Protein AF-A0A7V1WYS5-F1 (afdb_monomer_lite)

Secondary structure (DSSP, 8-state):
------------------------EEEEESSPPPPPPP-PPPPP-STT-EEE--EEEEETTEEEEEPEEEE--SSTT-EEEPPEEEEETTEEEEEPPEEESS----TT---BTTBSSSS--SEEEETTEEEEETTTS---TTT---EE--THHHHSS---TT---EESTTSB-----HHHHHHHTS--EE--HHHHHHHHHHHH-GGGBHHHHTT--S--EESSTT-HHHHHHHHHHHHHHTT-S-HHHHHHHHHHHHHHHHHHHHHHHHTTT---HHHHHHHHHHHHHHHHHHHHHHHS-GGGGS-SSHHHHHHHHHHHHHHHHHHTTSS-HHHHHHHHHHHHHHHHHHHHHHHHTTT---HHHHHHHHHHHHHHHHHHHHHHT-

Foldseek 3Di:
DDDDDDDDPPPPPPPPPPPPPPQPQPDKDLDFDDFAADDDAAAAPAWQWAKAFKAWDADPLGTFIQAIETDHDPAFLKHKAHWAWEDDPSITTIGAIWIFNWHAQRQLQCSFQQPQSATGDQWGDDDRTTEGAPLGHRYDCVRYVRYDHDVVSVVVHQDQPPRFGHHDVVGNPDDIDPVNVVRVPGDTGGDDPLSVVSVVLRVLQCLRDCVLQVNHRPRRHDNHRVDLLSVLSSLLSVLLVVLLAFLVLLLVLVVLSVVLVVLLVVCCVVVVNDHDPVSVVVSVVSSVVSVVSSVCSSPVCPLVPLDDDPLSVLLSVLRSLSSSLSSNVLADPVNSVVLVVLSVVLVVLLVVQCVVVVRDHDPVNVVVSVVSSVVSVVSSVVSSVD

Structure (mmCIF, N/CA/C/O backbone):
data_AF-A0A7V1WYS5-F1
#
_entry.id   AF-A0A7V1WYS5-F1
#
loop_
_atom_site.group_PDB
_atom_site.id
_atom_site.type_symbol
_atom_site.label_atom_id
_atom_site.label_alt_id
_atom_site.label_comp_id
_atom_site.label_asym_id
_atom_site.label_entity_id
_atom_site.label_seq_id
_atom_site.pdbx_PDB_ins_code
_atom_site.Cartn_x
_atom_site.Cartn_y
_atom_site.Cartn_z
_atom_site.occupancy
_atom_site.B_iso_or_equiv
_atom_site.auth_seq_id
_atom_site.auth_comp_id
_atom_site.auth_asym_id
_atom_site.auth_atom_id
_atom_site.pdbx_PDB_model_num
ATOM 1 N N . MET A 1 1 ? 43.773 19.843 74.562 1.00 38.06 1 MET A N 1
ATOM 2 C CA . MET A 1 1 ? 43.389 20.842 73.539 1.00 38.06 1 MET A CA 1
ATOM 3 C C . MET A 1 1 ? 42.436 20.178 72.563 1.00 38.06 1 MET A C 1
ATOM 5 O O . MET A 1 1 ? 42.650 19.031 72.207 1.00 38.06 1 MET A O 1
ATOM 9 N N . LYS A 1 2 ? 41.331 20.866 72.275 1.00 37.78 2 LYS A N 1
ATOM 10 C CA . LYS A 1 2 ? 40.105 20.375 71.634 1.00 37.78 2 LYS A CA 1
ATOM 11 C C . LYS A 1 2 ? 40.360 19.991 70.167 1.00 37.78 2 LYS A C 1
ATOM 13 O O . LYS A 1 2 ? 40.776 20.852 69.400 1.00 37.78 2 LYS A O 1
ATOM 18 N N . THR A 1 3 ? 40.082 18.752 69.769 1.00 38.75 3 THR A N 1
ATOM 19 C CA . THR A 1 3 ? 40.014 18.351 68.355 1.00 38.75 3 THR A CA 1
ATOM 20 C C . THR A 1 3 ? 38.570 18.486 67.867 1.00 38.75 3 THR A C 1
ATOM 22 O O . THR A 1 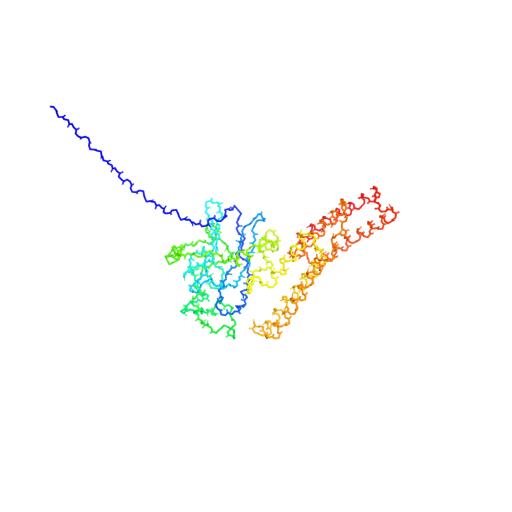3 ? 37.656 17.837 68.367 1.00 38.75 3 THR A O 1
ATOM 25 N N . MET A 1 4 ? 38.366 19.417 66.934 1.00 38.66 4 MET A N 1
ATOM 26 C CA . MET A 1 4 ? 37.102 19.713 66.256 1.00 38.66 4 MET A CA 1
ATOM 27 C C . MET A 1 4 ? 36.706 18.563 65.319 1.00 38.66 4 MET A C 1
ATOM 29 O O . MET A 1 4 ? 37.480 18.193 64.439 1.00 38.66 4 MET A O 1
ATOM 33 N N . ALA A 1 5 ? 35.492 18.035 65.480 1.00 35.53 5 ALA A N 1
ATOM 34 C CA . ALA A 1 5 ? 34.866 17.133 64.521 1.00 35.53 5 ALA A CA 1
ATOM 35 C C . ALA A 1 5 ? 34.249 17.954 63.376 1.00 35.53 5 ALA A C 1
ATOM 37 O O . ALA A 1 5 ? 33.336 18.747 63.600 1.00 35.53 5 ALA A O 1
ATOM 38 N N . ILE A 1 6 ? 34.749 17.770 62.154 1.00 41.75 6 ILE A N 1
ATOM 39 C CA . ILE A 1 6 ? 34.138 18.316 60.937 1.00 41.75 6 ILE A CA 1
ATOM 40 C C . ILE A 1 6 ? 33.054 17.331 60.490 1.00 41.75 6 ILE A C 1
ATOM 42 O O . ILE A 1 6 ? 33.349 16.215 60.067 1.00 41.75 6 ILE A O 1
ATOM 46 N N . ALA A 1 7 ? 31.794 17.742 60.620 1.00 36.28 7 ALA A N 1
ATOM 47 C CA . ALA A 1 7 ? 30.643 17.005 60.120 1.00 36.28 7 ALA A CA 1
ATOM 48 C C . ALA A 1 7 ? 30.578 17.124 58.589 1.00 36.28 7 ALA A C 1
ATOM 50 O O . ALA A 1 7 ? 30.388 18.211 58.043 1.00 36.28 7 ALA A O 1
ATOM 51 N N . PHE A 1 8 ? 30.744 15.998 57.897 1.00 35.97 8 PHE A N 1
ATOM 52 C CA . PHE A 1 8 ? 30.588 15.898 56.450 1.00 35.97 8 PHE A CA 1
ATOM 53 C C . PHE A 1 8 ? 29.095 15.735 56.130 1.00 35.97 8 PHE A C 1
ATOM 55 O O . PHE A 1 8 ? 28.518 14.663 56.314 1.00 35.97 8 PHE A O 1
ATOM 62 N N . LEU A 1 9 ? 28.445 16.817 55.701 1.00 35.09 9 LEU A N 1
ATOM 63 C CA . LEU A 1 9 ? 27.055 16.796 55.251 1.00 35.09 9 LEU A CA 1
ATOM 64 C C . LEU A 1 9 ? 27.011 16.211 53.829 1.00 35.09 9 LEU A C 1
ATOM 66 O O . LEU A 1 9 ? 27.215 16.920 52.845 1.00 35.09 9 LEU A O 1
ATOM 70 N N . VAL A 1 10 ? 26.778 14.902 53.710 1.00 37.22 10 VAL A N 1
ATOM 71 C CA . VAL A 1 10 ? 26.513 14.253 52.418 1.00 37.22 10 VAL A CA 1
ATOM 72 C C . VAL A 1 10 ? 25.103 14.645 51.974 1.00 37.22 10 VAL A C 1
ATOM 74 O O . VAL A 1 10 ? 24.111 14.068 52.418 1.00 37.22 10 VAL A O 1
ATOM 77 N N . MET A 1 11 ? 25.003 15.646 51.098 1.00 35.22 11 MET A N 1
ATOM 78 C CA . MET A 1 11 ? 23.790 15.896 50.320 1.00 35.22 11 MET A CA 1
ATOM 79 C C . MET A 1 11 ? 23.583 14.717 49.363 1.00 35.22 11 MET A C 1
ATOM 81 O O . MET A 1 11 ? 24.220 14.631 48.314 1.00 35.22 11 MET A O 1
ATOM 85 N N . VAL A 1 12 ? 22.687 13.797 49.720 1.00 41.00 12 VAL A N 1
ATOM 86 C CA . VAL A 1 12 ? 22.168 12.793 48.787 1.00 41.00 12 VAL A CA 1
ATOM 87 C C . VAL A 1 12 ? 21.225 13.518 47.828 1.00 41.00 12 VAL A C 1
ATOM 89 O O . VAL A 1 12 ? 20.031 13.662 48.088 1.00 41.00 12 VAL A O 1
ATOM 92 N N . ALA A 1 13 ? 21.770 14.022 46.722 1.00 38.81 13 ALA A N 1
ATOM 93 C CA . ALA A 1 13 ? 20.963 14.412 45.578 1.00 38.81 13 ALA A CA 1
ATOM 94 C C . ALA A 1 13 ? 20.299 13.139 45.036 1.00 38.81 13 ALA A C 1
ATOM 96 O O . ALA A 1 13 ? 20.958 12.273 44.463 1.00 38.81 13 ALA A O 1
ATOM 97 N N . SER A 1 14 ? 18.994 13.003 45.263 1.00 33.47 14 SER A N 1
ATOM 98 C CA . SER A 1 14 ? 18.181 11.956 44.653 1.00 33.47 14 SER A CA 1
ATOM 99 C C . SER A 1 14 ? 18.077 12.250 43.158 1.00 33.47 14 SER A C 1
ATOM 101 O O . SER A 1 14 ? 17.201 12.982 42.698 1.00 33.47 14 SER A O 1
ATOM 103 N N . THR A 1 15 ? 19.009 11.710 42.374 1.00 31.00 15 THR A N 1
ATOM 104 C CA . THR A 1 15 ? 18.873 11.687 40.923 1.00 31.00 15 THR A CA 1
ATOM 105 C C . THR A 1 15 ? 17.661 10.822 40.602 1.00 31.00 15 THR A C 1
ATOM 107 O O . THR A 1 15 ? 17.669 9.600 40.750 1.00 31.00 15 THR A O 1
ATOM 110 N N . LYS A 1 16 ? 16.564 11.464 40.193 1.00 31.86 16 LYS A N 1
ATOM 111 C CA . LYS A 1 16 ? 15.474 10.763 39.522 1.00 31.86 16 LYS A CA 1
ATOM 112 C C . LYS A 1 16 ? 16.060 10.196 38.231 1.00 31.86 16 LYS A C 1
ATOM 114 O O . LYS A 1 16 ? 16.228 10.924 37.257 1.00 31.86 16 LYS A O 1
ATOM 119 N N . LEU A 1 17 ? 16.428 8.916 38.253 1.00 29.73 17 LEU A N 1
ATOM 120 C CA . LEU A 1 17 ? 16.685 8.148 37.046 1.00 29.73 17 LEU A CA 1
ATOM 121 C C . LEU A 1 17 ? 15.381 8.147 36.250 1.00 29.73 17 LEU A C 1
ATOM 123 O O . LEU A 1 17 ? 14.442 7.422 36.576 1.00 29.73 17 LEU A O 1
ATOM 127 N N . PHE A 1 18 ? 15.301 8.996 35.227 1.00 33.81 18 PHE A N 1
ATOM 128 C CA . PHE A 1 18 ? 14.362 8.763 34.145 1.00 33.81 18 PHE A CA 1
ATOM 129 C C . PHE A 1 18 ? 14.739 7.404 33.570 1.00 33.81 18 PHE A C 1
ATOM 131 O O . PHE A 1 18 ? 15.847 7.232 33.060 1.00 33.81 18 PHE A O 1
ATOM 138 N N . ALA A 1 19 ? 13.855 6.422 33.745 1.00 27.20 19 ALA A N 1
ATOM 139 C CA . ALA A 1 19 ? 13.993 5.137 33.092 1.00 27.20 19 ALA A CA 1
ATOM 140 C C . ALA A 1 19 ? 14.198 5.421 31.603 1.00 27.20 19 ALA A C 1
ATOM 142 O O . ALA A 1 19 ? 13.355 6.047 30.959 1.00 27.20 19 ALA A O 1
ATOM 143 N N . GLN A 1 20 ? 15.359 5.034 31.086 1.00 27.97 20 GLN A N 1
ATOM 144 C CA . GLN A 1 20 ? 15.650 5.107 29.670 1.00 27.97 20 GLN A CA 1
ATOM 145 C C . GLN A 1 20 ? 14.725 4.086 29.010 1.00 27.97 20 GLN A C 1
ATOM 147 O O . GLN A 1 20 ? 14.991 2.886 29.020 1.00 27.97 20 GLN A O 1
ATOM 152 N N . VAL A 1 21 ? 13.566 4.559 28.548 1.00 34.06 21 VAL A N 1
ATOM 153 C CA . VAL A 1 21 ? 12.623 3.747 27.789 1.00 34.06 21 VAL A CA 1
ATOM 154 C C . VAL A 1 21 ? 13.390 3.267 26.567 1.00 34.06 21 VAL A C 1
ATOM 156 O O . VAL A 1 21 ? 13.839 4.073 25.752 1.00 34.06 21 VAL A O 1
ATOM 159 N N . SER A 1 22 ? 13.560 1.953 26.451 1.00 30.62 22 SER A N 1
ATOM 160 C CA . SER A 1 22 ? 13.986 1.318 25.210 1.00 30.62 22 SER A CA 1
ATOM 161 C C . SER A 1 22 ? 12.828 1.418 24.217 1.00 30.62 22 SER A C 1
ATOM 163 O O . SER A 1 22 ? 12.151 0.437 23.928 1.00 30.62 22 SER A O 1
ATOM 165 N N . ILE A 1 23 ? 12.551 2.632 23.739 1.00 39.44 23 ILE A N 1
ATOM 166 C CA . ILE A 1 23 ? 11.705 2.851 22.573 1.00 39.44 23 ILE A CA 1
ATOM 167 C C . ILE A 1 23 ? 12.470 2.192 21.428 1.00 39.44 23 ILE A C 1
ATOM 169 O O . ILE A 1 23 ? 13.657 2.469 21.251 1.00 39.44 23 ILE A O 1
ATOM 173 N N . GLY A 1 24 ? 11.825 1.312 20.666 1.00 36.69 24 GLY A N 1
ATOM 174 C CA . GLY A 1 24 ? 12.348 0.867 19.377 1.00 36.69 24 GLY A CA 1
ATOM 175 C C . GLY A 1 24 ? 12.415 2.060 18.421 1.00 36.69 24 GLY A C 1
ATOM 176 O O . GLY A 1 24 ? 11.551 2.219 17.566 1.00 36.69 24 GLY A O 1
ATOM 177 N N . VAL A 1 25 ? 13.393 2.949 18.616 1.00 44.44 25 VAL A N 1
ATOM 178 C CA . VAL A 1 25 ? 13.668 4.116 17.776 1.00 44.44 25 VAL A CA 1
ATOM 179 C C . VAL A 1 25 ? 14.247 3.573 16.478 1.00 44.44 25 VAL A C 1
ATOM 181 O O . VAL A 1 25 ? 15.433 3.265 16.392 1.00 44.44 25 VAL A O 1
ATOM 184 N N . GLY A 1 26 ? 13.372 3.351 15.498 1.00 53.69 26 GLY A N 1
ATOM 185 C CA . GLY A 1 26 ? 13.722 2.593 14.302 1.00 53.69 26 GLY A CA 1
ATOM 186 C C . GLY A 1 26 ? 14.438 3.408 13.230 1.00 53.69 26 GLY A C 1
ATOM 187 O O . GLY A 1 26 ? 15.335 2.880 12.585 1.00 53.69 26 GLY A O 1
ATOM 188 N N . ILE A 1 27 ? 14.043 4.664 12.992 1.00 60.34 27 ILE A N 1
ATOM 189 C CA . ILE A 1 27 ? 14.566 5.506 11.899 1.00 60.34 27 ILE A CA 1
ATOM 190 C C . ILE A 1 27 ? 14.318 6.986 12.248 1.00 60.34 27 ILE A C 1
ATOM 192 O O . ILE A 1 27 ? 13.195 7.323 12.628 1.00 60.34 27 ILE A O 1
ATOM 196 N N . SER A 1 28 ? 15.326 7.858 12.091 1.00 63.75 28 SER A N 1
ATOM 197 C CA . SER A 1 28 ? 15.184 9.323 12.125 1.00 63.75 28 SER A CA 1
ATOM 198 C C . SER A 1 28 ? 15.422 9.938 10.741 1.00 63.75 28 SER A C 1
ATOM 200 O O . SER A 1 28 ? 16.369 9.575 10.043 1.00 63.75 28 SER A O 1
ATOM 202 N N . VAL A 1 29 ? 14.550 10.856 10.315 1.00 79.19 29 VAL A N 1
ATOM 203 C CA . VAL A 1 29 ? 14.608 11.480 8.980 1.00 79.19 29 VAL A CA 1
ATOM 204 C C . VAL A 1 29 ? 14.269 12.966 9.029 1.00 79.19 29 VAL A C 1
ATOM 206 O O . VAL A 1 29 ? 13.464 13.399 9.844 1.00 79.19 29 VAL A O 1
ATOM 209 N N . HIS A 1 30 ? 14.854 13.758 8.129 1.00 78.44 30 HIS A N 1
ATOM 210 C CA . HIS A 1 30 ? 14.568 15.198 8.005 1.00 78.44 30 HIS A CA 1
ATOM 211 C C . HIS A 1 30 ? 13.456 15.520 6.995 1.00 78.44 30 HIS A C 1
ATOM 213 O O . HIS A 1 30 ? 13.047 16.671 6.863 1.00 78.44 30 HIS A O 1
ATOM 219 N N . LEU A 1 31 ? 12.973 14.517 6.259 1.00 86.56 31 LEU A N 1
ATOM 220 C CA . LEU A 1 31 ? 11.910 14.679 5.274 1.00 86.56 31 LEU A CA 1
ATOM 221 C C . LEU A 1 31 ? 10.553 14.415 5.927 1.00 86.56 31 LEU A C 1
ATOM 223 O O . LEU A 1 31 ? 10.374 13.367 6.541 1.00 86.56 31 LEU A O 1
ATOM 227 N N . THR A 1 32 ? 9.592 15.320 5.756 1.00 90.62 32 THR A N 1
ATOM 228 C CA . THR A 1 32 ? 8.227 15.158 6.278 1.00 90.62 32 THR A CA 1
ATOM 229 C C . THR A 1 32 ? 7.532 13.930 5.673 1.00 90.62 32 THR A C 1
ATOM 231 O O . THR A 1 32 ? 7.557 13.784 4.447 1.00 90.62 32 THR A O 1
ATOM 234 N N . PRO A 1 33 ? 6.897 13.060 6.486 1.00 94.62 33 PRO A N 1
ATOM 235 C CA . PRO A 1 33 ? 6.043 11.989 5.984 1.00 94.62 33 PRO A CA 1
ATOM 236 C C . PRO A 1 33 ? 4.934 12.527 5.061 1.00 94.62 33 PRO A C 1
ATOM 238 O O . PRO A 1 33 ? 4.338 13.561 5.378 1.00 94.62 33 PRO A O 1
ATOM 241 N N . PRO A 1 34 ? 4.625 11.856 3.935 1.00 96.12 34 PRO A N 1
ATOM 242 C CA . PRO A 1 34 ? 3.504 12.245 3.084 1.00 96.12 34 PRO A CA 1
ATOM 243 C C . PRO A 1 34 ? 2.164 12.114 3.819 1.00 96.12 34 PRO A C 1
ATOM 245 O O . PRO A 1 34 ? 2.040 11.347 4.768 1.00 96.12 34 PRO A O 1
ATOM 248 N N . ALA A 1 35 ? 1.125 12.798 3.338 1.00 95.88 35 ALA A N 1
ATOM 249 C CA . ALA A 1 35 ? -0.225 12.623 3.873 1.00 95.88 35 ALA A CA 1
ATOM 250 C C . ALA A 1 35 ? -0.695 11.154 3.777 1.00 95.88 35 ALA A C 1
ATOM 252 O O . ALA A 1 35 ? -0.268 10.400 2.897 1.00 95.88 35 ALA A O 1
ATOM 253 N N . LEU A 1 36 ? -1.577 10.736 4.686 1.00 96.25 36 LEU A N 1
ATOM 254 C CA . LEU A 1 36 ? -2.211 9.425 4.662 1.00 96.25 36 LEU A CA 1
ATOM 255 C C . LEU A 1 36 ? -3.035 9.262 3.375 1.00 96.25 36 LEU A C 1
ATOM 257 O O . LEU A 1 36 ? -3.925 10.074 3.110 1.00 96.25 36 LEU A O 1
ATOM 261 N N . PRO A 1 37 ? -2.801 8.191 2.601 1.00 93.50 37 PRO A N 1
ATOM 262 C CA . PRO A 1 37 ? -3.662 7.813 1.495 1.00 93.50 37 PRO A CA 1
ATOM 263 C C . PRO A 1 37 ? -5.104 7.590 1.955 1.00 93.50 37 PRO A C 1
ATOM 265 O O . PRO A 1 37 ? -5.355 6.978 2.994 1.00 93.50 37 PRO A O 1
ATOM 268 N N . VAL A 1 38 ? -6.058 8.020 1.131 1.00 88.50 38 VAL A N 1
ATOM 269 C CA . VAL A 1 38 ? -7.478 7.708 1.318 1.00 88.50 38 VAL A CA 1
ATOM 270 C C . VAL A 1 38 ? -7.787 6.387 0.631 1.00 88.50 38 VAL A C 1
ATOM 272 O O . VAL A 1 38 ? -7.587 6.238 -0.573 1.00 88.50 38 VAL A O 1
ATOM 275 N N . TYR A 1 39 ? -8.290 5.420 1.389 1.00 88.94 39 TYR A N 1
ATOM 276 C CA . TYR A 1 39 ? -8.685 4.117 0.868 1.00 88.94 39 TYR A CA 1
ATOM 277 C C . TYR A 1 39 ? -9.832 3.534 1.686 1.00 88.94 39 TYR A C 1
ATOM 279 O O . TYR A 1 39 ? -10.076 3.959 2.810 1.00 88.94 39 TYR A O 1
ATOM 287 N N . ALA A 1 40 ? -10.532 2.552 1.120 1.00 86.50 40 ALA A N 1
ATOM 288 C CA . ALA A 1 40 ? -11.549 1.785 1.828 1.00 86.50 40 ALA A CA 1
ATOM 289 C C . ALA A 1 40 ? -10.927 0.539 2.471 1.00 86.50 40 ALA A C 1
ATOM 291 O O . ALA A 1 40 ? -10.097 -0.135 1.853 1.00 86.50 40 ALA A O 1
ATOM 292 N N . GLN A 1 41 ? -11.356 0.199 3.686 1.00 92.38 41 GLN A N 1
ATOM 293 C CA . GLN A 1 41 ? -10.983 -1.063 4.313 1.00 92.38 41 GLN A CA 1
ATOM 294 C C . GLN A 1 41 ? -11.599 -2.222 3.518 1.00 92.38 41 GLN A C 1
ATOM 296 O O . GLN A 1 41 ? -12.808 -2.220 3.276 1.00 92.38 41 GLN A O 1
ATOM 301 N N . PRO A 1 42 ? -10.808 -3.218 3.100 1.00 85.06 42 PRO A N 1
ATOM 302 C CA . PRO A 1 42 ? -11.327 -4.407 2.442 1.00 85.06 42 PRO A CA 1
ATOM 303 C C . PRO A 1 42 ? -12.149 -5.243 3.424 1.00 85.06 42 PRO A C 1
ATOM 305 O O . PRO A 1 42 ? -11.916 -5.197 4.628 1.00 85.06 42 PRO A O 1
ATOM 308 N N . VAL A 1 43 ? -13.074 -6.051 2.907 1.00 80.50 43 VAL A N 1
ATOM 309 C CA . VAL A 1 43 ? -13.901 -6.935 3.743 1.00 80.50 43 VAL A CA 1
ATOM 310 C C . VAL A 1 43 ? -13.013 -7.881 4.558 1.00 80.50 43 VAL A C 1
ATOM 312 O O . VAL A 1 43 ? -12.106 -8.512 4.004 1.00 80.50 43 VAL A O 1
ATOM 315 N N . CYS A 1 44 ? -13.297 -7.985 5.857 1.00 84.00 44 CYS A N 1
ATOM 316 C CA . CYS A 1 44 ? -12.633 -8.915 6.765 1.00 84.00 44 CYS A CA 1
ATOM 317 C C . CYS A 1 44 ? -12.693 -10.366 6.237 1.00 84.00 44 CYS A C 1
ATOM 319 O O . CYS A 1 44 ? -13.776 -10.829 5.865 1.00 84.00 44 CYS A O 1
ATOM 321 N N . PRO A 1 45 ? -11.569 -11.112 6.207 1.00 79.38 45 PRO A N 1
ATOM 322 C CA . PRO A 1 45 ? -11.546 -12.485 5.697 1.00 79.38 45 PRO A CA 1
ATOM 323 C C . PRO A 1 45 ? -12.352 -13.497 6.512 1.00 79.38 45 PRO A C 1
ATOM 325 O O . PRO A 1 45 ? -12.709 -14.543 5.973 1.00 79.38 45 PRO A O 1
ATOM 328 N N . GLY A 1 46 ? -12.575 -13.234 7.800 1.00 78.31 46 GLY A N 1
ATOM 329 C CA . GLY A 1 46 ? -13.277 -14.136 8.709 1.00 78.31 46 GLY A CA 1
ATOM 330 C C . GLY A 1 46 ? -12.992 -13.836 10.179 1.00 78.31 46 GLY A C 1
ATOM 331 O O . GLY A 1 46 ? -12.269 -12.895 10.504 1.00 78.31 46 GLY A O 1
ATOM 332 N N . ASP A 1 47 ? -13.544 -14.662 11.066 1.00 82.44 47 ASP A N 1
ATOM 333 C CA . ASP A 1 47 ? -13.416 -14.481 12.513 1.00 82.44 47 ASP A CA 1
ATOM 334 C C . ASP A 1 47 ? -11.954 -14.533 12.999 1.00 82.44 47 ASP A C 1
ATOM 336 O O . ASP A 1 47 ? -11.132 -15.351 12.554 1.00 82.44 47 ASP A O 1
ATOM 340 N N . GLY A 1 48 ? -11.638 -13.666 13.962 1.00 84.88 48 GLY A N 1
ATOM 341 C CA . GLY A 1 48 ? -10.339 -13.579 14.632 1.00 84.88 48 GLY A CA 1
ATOM 342 C C . GLY A 1 48 ? -9.259 -12.808 13.867 1.00 84.88 48 GLY A C 1
ATOM 343 O O . GLY A 1 48 ? -8.103 -12.822 14.281 1.00 84.88 48 GLY A O 1
ATOM 344 N N . TYR A 1 49 ? -9.595 -12.155 12.753 1.00 92.81 49 TYR A N 1
ATOM 345 C CA . TYR A 1 49 ? -8.721 -11.163 12.123 1.00 92.81 49 TYR A CA 1
ATOM 346 C C . TYR A 1 49 ? -8.891 -9.787 12.772 1.00 92.81 49 TYR A C 1
ATOM 348 O O . TYR A 1 49 ? -10.009 -9.375 13.068 1.00 92.81 49 TYR A O 1
ATOM 356 N N . ILE A 1 50 ? -7.792 -9.058 12.924 1.00 96.56 50 ILE A N 1
ATOM 357 C CA . ILE A 1 50 ? -7.741 -7.679 13.408 1.00 96.56 50 ILE A CA 1
ATOM 358 C C . ILE A 1 50 ? -7.196 -6.799 12.287 1.00 96.56 50 ILE A C 1
ATOM 360 O O . ILE A 1 50 ? -6.276 -7.182 11.557 1.00 96.56 50 ILE A O 1
ATOM 364 N N . TRP A 1 51 ? -7.808 -5.632 12.112 1.00 97.56 51 TRP A N 1
ATOM 365 C CA . TRP A 1 51 ? -7.365 -4.663 11.123 1.00 97.56 51 TRP A CA 1
ATOM 366 C C . TRP A 1 51 ? -6.047 -4.031 11.564 1.00 97.56 51 TRP A C 1
ATOM 368 O O . TRP A 1 51 ? -5.951 -3.521 12.675 1.00 97.56 51 TRP A O 1
ATOM 378 N N . THR A 1 52 ? -5.049 -4.026 10.684 1.00 97.69 52 THR A N 1
ATOM 379 C CA . THR A 1 52 ? -3.819 -3.251 10.870 1.00 97.69 52 THR A CA 1
ATOM 380 C C . THR A 1 52 ? -3.798 -2.154 9.805 1.00 97.69 52 THR A C 1
ATOM 382 O O . THR A 1 52 ? -3.816 -2.474 8.614 1.00 97.69 52 THR A O 1
ATOM 385 N N . PRO A 1 53 ? -3.858 -0.862 10.175 1.00 97.31 53 PRO A N 1
ATOM 386 C CA . PRO A 1 53 ? -3.908 0.203 9.184 1.00 97.31 53 PRO A CA 1
ATOM 387 C C . PRO A 1 53 ? -2.581 0.315 8.432 1.00 97.31 53 PRO A C 1
ATOM 389 O O . PRO A 1 53 ? -1.519 -0.030 8.955 1.00 97.31 53 PRO A O 1
ATOM 392 N N . GLY A 1 54 ? -2.652 0.803 7.194 1.00 96.94 54 GLY A N 1
ATOM 393 C CA . GLY A 1 54 ? -1.454 1.085 6.413 1.00 96.94 54 GLY A CA 1
ATOM 394 C C . GLY A 1 54 ? -0.706 2.295 6.963 1.00 96.94 54 GLY A C 1
ATOM 395 O O . GLY A 1 54 ? -1.298 3.159 7.615 1.00 96.94 54 GLY A O 1
ATOM 396 N N . TYR A 1 55 ? 0.594 2.351 6.698 1.00 97.38 55 TYR A N 1
ATOM 397 C CA . TYR A 1 55 ? 1.465 3.411 7.197 1.00 97.38 55 TYR A CA 1
ATOM 398 C C . TYR A 1 55 ? 2.605 3.698 6.220 1.00 97.38 55 TYR A C 1
ATOM 400 O O . TYR A 1 55 ? 3.037 2.832 5.457 1.00 97.38 55 TYR A O 1
ATOM 408 N N . TRP A 1 56 ? 3.122 4.926 6.268 1.00 97.56 56 TRP A N 1
ATOM 409 C CA . TRP A 1 56 ? 4.374 5.267 5.602 1.00 97.56 56 TRP A CA 1
ATOM 410 C C . TRP A 1 56 ? 5.535 4.673 6.394 1.00 97.56 56 TRP A C 1
ATOM 412 O O . TRP A 1 56 ? 5.761 5.054 7.538 1.00 97.56 56 TRP A O 1
ATOM 422 N N . ALA A 1 57 ? 6.282 3.759 5.793 1.00 96.62 57 ALA A N 1
ATOM 423 C CA . ALA A 1 57 ? 7.594 3.351 6.274 1.00 96.62 57 ALA A CA 1
ATOM 424 C C . ALA A 1 57 ? 8.678 4.157 5.543 1.00 96.62 57 ALA A C 1
ATOM 426 O O . ALA A 1 57 ? 8.406 4.802 4.529 1.00 96.62 57 ALA A O 1
ATOM 427 N N . TYR A 1 58 ? 9.911 4.121 6.043 1.00 94.88 58 TYR A N 1
ATOM 428 C CA . TYR A 1 58 ? 11.051 4.775 5.401 1.00 94.88 58 TYR A CA 1
ATOM 429 C C . TYR A 1 58 ? 12.141 3.753 5.086 1.00 94.88 58 TYR A C 1
ATOM 431 O O . TYR A 1 58 ? 12.397 2.837 5.869 1.00 94.88 58 TYR A O 1
ATOM 439 N N . GLY A 1 59 ? 12.752 3.871 3.912 1.00 91.12 59 GLY A N 1
ATOM 440 C CA . GLY A 1 59 ? 13.861 3.031 3.469 1.00 91.12 59 GLY A CA 1
ATOM 441 C C . GLY A 1 59 ? 14.864 3.835 2.651 1.00 91.12 59 GLY A C 1
ATOM 442 O O . GLY A 1 59 ? 14.758 5.055 2.554 1.00 91.12 59 GLY A O 1
ATOM 443 N N . ASP A 1 60 ? 15.822 3.146 2.035 1.00 86.88 60 ASP A N 1
ATOM 444 C CA . ASP A 1 60 ? 16.932 3.790 1.312 1.00 86.88 60 ASP A CA 1
ATOM 445 C C . ASP A 1 60 ? 16.456 4.691 0.155 1.00 86.88 60 ASP A C 1
ATOM 447 O O . ASP A 1 60 ? 17.081 5.702 -0.146 1.00 86.88 60 ASP A O 1
ATOM 451 N N . ASP A 1 61 ? 15.316 4.352 -0.457 1.00 85.94 61 ASP A N 1
ATOM 452 C CA . ASP A 1 61 ? 14.691 5.097 -1.558 1.00 85.94 61 ASP A CA 1
ATOM 453 C C . ASP A 1 61 ? 13.659 6.156 -1.085 1.00 85.94 61 ASP A C 1
ATOM 455 O O . ASP A 1 61 ? 12.950 6.753 -1.904 1.00 85.94 61 ASP A O 1
ATOM 459 N N . GLY A 1 62 ? 13.559 6.394 0.229 1.00 92.94 62 GLY A N 1
ATOM 460 C CA . GLY A 1 62 ? 12.619 7.325 0.862 1.00 92.94 62 GLY A CA 1
ATOM 461 C C . GLY A 1 62 ? 11.368 6.653 1.439 1.00 92.94 62 GLY A C 1
ATOM 462 O O . GLY A 1 62 ? 11.375 5.469 1.786 1.00 92.94 62 GLY A O 1
ATOM 463 N N . TYR A 1 63 ? 10.282 7.424 1.569 1.00 97.06 63 TYR A N 1
ATOM 464 C CA . TYR A 1 63 ? 9.007 6.916 2.081 1.00 97.06 63 TYR A CA 1
ATOM 465 C C . TYR A 1 63 ? 8.359 5.921 1.116 1.00 97.06 63 TYR A C 1
ATOM 467 O O . TYR A 1 63 ? 8.205 6.216 -0.072 1.00 97.06 63 TYR A O 1
ATOM 475 N N . TYR A 1 64 ? 7.917 4.778 1.639 1.00 96.06 64 TYR A N 1
ATOM 476 C CA . TYR A 1 64 ? 7.097 3.800 0.925 1.00 96.06 64 TYR A CA 1
ATOM 477 C C . TYR A 1 64 ? 5.882 3.401 1.758 1.00 96.06 64 TYR A C 1
ATOM 479 O O . TYR A 1 64 ? 5.938 3.348 2.987 1.00 96.06 64 TYR A O 1
ATOM 487 N N . TRP A 1 65 ? 4.766 3.148 1.086 1.00 97.19 65 TRP A N 1
ATOM 488 C CA . TRP A 1 65 ? 3.525 2.770 1.741 1.00 97.19 65 TRP A CA 1
ATOM 489 C C . TRP A 1 65 ? 3.509 1.279 2.053 1.00 97.19 65 TRP A C 1
ATOM 491 O O . TRP A 1 65 ? 3.681 0.452 1.160 1.00 97.19 65 TRP A O 1
ATOM 501 N N . VAL A 1 66 ? 3.256 0.925 3.309 1.00 96.56 66 VAL A N 1
ATOM 502 C CA . VAL A 1 66 ? 2.922 -0.445 3.699 1.00 96.56 66 VAL A CA 1
ATOM 503 C C . VAL A 1 66 ? 1.396 -0.561 3.703 1.00 96.56 66 VAL A C 1
ATOM 505 O O . VAL A 1 66 ? 0.753 0.129 4.499 1.00 96.56 66 VAL A O 1
ATOM 508 N N . PRO A 1 67 ? 0.790 -1.403 2.841 1.00 95.62 67 PRO A N 1
ATOM 509 C CA . PRO A 1 67 ? -0.663 -1.483 2.727 1.00 95.62 67 PRO A CA 1
ATOM 510 C C . PRO A 1 67 ? -1.339 -1.874 4.043 1.00 95.62 67 PRO A C 1
ATOM 512 O O . PRO A 1 67 ? -0.855 -2.764 4.743 1.00 95.62 67 PRO A O 1
ATOM 515 N N . GLY A 1 68 ? -2.492 -1.274 4.348 1.00 96.31 68 GLY A N 1
ATOM 516 C CA . GLY A 1 68 ? -3.321 -1.729 5.467 1.00 96.31 68 GLY A CA 1
ATOM 517 C C . GLY A 1 68 ? -3.824 -3.146 5.222 1.00 96.31 68 GLY A C 1
ATOM 518 O O . GLY A 1 68 ? -4.145 -3.497 4.087 1.00 96.31 68 GLY A O 1
ATOM 519 N N . VAL A 1 69 ? -3.873 -3.989 6.247 1.00 95.50 69 VAL A N 1
ATOM 520 C CA . VAL A 1 69 ? -4.145 -5.412 6.056 1.00 95.50 69 VAL A CA 1
ATOM 521 C C . VAL A 1 69 ? -4.801 -6.064 7.267 1.00 95.50 69 VAL A C 1
ATOM 523 O O . VAL A 1 69 ? -4.526 -5.710 8.412 1.00 95.50 69 VAL A O 1
ATOM 526 N N . TRP A 1 70 ? -5.671 -7.048 7.032 1.00 93.88 70 TRP A N 1
ATOM 527 C CA . TRP A 1 70 ? -6.177 -7.902 8.106 1.00 93.88 70 TRP A CA 1
ATOM 528 C C . TRP A 1 70 ? -5.144 -8.951 8.511 1.00 93.88 70 TRP A C 1
ATOM 530 O O . TRP A 1 70 ? -4.629 -9.699 7.671 1.00 93.88 70 TRP A O 1
ATOM 540 N N . VAL A 1 71 ? -4.894 -9.055 9.814 1.00 92.94 71 VAL A N 1
ATOM 541 C CA . VAL A 1 71 ? -3.897 -9.959 10.401 1.00 92.94 71 VAL A CA 1
ATOM 542 C C . VAL A 1 71 ? -4.524 -10.728 11.555 1.00 92.94 71 VAL A C 1
ATOM 544 O O . VAL A 1 71 ? -5.319 -10.175 12.307 1.00 92.94 71 VAL A O 1
ATOM 547 N N . ARG A 1 72 ? -4.181 -12.009 11.716 1.00 88.62 72 ARG A N 1
ATOM 548 C CA . ARG A 1 72 ? -4.526 -12.731 12.946 1.00 88.62 72 ARG A CA 1
ATOM 549 C C . ARG A 1 72 ? -3.538 -12.329 14.045 1.00 88.62 72 ARG A C 1
ATOM 551 O O . ARG A 1 72 ? -2.336 -12.364 13.779 1.00 88.62 72 ARG A O 1
ATOM 558 N N . PRO A 1 73 ? -4.006 -11.971 15.248 1.00 93.00 73 PRO A N 1
ATOM 559 C CA . PRO A 1 73 ? -3.110 -11.660 16.349 1.00 93.00 73 PRO A CA 1
ATOM 560 C C . PRO A 1 73 ? -2.274 -12.897 16.707 1.00 93.00 73 PRO A C 1
ATOM 562 O O . PRO A 1 73 ? -2.749 -14.025 16.533 1.00 93.00 73 PRO A O 1
ATOM 565 N N . PRO A 1 74 ? -1.045 -12.721 17.223 1.00 89.12 74 PRO A N 1
ATOM 566 C CA . PRO A 1 74 ? -0.203 -13.851 17.603 1.00 89.12 74 PRO A CA 1
ATOM 567 C C . PRO A 1 74 ? -0.840 -14.691 18.721 1.00 89.12 74 PRO A C 1
ATOM 569 O O . PRO A 1 74 ? -0.693 -15.913 18.716 1.00 89.12 74 PRO A O 1
ATOM 572 N N . HIS A 1 75 ? -1.591 -14.058 19.631 1.00 91.44 75 HIS A N 1
ATOM 573 C CA . HIS A 1 75 ? -2.367 -14.700 20.697 1.00 91.44 75 HIS A CA 1
ATOM 574 C C . HIS A 1 75 ? -3.744 -14.035 20.855 1.00 91.44 75 HIS A C 1
ATOM 576 O O . HIS A 1 75 ? -3.909 -12.855 20.539 1.00 91.44 75 HIS A O 1
ATOM 582 N N . TYR A 1 76 ? -4.728 -14.781 21.366 1.00 92.88 76 TYR A N 1
ATOM 583 C CA . TYR A 1 76 ? -6.034 -14.224 21.739 1.00 92.88 76 TYR A CA 1
ATOM 584 C C . TYR A 1 76 ? -5.884 -13.145 22.819 1.00 92.88 76 TYR A C 1
ATOM 586 O O . TYR A 1 76 ? -4.960 -13.198 23.630 1.00 92.88 76 TYR A O 1
ATOM 594 N N . GLY A 1 77 ? -6.790 -12.167 22.825 1.00 94.56 77 GLY A N 1
ATOM 595 C CA . GLY A 1 77 ? -6.751 -11.045 23.768 1.00 94.56 77 GLY A CA 1
ATOM 596 C C . GLY A 1 77 ? -5.798 -9.914 23.375 1.00 94.56 77 GLY A C 1
ATOM 597 O O . GLY A 1 77 ? -5.811 -8.875 24.023 1.00 94.56 77 GLY A O 1
ATOM 598 N N . LEU A 1 78 ? -5.000 -10.072 22.313 1.00 97.31 78 LEU A N 1
ATOM 599 C CA . LEU A 1 78 ? -4.119 -9.011 21.830 1.00 97.31 78 LEU A CA 1
ATOM 600 C C . LEU A 1 78 ? -4.802 -8.136 20.777 1.00 97.31 78 LEU A C 1
ATOM 602 O O . LEU A 1 78 ? -5.587 -8.607 19.952 1.00 97.31 78 LEU A O 1
ATOM 606 N N . LEU A 1 79 ? -4.463 -6.854 20.803 1.00 98.00 79 LEU A N 1
ATOM 607 C CA . LEU A 1 79 ? -4.843 -5.815 19.857 1.00 98.00 79 LEU A CA 1
ATOM 608 C C . LEU A 1 79 ? -3.577 -5.203 19.256 1.00 98.00 79 LEU A C 1
ATOM 610 O O . LEU A 1 79 ? -2.501 -5.255 19.852 1.00 98.00 79 LEU A O 1
ATOM 614 N N . TRP A 1 80 ? -3.708 -4.634 18.062 1.00 98.31 80 TRP A N 1
ATOM 615 C CA . TRP A 1 80 ? -2.602 -3.966 17.385 1.00 98.31 80 TRP A CA 1
ATOM 616 C C . TRP A 1 80 ? -2.589 -2.476 17.732 1.00 98.31 80 TRP A C 1
ATOM 618 O O . TRP A 1 80 ? -3.587 -1.788 17.515 1.00 98.31 80 TRP A O 1
ATOM 628 N N . THR A 1 81 ? -1.456 -1.973 18.213 1.00 98.56 81 THR A N 1
ATOM 629 C CA . THR A 1 81 ? -1.158 -0.540 18.288 1.00 98.56 81 THR A CA 1
ATOM 630 C C . THR A 1 81 ? -0.411 -0.138 17.015 1.00 98.56 81 THR A C 1
ATOM 632 O O . THR A 1 81 ? 0.686 -0.652 16.777 1.00 98.56 81 THR A O 1
ATOM 635 N N . PRO A 1 82 ? -0.970 0.753 16.171 1.00 98.06 82 PRO A N 1
ATOM 636 C CA . PRO A 1 82 ? -0.291 1.219 14.969 1.00 98.06 82 PRO A CA 1
ATOM 637 C C . PRO A 1 82 ? 1.028 1.922 15.285 1.00 98.06 82 PRO A C 1
ATOM 639 O O . PRO A 1 82 ? 1.138 2.656 16.265 1.00 98.06 82 PRO A O 1
ATOM 642 N N . GLY A 1 83 ? 2.015 1.741 14.408 1.00 96.56 83 GLY A N 1
ATOM 643 C CA . GLY A 1 83 ? 3.200 2.593 14.422 1.00 96.56 83 GLY A CA 1
ATOM 644 C C . GLY A 1 83 ? 2.855 4.017 13.987 1.00 96.56 83 GLY A C 1
ATOM 645 O O . GLY A 1 83 ? 1.832 4.249 13.336 1.00 96.56 83 GLY A O 1
ATOM 646 N N . TYR A 1 84 ? 3.698 4.984 14.327 1.00 97.44 84 TYR A N 1
ATOM 647 C CA . TYR A 1 84 ? 3.489 6.377 13.940 1.00 97.44 84 TYR A CA 1
ATOM 648 C C . TYR A 1 84 ? 4.799 7.147 13.823 1.00 97.44 84 TYR A C 1
ATOM 650 O O . TYR A 1 84 ? 5.786 6.831 14.483 1.00 97.44 84 TYR A O 1
ATOM 658 N N . TRP A 1 85 ? 4.797 8.195 13.002 1.00 97.88 85 TRP A N 1
ATOM 659 C CA . TRP A 1 85 ? 5.881 9.173 12.977 1.00 97.88 85 TRP A CA 1
ATOM 660 C C . TRP A 1 85 ? 5.639 10.251 14.032 1.00 97.88 85 TRP A C 1
ATOM 662 O O . TRP A 1 85 ? 4.559 10.837 14.071 1.00 97.88 85 TRP A O 1
ATOM 672 N N . GLY A 1 86 ? 6.631 10.528 14.871 1.00 96.50 86 GLY A N 1
ATOM 673 C CA . GLY A 1 86 ? 6.654 11.664 15.790 1.00 96.50 86 GLY A CA 1
ATOM 674 C C . GLY A 1 86 ? 7.704 12.681 15.354 1.00 96.50 86 GLY A C 1
ATOM 675 O O . GLY A 1 86 ? 8.826 12.305 15.034 1.00 96.50 86 GLY A O 1
ATOM 676 N N . TYR A 1 87 ? 7.354 13.961 15.329 1.00 96.06 87 TYR A N 1
ATOM 677 C CA . TYR A 1 87 ? 8.285 15.051 15.066 1.00 96.06 87 TYR A CA 1
ATOM 678 C C . TYR A 1 87 ? 8.841 15.595 16.385 1.00 96.06 87 TYR A C 1
ATOM 680 O O . TYR A 1 87 ? 8.091 16.127 17.207 1.00 96.06 87 TYR A O 1
ATOM 688 N N . THR A 1 88 ? 10.155 15.476 16.570 1.00 90.81 88 THR A N 1
ATOM 689 C CA . THR A 1 88 ? 10.897 16.011 17.720 1.00 90.81 88 THR A CA 1
ATOM 690 C C . THR A 1 88 ? 12.209 16.611 17.234 1.00 90.81 88 THR A C 1
ATOM 692 O O . THR A 1 88 ? 12.866 16.036 16.375 1.00 90.81 88 THR A O 1
ATOM 695 N N . ASP A 1 89 ? 12.582 17.783 17.746 1.00 89.94 89 ASP A N 1
ATOM 696 C CA . ASP A 1 89 ? 13.900 18.402 17.520 1.00 89.94 89 ASP A CA 1
ATOM 697 C C . ASP A 1 89 ? 14.362 18.477 16.047 1.00 89.94 89 ASP A C 1
ATOM 699 O O . ASP A 1 89 ? 15.533 18.279 15.729 1.00 89.94 89 ASP A O 1
ATOM 703 N N . GLY A 1 90 ? 13.444 18.764 15.115 1.00 89.06 90 GLY A N 1
ATOM 704 C CA . GLY A 1 90 ? 13.785 18.905 13.691 1.00 89.06 90 GLY A CA 1
ATOM 705 C C . GLY A 1 90 ? 13.888 17.592 12.911 1.00 89.06 90 GLY A C 1
ATOM 706 O O . GLY A 1 90 ? 14.261 17.613 11.734 1.00 89.06 90 GLY A O 1
ATOM 707 N N . VAL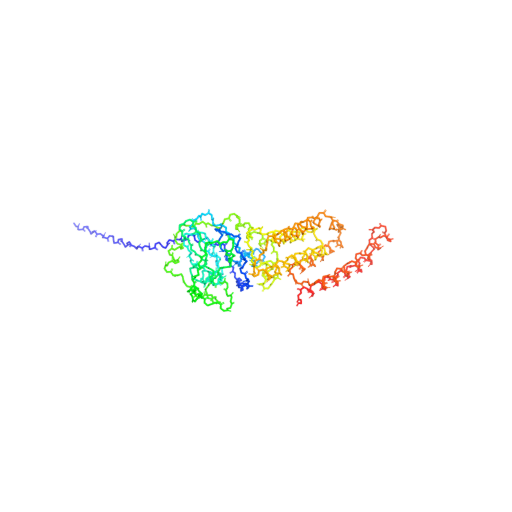 A 1 91 ? 13.558 16.460 13.537 1.00 92.81 91 VAL A N 1
ATOM 708 C CA . VAL A 1 91 ? 13.551 15.134 12.912 1.00 92.81 91 VAL A CA 1
ATOM 709 C C . VAL A 1 91 ? 12.218 14.423 13.117 1.00 92.81 91 VAL A C 1
ATOM 711 O O . VAL A 1 91 ? 11.518 14.619 14.108 1.00 92.81 91 VAL A O 1
ATOM 714 N N . TYR A 1 92 ? 11.877 13.556 12.170 1.00 94.56 92 TYR A N 1
ATOM 715 C CA . TYR A 1 92 ? 10.771 12.615 12.279 1.00 94.56 92 TYR A CA 1
ATOM 716 C C . TYR A 1 92 ? 11.315 11.263 12.722 1.00 94.56 92 TYR A C 1
ATOM 718 O O . TYR A 1 92 ? 12.201 10.710 12.072 1.00 94.56 92 TYR A O 1
ATOM 726 N N . VAL A 1 93 ? 10.777 10.734 13.814 1.00 94.69 93 VAL A N 1
ATOM 727 C CA . VAL A 1 93 ? 11.140 9.447 14.405 1.00 94.69 93 VAL A CA 1
ATOM 728 C C . VAL A 1 93 ? 9.981 8.475 14.245 1.00 94.69 93 VAL A C 1
ATOM 730 O O . VAL A 1 93 ? 8.851 8.796 14.612 1.00 94.69 93 VAL A O 1
ATOM 733 N N . PHE A 1 94 ? 10.246 7.285 13.707 1.00 96.00 94 PHE A N 1
ATOM 734 C CA . PHE A 1 94 ? 9.226 6.240 13.635 1.00 96.00 94 PHE A CA 1
ATOM 735 C C . PHE A 1 94 ? 9.157 5.448 14.940 1.00 96.00 94 PHE A C 1
ATOM 737 O O . PHE A 1 94 ? 10.129 4.802 15.337 1.00 96.00 94 PHE A O 1
ATOM 744 N N . HIS A 1 95 ? 7.986 5.466 15.566 1.00 95.38 95 HIS A N 1
ATOM 745 C CA . HIS A 1 95 ? 7.609 4.580 16.656 1.00 95.38 95 HIS A CA 1
ATOM 746 C C . HIS A 1 95 ? 6.988 3.320 16.060 1.00 95.38 95 HIS A C 1
ATOM 748 O O . HIS A 1 95 ? 5.967 3.382 15.370 1.00 95.38 95 HIS A O 1
ATOM 754 N N . THR A 1 96 ? 7.622 2.178 16.301 1.00 93.88 96 THR A N 1
ATOM 755 C CA . THR A 1 96 ? 7.170 0.886 15.789 1.00 93.88 96 THR A CA 1
ATOM 756 C C . THR A 1 96 ? 5.855 0.455 16.443 1.00 93.88 96 THR A C 1
ATOM 758 O O . THR A 1 96 ? 5.616 0.692 17.625 1.00 93.88 96 THR A O 1
ATOM 761 N N . GLY A 1 97 ? 4.975 -0.157 15.647 1.00 96.25 97 GLY A N 1
ATOM 762 C CA . GLY A 1 97 ? 3.728 -0.735 16.146 1.00 96.25 97 GLY A CA 1
ATOM 763 C C . GLY A 1 97 ? 3.961 -2.071 16.846 1.00 96.25 97 GLY A C 1
ATOM 764 O O . GLY A 1 97 ? 4.961 -2.748 16.591 1.00 96.25 97 GLY A O 1
ATOM 765 N N . TYR A 1 98 ? 3.018 -2.465 17.694 1.00 98.06 98 TYR A N 1
ATOM 766 C CA . TYR A 1 9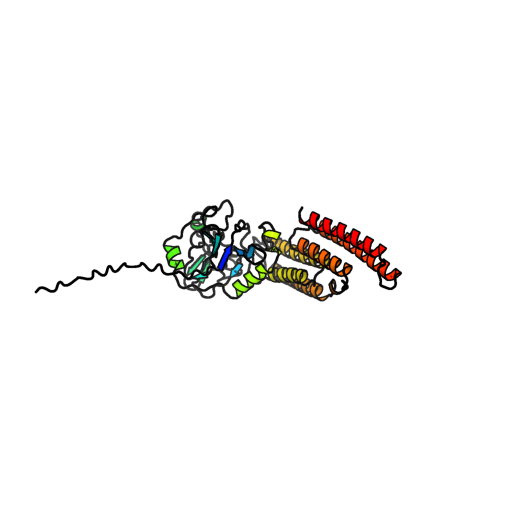8 ? 3.134 -3.663 18.520 1.00 98.06 98 TYR A CA 1
ATOM 767 C C . TYR A 1 98 ? 1.775 -4.282 18.850 1.00 98.06 98 TYR A C 1
ATOM 769 O O . TYR A 1 98 ? 0.734 -3.628 18.800 1.00 98.06 98 TYR A O 1
ATOM 777 N N . TRP A 1 99 ? 1.794 -5.556 19.228 1.00 98.50 99 TRP A N 1
ATOM 778 C CA . TRP A 1 99 ? 0.668 -6.256 19.829 1.00 98.50 99 TRP A CA 1
ATOM 779 C C . TRP A 1 99 ? 0.711 -6.131 21.354 1.00 98.50 99 TRP A C 1
ATOM 781 O O . TRP A 1 99 ? 1.750 -6.373 21.969 1.00 98.50 99 TRP A O 1
ATOM 791 N N . GLY A 1 100 ? -0.425 -5.802 21.963 1.00 97.81 100 GLY A N 1
ATOM 792 C CA . GLY A 1 100 ? -0.595 -5.703 23.415 1.00 97.81 100 GLY A CA 1
ATOM 793 C C . GLY A 1 100 ? -2.037 -6.005 23.830 1.00 97.81 100 GLY A C 1
ATOM 794 O O . GLY A 1 100 ? -2.908 -6.069 22.961 1.00 97.81 100 GLY A O 1
ATOM 795 N N . PRO A 1 101 ? -2.323 -6.230 25.123 1.00 96.31 101 PRO A N 1
ATOM 796 C CA . PRO A 1 101 ? -3.692 -6.480 25.577 1.00 96.31 101 PRO A CA 1
ATOM 797 C C . PRO A 1 101 ? -4.577 -5.230 25.446 1.00 96.31 101 PRO A C 1
ATOM 799 O O . PRO A 1 101 ? -5.789 -5.343 25.265 1.00 96.31 101 PRO A O 1
ATOM 802 N N . HIS A 1 102 ? -3.966 -4.043 25.444 1.00 97.00 102 HIS A N 1
ATOM 803 C CA . HIS A 1 102 ? -4.619 -2.772 25.161 1.00 97.00 102 HIS A CA 1
ATOM 804 C C . HIS A 1 102 ? -3.915 -2.030 24.018 1.00 97.00 102 HIS A C 1
ATOM 806 O O . HIS A 1 102 ? -2.720 -2.208 23.774 1.00 97.00 102 HIS A O 1
ATOM 812 N N . VAL A 1 103 ? -4.666 -1.177 23.314 1.00 97.94 103 VAL A N 1
ATOM 813 C CA . VAL A 1 103 ? -4.099 -0.269 22.308 1.00 97.94 103 VAL A CA 1
ATOM 814 C C . VAL A 1 103 ? -3.514 0.946 23.016 1.00 97.94 103 VAL A C 1
ATOM 816 O O . VAL A 1 103 ? -4.235 1.668 23.705 1.00 97.94 103 VAL A O 1
ATOM 819 N N . GLY A 1 104 ? -2.208 1.149 22.859 1.00 97.69 104 GLY A N 1
ATOM 820 C CA . GLY A 1 104 ? -1.506 2.314 23.388 1.00 97.69 104 GLY A CA 1
ATOM 821 C C . GLY A 1 104 ? -1.560 3.511 22.449 1.00 97.69 104 GLY A C 1
ATOM 822 O O . GLY A 1 104 ? -2.297 3.528 21.466 1.00 97.69 104 GLY A O 1
ATOM 823 N N . PHE A 1 105 ? -0.764 4.534 22.749 1.00 97.75 105 PHE A N 1
ATOM 824 C CA . PHE A 1 105 ? -0.730 5.751 21.945 1.00 97.75 105 PHE A CA 1
ATOM 825 C C . PHE A 1 105 ? -0.051 5.514 20.596 1.00 97.75 105 PHE A C 1
ATOM 827 O O . PHE A 1 105 ? 1.083 5.040 20.534 1.00 97.75 105 PHE A O 1
ATOM 834 N N . TYR A 1 106 ? -0.729 5.914 19.523 1.00 97.44 106 TYR A N 1
ATOM 835 C CA . TYR A 1 106 ? -0.238 5.834 18.144 1.00 97.44 106 TYR A CA 1
ATOM 836 C C . TYR A 1 106 ? -0.160 7.220 17.480 1.00 97.44 106 TYR A C 1
ATOM 838 O O . TYR A 1 106 ? -0.514 7.411 16.316 1.00 97.44 106 TYR A O 1
ATOM 846 N N . GLY A 1 107 ? 0.265 8.232 18.244 1.00 96.12 107 GLY A N 1
ATOM 847 C CA . GLY A 1 107 ? 0.484 9.591 17.737 1.00 96.12 107 GLY A CA 1
ATOM 848 C C . GLY A 1 107 ? -0.779 10.445 17.611 1.00 96.12 107 GLY A C 1
ATOM 849 O O . GLY A 1 107 ? -0.726 11.548 17.069 1.00 96.12 107 GLY A O 1
ATOM 850 N N . GLY A 1 108 ? -1.931 9.962 18.075 1.00 96.12 108 GLY A N 1
ATOM 851 C CA . GLY A 1 108 ? -3.208 10.645 17.866 1.00 96.12 108 GLY A CA 1
ATOM 852 C C . GLY A 1 108 ? -3.699 10.625 16.418 1.00 96.12 108 GLY A C 1
ATOM 853 O O . GLY A 1 108 ? -4.646 11.327 16.073 1.00 96.12 108 GLY A O 1
ATOM 854 N N . ILE A 1 109 ? -3.032 9.871 15.545 1.00 96.81 109 ILE A N 1
ATOM 855 C CA . ILE A 1 109 ? -3.293 9.883 14.110 1.00 96.81 109 ILE A CA 1
ATOM 856 C C . ILE A 1 109 ? -4.564 9.090 13.834 1.00 96.81 109 ILE A C 1
ATOM 858 O O . ILE A 1 109 ? -4.645 7.907 14.147 1.00 96.81 109 ILE A O 1
ATOM 862 N N . ASN A 1 110 ? -5.547 9.720 13.198 1.00 95.38 110 ASN A N 1
ATOM 863 C CA . ASN A 1 110 ? -6.728 9.012 12.724 1.00 95.38 110 ASN A CA 1
ATOM 864 C C . ASN A 1 110 ? -6.376 8.179 11.479 1.00 95.38 110 ASN A C 1
ATOM 866 O O . ASN A 1 110 ? -6.299 8.705 10.369 1.00 95.38 110 ASN A O 1
ATOM 870 N N . TYR A 1 111 ? -6.145 6.883 11.688 1.00 95.75 111 TYR A N 1
ATOM 871 C CA . TYR A 1 111 ? -5.899 5.889 10.642 1.00 95.75 111 TYR A CA 1
ATOM 872 C C . TYR A 1 111 ? -7.197 5.293 10.063 1.00 95.75 111 TYR A C 1
ATOM 874 O O . TYR A 1 111 ? -7.148 4.507 9.114 1.00 95.75 111 TYR A O 1
ATOM 882 N N . GLY A 1 112 ? -8.354 5.657 10.625 1.00 93.50 112 GLY A N 1
ATOM 883 C CA . GLY A 1 112 ? -9.661 5.143 10.236 1.00 93.50 112 GLY A CA 1
ATOM 884 C C . GLY A 1 112 ? -9.947 3.731 10.753 1.00 93.50 112 GLY A C 1
ATOM 885 O O . GLY A 1 112 ? -9.144 3.100 11.440 1.00 93.50 112 GLY A O 1
ATOM 886 N N . PHE A 1 113 ? -11.139 3.230 10.425 1.00 95.12 113 PHE A N 1
ATOM 887 C CA . PHE A 1 113 ? -11.552 1.838 10.653 1.00 95.12 113 PHE A CA 1
ATOM 888 C C . PHE A 1 113 ? -11.407 1.331 12.097 1.00 95.12 113 PHE A C 1
ATOM 890 O O . PHE A 1 113 ? -10.938 0.221 12.352 1.00 95.12 113 PHE A O 1
ATOM 897 N N . GLY A 1 114 ? -11.775 2.184 13.053 1.00 95.06 114 GLY A N 1
ATOM 898 C CA . GLY A 1 114 ? -11.636 1.920 14.484 1.00 95.06 114 GLY A CA 1
ATOM 899 C C . GLY A 1 114 ? -10.397 2.543 15.125 1.00 95.06 114 GLY A C 1
ATOM 900 O O . GLY A 1 114 ? -10.379 2.671 16.344 1.00 95.06 114 GLY A O 1
ATOM 901 N N . TYR A 1 115 ? -9.414 3.000 14.349 1.00 97.00 115 TYR A N 1
ATOM 902 C CA . TYR A 1 115 ? -8.265 3.768 14.840 1.00 97.00 115 TYR A CA 1
ATOM 903 C C . TYR A 1 115 ? -8.488 5.265 14.634 1.00 97.00 115 TYR A C 1
ATOM 905 O O . TYR A 1 115 ? -7.890 5.896 13.764 1.00 97.00 115 TYR A O 1
ATOM 913 N N . GLY A 1 116 ? -9.391 5.831 15.435 1.00 94.44 116 GLY A N 1
ATOM 914 C CA . GLY A 1 116 ? -9.804 7.231 15.342 1.00 94.44 116 GLY A CA 1
ATOM 915 C C . GLY A 1 116 ? -8.785 8.251 15.852 1.00 94.44 116 GLY A C 1
ATOM 916 O O . GLY A 1 116 ? -9.103 9.431 15.882 1.00 94.44 116 GLY A O 1
ATOM 917 N N . GLY A 1 117 ? -7.594 7.834 16.285 1.00 93.88 117 GLY A N 1
ATOM 918 C CA . GLY A 1 117 ? -6.613 8.691 16.961 1.00 93.88 117 GLY A CA 1
ATOM 919 C C . GLY A 1 117 ? -6.661 8.595 18.488 1.00 93.88 117 GLY A C 1
ATOM 920 O O . GLY A 1 117 ? -5.813 9.171 19.152 1.00 93.88 117 GLY A O 1
ATOM 921 N N . ILE A 1 118 ? -7.629 7.876 19.057 1.00 92.25 118 ILE A N 1
ATOM 922 C CA . ILE A 1 118 ? -7.720 7.603 20.497 1.00 92.25 118 ILE A CA 1
ATOM 923 C C . ILE A 1 118 ? -8.182 6.157 20.662 1.00 92.25 118 ILE A C 1
ATOM 925 O O . ILE A 1 118 ? -9.243 5.791 20.150 1.00 92.25 118 ILE A O 1
ATOM 929 N N . GLY A 1 119 ? -7.397 5.335 21.364 1.00 94.12 119 GLY A N 1
ATOM 930 C CA . GLY A 1 119 ? -7.728 3.929 21.625 1.00 94.12 119 GLY A CA 1
ATOM 931 C C . GLY A 1 119 ? -8.111 3.134 20.365 1.00 94.12 119 GLY A C 1
ATOM 932 O O . GLY A 1 119 ? -7.595 3.383 19.274 1.00 94.12 119 GLY A O 1
ATOM 933 N N . PHE A 1 120 ? -9.024 2.169 20.500 1.00 96.44 120 PHE A N 1
ATOM 934 C CA . PHE A 1 120 ? -9.508 1.365 19.376 1.00 96.44 120 PHE A CA 1
ATOM 935 C C . PHE A 1 120 ? -11.001 1.051 19.494 1.00 96.44 120 PHE A C 1
ATOM 937 O O . PHE A 1 120 ? -11.458 0.479 20.479 1.00 96.44 120 PHE A O 1
ATOM 944 N N . GLY A 1 121 ? -11.761 1.424 18.464 1.00 96.88 121 GLY A N 1
ATOM 945 C CA . GLY A 1 121 ? -13.211 1.235 18.376 1.00 96.88 121 GLY A CA 1
ATOM 946 C C . GLY A 1 121 ? -13.658 0.176 17.368 1.00 96.88 121 GLY A C 1
ATOM 947 O O . GLY A 1 121 ? -14.862 0.025 17.163 1.00 96.88 121 GLY A O 1
ATOM 948 N N . GLY A 1 122 ? -12.722 -0.524 16.715 1.00 96.44 122 GLY A N 1
ATOM 949 C CA . GLY A 1 122 ? -13.024 -1.474 15.635 1.00 96.44 122 GLY A CA 1
ATOM 950 C C . GLY A 1 122 ? -13.592 -2.817 16.106 1.00 96.44 122 GLY A C 1
ATOM 951 O O . GLY A 1 122 ? -14.198 -3.548 15.318 1.00 96.44 122 GLY A O 1
ATOM 952 N N . GLY A 1 123 ? -13.444 -3.136 17.389 1.00 96.88 123 GLY A N 1
ATOM 953 C CA . GLY A 1 123 ? -13.962 -4.350 18.003 1.00 96.88 123 GLY A CA 1
ATOM 954 C C . GLY A 1 123 ? -13.431 -4.542 19.420 1.00 96.88 123 GLY A C 1
ATOM 955 O O . GLY A 1 123 ? -12.630 -3.740 19.899 1.00 96.88 123 GLY A O 1
ATOM 956 N N . VAL A 1 124 ? -13.874 -5.609 20.079 1.00 96.88 124 VAL A N 1
ATOM 957 C CA . VAL A 1 124 ? -13.495 -5.956 21.456 1.00 96.88 124 VAL A CA 1
ATOM 958 C C . VAL A 1 124 ? -13.345 -7.463 21.613 1.00 96.88 124 VAL A C 1
ATOM 960 O O . VAL A 1 124 ? -14.007 -8.237 20.924 1.00 96.88 124 VAL A O 1
ATOM 963 N N . TRP A 1 125 ? -12.501 -7.890 22.546 1.00 96.50 125 TRP A N 1
ATOM 964 C CA . TRP A 1 125 ? -12.464 -9.283 22.982 1.00 96.50 125 TRP A CA 1
ATOM 965 C C . TRP A 1 125 ? -13.582 -9.557 23.993 1.00 96.50 125 TRP A C 1
ATOM 967 O O . TRP A 1 125 ? -13.726 -8.830 24.972 1.00 96.50 125 TRP A O 1
ATOM 977 N N . GLU A 1 126 ? -14.345 -10.625 23.772 1.00 94.69 126 GLU A N 1
ATOM 978 C CA . GLU A 1 126 ? -15.272 -11.212 24.741 1.00 94.69 126 GLU A CA 1
ATOM 979 C C . GLU A 1 126 ? -14.821 -12.654 25.006 1.00 94.69 126 GLU A C 1
ATOM 981 O O . GLU A 1 126 ? -15.056 -13.573 24.216 1.00 94.69 126 GLU A O 1
ATOM 986 N N . GLY A 1 127 ? -14.051 -12.833 26.083 1.00 91.12 127 GLY A N 1
ATOM 987 C CA . GLY A 1 127 ? -13.287 -14.061 26.299 1.00 91.12 127 GLY A CA 1
ATOM 988 C C . GLY A 1 127 ? -12.296 -14.302 25.154 1.00 91.12 127 GLY A C 1
ATOM 989 O O . GLY A 1 127 ? -11.483 -13.438 24.835 1.00 91.12 127 GLY A O 1
ATOM 990 N N . ASN A 1 128 ? -12.387 -15.470 24.512 1.00 89.12 128 ASN A N 1
ATOM 991 C CA . ASN A 1 128 ? -11.520 -15.853 23.388 1.00 89.12 128 ASN A CA 1
ATOM 992 C C . ASN A 1 128 ? -12.116 -15.517 22.010 1.00 89.12 128 ASN A C 1
ATOM 994 O O . ASN A 1 128 ? -11.556 -15.914 20.987 1.00 89.12 128 ASN A O 1
ATOM 998 N N . VAL A 1 129 ? -13.251 -14.812 21.963 1.00 91.25 129 VAL A N 1
ATOM 999 C CA . VAL A 1 129 ? -13.920 -14.423 20.718 1.00 91.25 129 VAL A CA 1
ATOM 1000 C C . VAL A 1 129 ? -13.736 -12.929 20.498 1.00 91.25 129 VAL A C 1
ATOM 1002 O O . VAL A 1 129 ? -14.088 -12.115 21.348 1.00 91.25 129 VAL A O 1
ATOM 1005 N N . PHE A 1 130 ? -13.192 -12.554 19.342 1.00 95.69 130 PHE A N 1
ATOM 1006 C CA . PHE A 1 130 ? -13.126 -11.152 18.949 1.00 95.69 130 PHE A CA 1
ATOM 1007 C C . PHE A 1 130 ? -14.443 -10.746 18.288 1.00 95.69 130 PHE A C 1
ATOM 1009 O O . PHE A 1 130 ? -14.854 -11.343 17.291 1.00 95.69 130 PHE A O 1
ATOM 1016 N N . ARG A 1 131 ? -15.099 -9.732 18.851 1.00 97.38 131 ARG A N 1
ATOM 1017 C CA . ARG A 1 131 ? -16.338 -9.155 18.340 1.00 97.38 131 ARG A CA 1
ATOM 1018 C C . ARG A 1 131 ? -16.060 -7.879 17.565 1.00 97.38 131 ARG A C 1
ATOM 1020 O O . ARG A 1 131 ? -15.310 -7.022 18.020 1.00 97.38 131 ARG A O 1
ATOM 1027 N N . TYR A 1 132 ? -16.709 -7.721 16.420 1.00 97.12 132 TYR A N 1
ATOM 1028 C CA . TYR A 1 132 ? -16.467 -6.629 15.481 1.00 97.12 132 TYR A CA 1
ATOM 1029 C C . TYR A 1 132 ? -17.516 -5.528 15.602 1.00 97.12 132 TYR A C 1
ATOM 1031 O O . TYR A 1 132 ? -18.717 -5.802 15.544 1.00 97.12 132 TYR A O 1
ATOM 1039 N N . ASN A 1 133 ? -17.066 -4.276 15.699 1.00 97.12 133 ASN A N 1
ATOM 1040 C CA . ASN A 1 133 ? -17.949 -3.116 15.661 1.00 97.12 133 ASN A CA 1
ATOM 1041 C C . ASN A 1 133 ? -18.255 -2.713 14.214 1.00 97.12 133 ASN A C 1
ATOM 1043 O O . ASN A 1 133 ? -17.493 -1.985 13.577 1.00 97.12 133 ASN A O 1
ATOM 1047 N N . THR A 1 134 ? -19.399 -3.147 13.703 1.00 94.25 134 THR A N 1
ATOM 1048 C CA . THR A 1 134 ? -19.844 -2.874 12.323 1.00 94.25 134 THR A CA 1
ATOM 1049 C C . THR A 1 134 ? -20.074 -1.388 12.017 1.00 94.25 134 THR A C 1
ATOM 1051 O O . THR A 1 134 ? -20.174 -1.029 10.849 1.00 94.25 134 THR A O 1
ATOM 1054 N N . ALA A 1 135 ? -20.083 -0.505 13.025 1.00 93.88 135 ALA A N 1
ATOM 1055 C CA . ALA A 1 135 ? -20.160 0.944 12.820 1.00 93.88 135 ALA A CA 1
ATOM 1056 C C . ALA A 1 135 ? -18.930 1.523 12.092 1.00 93.88 135 ALA A C 1
ATOM 1058 O O . ALA A 1 135 ? -19.031 2.550 11.427 1.00 93.88 135 ALA A O 1
ATOM 1059 N N . VAL A 1 136 ? -17.761 0.889 12.236 1.00 94.25 136 VAL A N 1
ATOM 1060 C CA . VAL A 1 136 ? -16.484 1.383 11.679 1.00 94.25 136 VAL A CA 1
ATOM 1061 C C . VAL A 1 136 ? -15.648 0.299 11.000 1.00 94.25 136 VAL A C 1
ATOM 1063 O O . VAL A 1 136 ? -14.627 0.604 10.389 1.00 94.25 136 VAL A O 1
ATOM 1066 N N . THR A 1 137 ? -16.076 -0.957 11.092 1.00 92.88 137 THR A N 1
ATOM 1067 C CA . THR A 1 137 ? -15.326 -2.123 10.630 1.00 92.88 137 THR A CA 1
ATOM 1068 C C . THR A 1 137 ? -16.085 -2.822 9.504 1.00 92.88 137 THR A C 1
ATOM 1070 O O . THR A 1 137 ? -17.219 -3.262 9.684 1.00 92.88 137 THR A O 1
ATOM 1073 N N . ASN A 1 138 ? -15.437 -2.977 8.350 1.00 89.19 138 ASN A N 1
ATOM 1074 C CA . ASN A 1 138 ? -15.980 -3.642 7.172 1.00 89.19 138 ASN A CA 1
ATOM 1075 C C . ASN A 1 138 ? -15.937 -5.173 7.318 1.00 89.19 138 ASN A C 1
ATOM 1077 O O . ASN A 1 138 ? -14.949 -5.832 6.974 1.00 89.19 138 ASN A O 1
ATOM 1081 N N . VAL A 1 139 ? -17.027 -5.746 7.824 1.00 84.31 139 VAL A N 1
ATOM 1082 C CA . VAL A 1 139 ? -17.215 -7.194 7.979 1.00 84.31 139 VAL A CA 1
ATOM 1083 C C . VAL A 1 139 ? -18.424 -7.675 7.185 1.00 84.31 139 VAL A C 1
ATOM 1085 O O . VAL A 1 139 ? -19.450 -7.004 7.118 1.00 84.31 139 VAL A O 1
ATOM 1088 N N . ASN A 1 140 ? -18.312 -8.867 6.599 1.00 77.19 140 ASN A N 1
ATOM 1089 C CA . ASN A 1 140 ? -19.461 -9.580 6.049 1.00 77.19 140 ASN A CA 1
ATOM 1090 C C . ASN A 1 140 ? -20.104 -10.401 7.170 1.00 77.19 140 ASN A C 1
ATOM 1092 O O . ASN A 1 140 ? -19.514 -11.389 7.606 1.00 77.19 140 ASN A O 1
ATOM 1096 N N . THR A 1 141 ? -21.306 -10.022 7.598 1.00 76.88 141 THR A N 1
ATOM 1097 C CA . THR A 1 141 ? -22.044 -10.673 8.696 1.00 76.88 141 THR A CA 1
ATOM 1098 C C . THR A 1 141 ? -22.496 -12.105 8.386 1.00 76.88 141 THR A C 1
ATOM 1100 O O . THR A 1 141 ? -22.859 -12.845 9.292 1.00 76.88 141 THR A O 1
ATOM 1103 N N . THR A 1 142 ? -22.422 -12.526 7.120 1.00 64.62 142 THR A N 1
ATOM 1104 C CA . THR A 1 142 ? -22.662 -13.915 6.681 1.00 64.62 142 THR A CA 1
ATOM 1105 C C . THR A 1 142 ? -21.434 -14.811 6.897 1.00 64.62 142 THR A C 1
ATOM 1107 O O . THR A 1 142 ? -21.524 -16.033 6.833 1.00 64.62 142 THR A O 1
ATOM 1110 N N . VAL A 1 143 ? -20.253 -14.213 7.090 1.00 64.56 143 VAL A N 1
ATOM 1111 C CA . VAL A 1 143 ? -18.975 -14.921 7.300 1.00 64.56 143 VAL A CA 1
ATOM 1112 C C . VAL A 1 143 ? -18.472 -14.725 8.730 1.00 64.56 143 VAL A C 1
ATOM 1114 O O . VAL A 1 143 ? -17.915 -15.644 9.321 1.00 64.56 143 VAL A O 1
ATOM 1117 N N . VAL A 1 144 ? -18.663 -13.524 9.272 1.00 74.12 144 VAL A N 1
ATOM 1118 C CA . VAL A 1 144 ? -18.272 -13.101 10.615 1.00 74.12 144 VAL A CA 1
ATOM 1119 C C . VAL A 1 144 ? -19.541 -12.922 11.431 1.00 74.12 144 VAL A C 1
ATOM 1121 O O . VAL A 1 144 ? -20.291 -11.976 11.214 1.00 74.12 144 VAL A O 1
ATOM 1124 N N . HIS A 1 145 ? -19.775 -13.819 12.380 1.00 77.00 145 HIS A N 1
ATOM 1125 C CA . HIS A 1 145 ? -21.027 -13.843 13.146 1.00 77.00 145 HIS A CA 1
ATOM 1126 C C . HIS A 1 145 ? -20.919 -13.063 14.462 1.00 77.00 145 HIS A C 1
ATOM 1128 O O . HIS A 1 145 ? -21.917 -12.682 15.071 1.00 77.00 145 HIS A O 1
ATOM 1134 N N . ASN A 1 146 ? -19.691 -12.784 14.895 1.00 87.94 146 ASN A N 1
ATOM 1135 C CA . ASN A 1 146 ? -19.400 -12.128 16.160 1.00 87.94 146 ASN A CA 1
ATOM 1136 C C . ASN A 1 146 ? -19.403 -10.608 15.981 1.00 87.94 146 ASN A C 1
ATOM 1138 O O . ASN A 1 146 ? -18.358 -9.968 16.025 1.00 87.94 146 ASN A O 1
ATOM 1142 N N . THR A 1 147 ? -20.564 -10.003 15.741 1.00 93.19 147 THR A N 1
ATOM 1143 C CA . THR A 1 147 ? -20.666 -8.556 15.480 1.00 93.19 147 THR A CA 1
ATOM 1144 C C . THR A 1 147 ? -21.486 -7.811 16.528 1.00 93.19 147 THR A C 1
ATOM 1146 O O . THR A 1 147 ? -22.297 -8.390 17.250 1.00 93.19 147 THR A O 1
ATOM 1149 N N . TYR A 1 148 ? -21.273 -6.504 16.614 1.00 96.31 148 TYR A N 1
ATOM 1150 C CA . TYR A 1 148 ? -22.123 -5.556 17.329 1.00 96.31 148 TYR A CA 1
ATOM 1151 C C . TYR A 1 148 ? -22.071 -4.188 16.636 1.00 96.31 148 TYR A C 1
ATOM 1153 O O . TYR A 1 148 ? -21.307 -3.988 15.687 1.00 96.31 148 TYR A O 1
ATOM 1161 N N . VAL A 1 149 ? -22.891 -3.247 17.103 1.00 96.50 149 VAL A N 1
ATOM 1162 C CA . VAL A 1 149 ? -22.882 -1.851 16.652 1.00 96.50 149 VAL A CA 1
ATOM 1163 C C . VAL A 1 149 ? -22.671 -0.960 17.867 1.00 96.50 149 VAL A C 1
ATOM 1165 O O . VAL A 1 149 ? -23.441 -1.016 18.823 1.00 96.50 149 VAL A O 1
ATOM 1168 N N . ASN A 1 150 ? -21.648 -0.112 17.820 1.00 95.06 150 ASN A N 1
ATOM 1169 C CA . ASN A 1 150 ? -21.485 1.003 18.739 1.00 95.06 150 ASN A CA 1
ATOM 1170 C C . ASN A 1 150 ? -21.065 2.255 17.959 1.00 95.06 150 ASN A C 1
ATOM 1172 O O . ASN A 1 150 ? -19.909 2.380 17.560 1.00 95.06 150 ASN A O 1
ATOM 1176 N N . ASN A 1 151 ? -21.999 3.190 17.781 1.00 93.38 151 ASN A N 1
ATOM 1177 C CA . ASN A 1 151 ? -21.782 4.420 17.014 1.00 93.38 151 ASN A CA 1
ATOM 1178 C C . ASN A 1 151 ? -21.032 5.510 17.791 1.00 93.38 151 ASN A C 1
ATOM 1180 O O . ASN A 1 151 ? -20.588 6.484 17.187 1.00 93.38 151 ASN A O 1
ATOM 1184 N N . THR A 1 152 ? -20.853 5.374 19.112 1.00 92.56 152 THR A N 1
ATOM 1185 C CA . THR A 1 152 ? -20.175 6.415 19.905 1.00 92.56 152 THR A CA 1
ATOM 1186 C C . THR A 1 152 ? -18.718 6.602 19.481 1.00 92.56 152 THR A C 1
ATOM 1188 O O . THR A 1 152 ? -18.183 7.705 19.578 1.00 92.56 152 THR A O 1
ATOM 1191 N N . VAL A 1 153 ? -18.102 5.557 18.918 1.00 88.50 153 VAL A N 1
ATOM 1192 C CA . VAL A 1 153 ? -16.714 5.577 18.434 1.00 88.50 153 VAL A CA 1
ATOM 1193 C C . VAL A 1 153 ? -16.509 6.470 17.206 1.00 88.50 153 VAL A C 1
ATOM 1195 O O . VAL A 1 153 ? -15.382 6.868 16.943 1.00 88.50 153 VAL A O 1
ATOM 1198 N N . ILE A 1 154 ? -17.570 6.801 16.459 1.00 85.06 154 ILE A N 1
ATOM 1199 C CA . ILE A 1 154 ? -17.486 7.657 15.260 1.00 85.06 154 ILE A CA 1
ATOM 1200 C C . ILE A 1 154 ? -17.262 9.120 15.660 1.00 85.06 154 ILE A C 1
ATOM 1202 O O . ILE A 1 154 ? -16.509 9.842 15.012 1.00 85.06 154 ILE A O 1
ATOM 1206 N N . ASN A 1 155 ? -17.882 9.543 16.763 1.00 85.44 155 ASN A N 1
ATOM 1207 C CA . ASN A 1 155 ? -17.753 10.907 17.273 1.00 85.44 155 ASN A CA 1
ATOM 1208 C C . ASN A 1 155 ? -16.526 11.078 18.180 1.00 85.44 155 ASN A C 1
ATOM 1210 O O . ASN A 1 155 ? -16.093 12.200 18.420 1.00 85.44 155 ASN A O 1
ATOM 1214 N N . ASN A 1 156 ? -15.956 9.977 18.678 1.00 82.56 156 ASN A N 1
ATOM 1215 C CA . ASN A 1 156 ? -14.782 9.987 19.545 1.00 82.56 156 ASN A CA 1
ATOM 1216 C C . ASN A 1 156 ? -13.490 9.785 18.738 1.00 82.56 156 ASN A C 1
ATOM 1218 O O . ASN A 1 156 ? -12.802 8.773 18.883 1.00 82.56 156 ASN A O 1
ATOM 1222 N N . THR A 1 157 ? -13.191 10.727 17.844 1.00 86.38 157 THR A N 1
ATOM 1223 C CA . THR A 1 157 ? -12.007 10.672 16.976 1.00 86.38 157 THR A CA 1
ATOM 1224 C C . THR A 1 157 ? -11.248 11.995 16.984 1.00 86.38 157 THR A C 1
ATOM 1226 O O . THR A 1 157 ? -11.812 13.061 17.230 1.00 86.38 157 THR A O 1
ATOM 1229 N N . VAL A 1 158 ? -9.948 11.932 16.706 1.00 84.12 158 VAL A N 1
ATOM 1230 C CA . VAL A 1 158 ? -9.122 13.104 16.429 1.00 84.12 158 VAL A CA 1
ATOM 1231 C C . VAL A 1 158 ? -9.446 13.600 15.025 1.00 84.12 158 VAL A C 1
ATOM 1233 O O . VAL A 1 158 ? -9.387 12.852 14.042 1.00 84.12 158 VAL A O 1
ATOM 1236 N N . VAL A 1 159 ? -9.769 14.889 14.929 1.00 79.12 159 VAL A N 1
ATOM 1237 C CA . VAL A 1 159 ? -10.006 15.565 13.653 1.00 79.12 159 VAL A CA 1
ATOM 1238 C C . VAL A 1 159 ? -8.687 15.659 12.887 1.00 79.12 159 VAL A C 1
ATOM 1240 O O . VAL A 1 159 ? -7.754 16.333 13.319 1.00 79.12 159 VAL A O 1
ATOM 1243 N N . ASN A 1 160 ? -8.620 14.998 11.731 1.00 81.12 160 ASN A N 1
ATOM 1244 C CA . ASN A 1 160 ? -7.443 14.970 10.861 1.00 81.12 160 ASN A CA 1
ATOM 1245 C C . ASN A 1 160 ? -7.803 15.369 9.419 1.00 81.12 160 ASN A C 1
ATOM 1247 O O . ASN A 1 160 ? -7.631 14.594 8.480 1.00 81.12 160 ASN A O 1
ATOM 1251 N N . ASN A 1 161 ? -8.328 16.585 9.243 1.00 77.12 161 ASN A N 1
ATOM 1252 C CA . ASN A 1 161 ? -8.864 17.062 7.957 1.00 77.12 161 ASN A CA 1
ATOM 1253 C C . ASN A 1 161 ? -7.831 17.106 6.819 1.00 77.12 161 ASN A C 1
ATOM 1255 O O . ASN A 1 161 ? -8.202 17.052 5.653 1.00 77.12 161 ASN A O 1
ATOM 1259 N N . ASN A 1 162 ? -6.543 17.188 7.152 1.00 83.75 162 ASN A N 1
ATOM 1260 C CA . ASN A 1 162 ? -5.459 17.276 6.174 1.00 83.75 162 ASN A CA 1
ATOM 1261 C C . ASN A 1 162 ? -4.746 15.933 5.953 1.00 83.75 162 ASN A C 1
ATOM 1263 O O . ASN A 1 162 ? -3.673 15.917 5.354 1.00 83.75 162 ASN A O 1
ATOM 1267 N N . HIS A 1 163 ? -5.301 14.820 6.455 1.00 90.19 163 HIS A N 1
ATOM 1268 C CA . HIS A 1 163 ? -4.693 13.488 6.357 1.00 90.19 163 HIS A CA 1
ATOM 1269 C C . HIS A 1 163 ? -3.237 13.463 6.849 1.00 90.19 163 HIS A C 1
ATOM 1271 O O . HIS A 1 163 ? -2.385 12.773 6.302 1.00 90.19 163 HIS A O 1
ATOM 1277 N N . VAL A 1 164 ? -2.918 14.230 7.886 1.00 93.44 164 VAL A N 1
ATOM 1278 C CA . VAL A 1 164 ? -1.572 14.280 8.453 1.00 93.44 164 VAL A CA 1
ATOM 1279 C C . VAL A 1 164 ? -1.193 12.896 8.985 1.00 93.44 164 VAL A C 1
ATOM 1281 O O . VAL A 1 164 ? -1.980 12.268 9.692 1.00 93.44 164 VAL A O 1
ATOM 1284 N N . SER A 1 165 ? 0.016 12.424 8.671 1.00 95.75 165 SER A N 1
ATOM 1285 C CA . SER A 1 165 ? 0.491 11.083 9.047 1.00 95.75 165 SER A CA 1
ATOM 1286 C C . SER A 1 165 ? 1.555 11.082 10.154 1.00 95.75 165 SER A C 1
ATOM 1288 O O . SER A 1 165 ? 2.297 10.107 10.295 1.00 95.75 165 SER A O 1
ATOM 1290 N N . PHE A 1 166 ? 1.695 12.182 10.893 1.00 96.88 166 PHE A N 1
ATOM 1291 C CA . PHE A 1 166 ? 2.668 12.312 11.974 1.00 96.88 166 PHE A CA 1
ATOM 1292 C C . PHE A 1 166 ? 2.133 13.159 13.133 1.00 96.88 166 PHE A C 1
ATOM 1294 O O . PHE A 1 166 ? 1.262 14.014 12.962 1.00 96.88 166 PHE A O 1
ATOM 1301 N N . ASN A 1 167 ? 2.675 12.910 14.319 1.00 97.12 167 ASN A N 1
ATOM 1302 C CA . ASN A 1 167 ? 2.418 13.649 15.547 1.00 97.12 167 ASN A CA 1
ATOM 1303 C C . ASN A 1 167 ? 3.490 14.727 15.768 1.00 97.12 167 ASN A C 1
ATOM 1305 O O . ASN A 1 167 ? 4.650 14.500 15.436 1.00 97.12 167 ASN A O 1
ATOM 1309 N N . GLY A 1 168 ? 3.132 15.865 16.362 1.00 94.50 168 GLY A N 1
ATOM 1310 C CA . GLY A 1 168 ? 4.071 16.923 16.754 1.00 94.50 168 GLY A CA 1
ATOM 1311 C C . GLY A 1 168 ? 3.861 18.239 16.004 1.00 94.50 168 GLY A C 1
ATOM 1312 O O . GLY A 1 168 ? 2.811 18.474 15.405 1.00 94.50 168 GLY A O 1
ATOM 1313 N N . GLN A 1 169 ? 4.848 19.138 16.065 1.00 92.75 169 GLN A N 1
ATOM 1314 C CA . GLN A 1 169 ? 4.760 20.460 15.432 1.00 92.75 169 GLN A CA 1
ATOM 1315 C C . GLN A 1 169 ? 4.518 20.339 13.920 1.00 92.75 169 GLN A C 1
ATOM 1317 O O . GLN A 1 169 ? 5.242 19.638 13.224 1.00 92.75 169 GLN A O 1
ATOM 1322 N N . GLY A 1 170 ? 3.502 21.042 13.411 1.00 90.69 170 GLY A N 1
ATOM 1323 C CA . GLY A 1 170 ? 3.097 20.966 12.001 1.00 90.69 170 GLY A CA 1
ATOM 1324 C C . GLY A 1 170 ? 2.284 19.717 11.644 1.00 90.69 170 GLY A C 1
ATOM 1325 O O . GLY A 1 170 ? 1.837 19.605 10.505 1.00 90.69 170 GLY A O 1
ATOM 1326 N N . GLY A 1 171 ? 2.071 18.812 12.604 1.00 93.62 171 GLY A N 1
ATOM 1327 C CA . GLY A 1 171 ? 1.276 17.604 12.447 1.00 93.62 171 GLY A CA 1
ATOM 1328 C C . GLY A 1 171 ? 0.087 17.536 13.407 1.00 93.62 171 GLY A C 1
ATOM 1329 O O . GLY A 1 171 ? -0.471 18.556 13.817 1.00 93.62 171 GLY A O 1
ATOM 1330 N N . VAL A 1 172 ? -0.308 16.315 13.778 1.00 94.25 172 VAL A N 1
ATOM 1331 C CA . VAL A 1 172 ? -1.330 16.094 14.807 1.00 94.25 172 VAL A CA 1
ATOM 1332 C C . VAL A 1 172 ? -0.743 16.462 16.168 1.00 94.25 172 VAL A C 1
ATOM 1334 O O . VAL A 1 172 ? 0.244 15.877 16.607 1.00 94.25 172 VAL A O 1
ATOM 1337 N N . ASN A 1 173 ? -1.361 17.413 16.867 1.00 91.69 173 ASN A N 1
ATOM 1338 C CA . ASN A 1 173 ? -0.928 17.822 18.202 1.00 91.69 173 ASN A CA 1
ATOM 1339 C C . ASN A 1 173 ? -1.726 17.080 19.287 1.00 91.69 173 ASN A C 1
ATOM 1341 O O . ASN A 1 173 ? -2.600 17.654 19.935 1.00 91.69 173 ASN A O 1
ATOM 1345 N N . ALA A 1 174 ? -1.451 15.784 19.441 1.00 93.31 174 ALA A N 1
ATOM 1346 C CA . ALA A 1 174 ? -2.082 14.918 20.437 1.00 93.31 174 ALA A CA 1
ATOM 1347 C C . ALA A 1 174 ? -1.060 14.398 21.454 1.00 93.31 174 ALA A C 1
ATOM 1349 O O . ALA A 1 174 ? 0.121 14.247 21.138 1.00 93.31 174 ALA A O 1
ATOM 1350 N N . ARG A 1 175 ? -1.529 14.089 22.665 1.00 93.88 175 ARG A N 1
ATOM 1351 C CA . ARG A 1 175 ? -0.741 13.486 23.749 1.00 93.88 175 ARG A CA 1
ATOM 1352 C C . ARG A 1 175 ? -1.414 12.195 24.222 1.00 93.88 175 ARG A C 1
ATOM 1354 O O . ARG A 1 175 ? -2.641 12.132 24.143 1.00 93.88 175 ARG A O 1
ATOM 1361 N N . PRO A 1 176 ? -0.648 11.210 24.726 1.00 95.06 176 PRO A N 1
ATOM 1362 C CA . PRO A 1 176 ? -1.220 9.982 25.263 1.00 95.06 176 PRO A CA 1
ATOM 1363 C C . PRO A 1 176 ? -2.167 10.280 26.426 1.00 95.06 176 PRO A C 1
ATOM 1365 O O . PRO A 1 176 ? -1.850 11.066 27.324 1.00 95.06 176 PRO A O 1
ATOM 1368 N N . THR A 1 177 ? -3.320 9.622 26.425 1.00 94.94 177 THR A N 1
ATOM 1369 C CA . THR A 1 177 ? -4.190 9.545 27.606 1.00 94.94 177 THR A CA 1
ATOM 1370 C C . THR A 1 177 ? -3.531 8.704 28.710 1.00 94.94 177 THR A C 1
ATOM 1372 O O . THR A 1 177 ? -2.633 7.909 28.420 1.00 94.94 177 THR A O 1
ATOM 1375 N N . PRO A 1 178 ? -3.963 8.812 29.983 1.00 95.81 178 PRO A N 1
ATOM 1376 C CA . PRO A 1 178 ? -3.449 7.948 31.048 1.00 95.81 178 PRO A CA 1
ATOM 1377 C C . PRO A 1 178 ? -3.568 6.452 30.723 1.00 95.81 178 PRO A C 1
ATOM 1379 O O . PRO A 1 178 ? -2.647 5.691 30.997 1.00 95.81 178 PRO A O 1
ATOM 1382 N N . GLN A 1 179 ? -4.669 6.039 30.091 1.00 94.12 179 GLN A N 1
ATOM 1383 C CA . GLN A 1 179 ? -4.916 4.653 29.695 1.00 94.12 179 GLN A CA 1
ATOM 1384 C C . GLN A 1 179 ? -3.950 4.199 28.597 1.00 94.12 179 GLN A C 1
ATOM 1386 O O . GLN A 1 179 ? -3.351 3.131 28.706 1.00 94.12 179 GLN A O 1
ATOM 1391 N N . GLU A 1 180 ? -3.748 5.022 27.566 1.00 96.19 180 GLU A N 1
ATOM 1392 C CA . GLU A 1 180 ? -2.772 4.732 26.512 1.00 96.19 180 GLU A CA 1
ATOM 1393 C C . GLU A 1 180 ? -1.345 4.704 27.064 1.00 96.19 180 GLU A C 1
ATOM 1395 O O . GLU A 1 180 ? -0.554 3.857 26.660 1.00 96.19 180 GLU A O 1
ATOM 1400 N N . GLN A 1 181 ? -1.021 5.578 28.021 1.00 96.12 181 GLN A N 1
ATOM 1401 C CA . GLN A 1 181 ? 0.278 5.586 28.687 1.00 96.12 181 GLN A CA 1
ATOM 1402 C C . GLN A 1 181 ? 0.508 4.306 29.498 1.00 96.12 181 GLN A C 1
ATOM 1404 O O . GLN A 1 181 ? 1.620 3.780 29.495 1.00 96.12 181 GLN A O 1
ATOM 1409 N N . THR A 1 182 ? -0.523 3.789 30.175 1.00 95.88 182 THR A N 1
ATOM 1410 C CA . THR A 1 182 ? -0.465 2.476 30.829 1.00 95.88 182 THR A CA 1
ATOM 1411 C C . THR A 1 182 ? -0.223 1.376 29.799 1.00 95.88 182 THR A C 1
ATOM 1413 O O . THR A 1 182 ? 0.725 0.615 29.968 1.00 95.88 182 THR A O 1
ATOM 1416 N N . ALA A 1 183 ? -0.989 1.347 28.705 1.00 96.38 183 ALA A N 1
ATOM 1417 C CA . ALA A 1 183 ? -0.842 0.355 27.637 1.00 96.38 183 ALA A CA 1
ATOM 1418 C C . ALA A 1 183 ? 0.551 0.380 26.978 1.00 96.38 183 ALA A C 1
ATOM 1420 O O . ALA A 1 183 ? 1.125 -0.666 26.686 1.00 96.38 183 ALA A O 1
ATOM 1421 N N . MET A 1 184 ? 1.153 1.563 26.816 1.00 95.12 184 MET A N 1
ATOM 1422 C CA . MET A 1 184 ? 2.531 1.717 26.326 1.00 95.12 184 MET A CA 1
ATOM 1423 C C . MET A 1 184 ? 3.596 1.116 27.254 1.00 95.12 184 MET A C 1
ATOM 1425 O O . MET A 1 184 ? 4.707 0.865 26.800 1.00 95.12 184 MET A O 1
ATOM 1429 N N . ASN A 1 185 ? 3.287 0.909 28.534 1.00 95.19 185 ASN A N 1
ATOM 1430 C CA . ASN A 1 185 ? 4.213 0.337 29.514 1.00 95.19 185 ASN A CA 1
ATOM 1431 C C . ASN A 1 185 ? 3.965 -1.162 29.762 1.00 95.19 185 ASN A C 1
ATOM 1433 O O . ASN A 1 185 ? 4.680 -1.783 30.549 1.00 95.19 185 ASN A O 1
ATOM 1437 N N . GLU A 1 186 ? 2.939 -1.744 29.138 1.00 95.38 186 GLU A N 1
ATOM 1438 C CA . GLU A 1 186 ? 2.647 -3.174 29.224 1.00 95.38 186 GLU A CA 1
ATOM 1439 C C . GLU A 1 186 ? 3.665 -4.009 28.435 1.00 95.38 186 GLU A C 1
ATOM 1441 O O . GLU A 1 186 ? 4.475 -3.505 27.660 1.00 95.38 186 GLU A O 1
ATOM 1446 N N . ARG A 1 187 ? 3.624 -5.332 28.620 1.00 95.31 187 ARG A N 1
ATOM 1447 C CA . ARG A 1 187 ? 4.426 -6.242 27.801 1.00 95.31 187 ARG A CA 1
ATOM 1448 C C . ARG A 1 187 ? 3.881 -6.273 26.375 1.00 95.31 187 ARG A C 1
ATOM 1450 O O . ARG A 1 187 ? 2.704 -6.566 26.168 1.00 95.31 187 ARG A O 1
ATOM 1457 N N . HIS A 1 188 ? 4.767 -6.074 25.406 1.00 96.88 188 HIS A N 1
ATOM 1458 C CA . HIS A 1 188 ? 4.428 -6.065 23.987 1.00 96.88 188 HIS A CA 1
ATOM 1459 C C . HIS A 1 188 ? 5.028 -7.248 23.231 1.00 96.88 188 HIS A C 1
ATOM 1461 O O . HIS A 1 188 ? 6.012 -7.857 23.660 1.00 96.88 188 HIS A O 1
ATOM 1467 N N . ILE A 1 189 ? 4.420 -7.560 22.089 1.00 96.31 189 ILE A N 1
ATOM 1468 C CA . ILE A 1 189 ? 4.988 -8.431 21.060 1.00 96.31 189 ILE A CA 1
ATOM 1469 C C . ILE A 1 189 ? 5.142 -7.589 19.796 1.00 96.31 189 ILE A C 1
ATOM 1471 O O . ILE A 1 189 ? 4.183 -6.960 19.350 1.00 96.31 189 ILE A O 1
ATOM 1475 N N . ASP A 1 190 ? 6.331 -7.594 19.205 1.00 93.12 190 ASP A N 1
ATOM 1476 C CA . ASP A 1 190 ? 6.589 -6.880 17.956 1.00 93.12 190 ASP A CA 1
ATOM 1477 C C . ASP A 1 190 ? 5.743 -7.420 16.788 1.00 93.12 190 ASP A C 1
ATOM 1479 O O . ASP A 1 190 ? 5.043 -8.436 16.878 1.00 93.12 190 ASP A O 1
ATOM 1483 N N . ALA A 1 191 ? 5.827 -6.744 15.642 1.00 90.69 191 ALA A N 1
ATOM 1484 C CA . ALA A 1 191 ? 5.243 -7.223 14.397 1.00 90.69 191 ALA A CA 1
ATOM 1485 C C . ALA A 1 191 ? 5.642 -8.685 14.107 1.00 90.69 191 ALA A C 1
ATOM 1487 O O . ALA A 1 191 ? 6.824 -9.041 14.117 1.00 90.69 191 ALA A O 1
ATOM 1488 N N . THR A 1 192 ? 4.646 -9.520 13.795 1.00 86.38 192 THR A N 1
ATOM 1489 C CA . THR A 1 192 ? 4.842 -10.942 13.461 1.00 86.38 192 THR A CA 1
ATOM 1490 C C . THR A 1 192 ? 5.729 -11.118 12.218 1.00 86.38 192 THR A C 1
ATOM 1492 O O . THR A 1 192 ? 5.789 -10.212 11.380 1.00 86.38 192 THR A O 1
ATOM 1495 N N . PRO A 1 193 ? 6.362 -12.290 12.006 1.00 82.75 193 PRO A N 1
ATOM 1496 C CA . PRO A 1 193 ? 7.140 -12.553 10.790 1.00 82.75 193 PRO A CA 1
ATOM 1497 C C . PRO A 1 193 ? 6.360 -12.296 9.490 1.00 82.75 193 PRO A C 1
ATOM 1499 O O . PRO A 1 193 ? 6.913 -11.804 8.508 1.00 82.75 193 PRO A O 1
ATOM 1502 N N . GLN A 1 194 ? 5.052 -12.563 9.484 1.00 76.75 194 GLN A N 1
ATOM 1503 C CA . GLN A 1 194 ? 4.167 -12.275 8.357 1.00 76.75 194 GLN A CA 1
ATOM 1504 C C . GLN A 1 194 ? 4.038 -10.764 8.113 1.00 76.75 194 GLN A C 1
ATOM 1506 O O . GLN A 1 194 ? 4.137 -10.321 6.971 1.00 76.75 194 GLN A O 1
ATOM 1511 N N . GLN A 1 195 ? 3.866 -9.958 9.167 1.00 89.38 195 GLN A N 1
ATOM 1512 C CA . GLN A 1 195 ? 3.838 -8.493 9.050 1.00 89.38 195 GLN A CA 1
ATOM 1513 C C . GLN A 1 195 ? 5.197 -7.932 8.602 1.00 89.38 195 GLN A C 1
ATOM 1515 O O . GLN A 1 195 ? 5.241 -7.013 7.785 1.00 89.38 195 GLN A O 1
ATOM 1520 N N . GLN A 1 196 ? 6.309 -8.510 9.065 1.00 86.44 196 GLN A N 1
ATOM 1521 C CA . GLN A 1 196 ? 7.651 -8.128 8.610 1.00 86.44 196 GLN A CA 1
ATOM 1522 C C . GLN A 1 196 ? 7.849 -8.439 7.118 1.00 86.44 196 GLN A C 1
ATOM 1524 O O . GLN A 1 196 ? 8.342 -7.593 6.373 1.00 86.44 196 GLN A O 1
ATOM 1529 N N . SER A 1 197 ? 7.409 -9.615 6.656 1.00 77.81 197 SER A N 1
ATOM 1530 C CA . SER A 1 197 ? 7.407 -9.979 5.231 1.00 77.81 197 SER A CA 1
ATOM 1531 C C . SER A 1 197 ? 6.560 -9.020 4.391 1.00 77.81 197 SER A C 1
ATOM 1533 O O . SER A 1 197 ? 6.991 -8.609 3.316 1.00 77.81 197 SER A O 1
ATOM 1535 N N . HIS A 1 198 ? 5.383 -8.629 4.888 1.00 85.75 198 HIS A N 1
ATOM 1536 C CA . HIS A 1 198 ? 4.496 -7.655 4.241 1.00 85.75 198 HIS A CA 1
ATOM 1537 C C . HIS A 1 198 ? 5.178 -6.293 4.049 1.00 85.75 198 HIS A C 1
ATOM 1539 O O . HIS A 1 198 ? 5.187 -5.748 2.946 1.00 85.75 198 HIS A O 1
ATOM 1545 N N . MET A 1 199 ? 5.833 -5.783 5.095 1.00 90.88 199 MET A N 1
ATOM 1546 C CA . MET A 1 199 ? 6.621 -4.550 5.023 1.00 90.88 199 MET A CA 1
ATOM 1547 C C . MET A 1 199 ? 7.799 -4.676 4.045 1.00 90.88 199 MET A C 1
ATOM 1549 O O . MET A 1 199 ? 8.030 -3.769 3.249 1.00 90.88 199 MET A O 1
ATOM 1553 N N . MET A 1 200 ? 8.538 -5.792 4.068 1.00 83.62 200 MET A N 1
ATOM 1554 C CA . MET A 1 200 ? 9.666 -6.017 3.153 1.00 83.62 200 MET A CA 1
ATOM 1555 C C . MET A 1 200 ? 9.227 -6.052 1.686 1.00 83.62 200 MET A C 1
ATOM 1557 O O . MET A 1 200 ? 9.896 -5.468 0.836 1.00 83.62 200 MET A O 1
ATOM 1561 N N . ALA A 1 201 ? 8.101 -6.693 1.386 1.00 77.31 201 ALA A N 1
ATOM 1562 C CA . ALA A 1 201 ? 7.542 -6.711 0.040 1.00 77.31 201 ALA A CA 1
ATOM 1563 C C . ALA A 1 201 ? 7.095 -5.308 -0.408 1.00 77.31 201 ALA A C 1
ATOM 1565 O O . ALA A 1 201 ? 7.428 -4.891 -1.515 1.00 77.31 201 ALA A O 1
ATOM 1566 N N . ALA A 1 202 ? 6.449 -4.539 0.474 1.00 87.00 202 ALA A N 1
ATOM 1567 C CA . ALA A 1 202 ? 6.082 -3.150 0.198 1.00 87.00 202 ALA A CA 1
ATOM 1568 C C . ALA A 1 202 ? 7.314 -2.260 -0.047 1.00 87.00 202 ALA A C 1
ATOM 1570 O O . ALA A 1 202 ? 7.306 -1.431 -0.952 1.00 87.00 202 ALA A O 1
ATOM 1571 N N . ARG A 1 203 ? 8.406 -2.479 0.700 1.00 86.19 203 ARG A N 1
ATOM 1572 C CA . ARG A 1 203 ? 9.691 -1.786 0.497 1.00 86.19 203 ARG A CA 1
ATOM 1573 C C . ARG A 1 203 ? 10.282 -2.048 -0.887 1.00 86.19 203 ARG A C 1
ATOM 1575 O O . ARG A 1 203 ? 10.936 -1.177 -1.452 1.00 86.19 203 ARG A O 1
ATOM 1582 N N . GLN A 1 204 ? 10.113 -3.262 -1.406 1.00 80.06 204 GLN A N 1
ATOM 1583 C CA . GLN A 1 204 ? 10.661 -3.670 -2.702 1.00 80.06 204 GLN A CA 1
ATOM 1584 C C . GLN A 1 204 ? 9.790 -3.224 -3.884 1.00 80.06 204 GLN A C 1
ATOM 1586 O O . GLN A 1 204 ? 10.293 -3.108 -5.006 1.00 80.06 204 GLN A O 1
ATOM 1591 N N . ASP A 1 205 ? 8.507 -2.962 -3.646 1.00 77.25 205 ASP A N 1
ATOM 1592 C CA . ASP A 1 205 ? 7.570 -2.486 -4.652 1.00 77.25 205 ASP A CA 1
ATOM 1593 C C . ASP A 1 205 ? 7.692 -0.966 -4.838 1.00 77.25 205 ASP A C 1
ATOM 1595 O O . ASP A 1 205 ? 7.189 -0.156 -4.059 1.00 77.25 205 ASP A O 1
ATOM 1599 N N . ARG A 1 206 ? 8.339 -0.557 -5.935 1.00 79.19 206 ARG A N 1
ATOM 1600 C CA . ARG A 1 206 ? 8.534 0.866 -6.252 1.00 79.19 206 ARG A CA 1
ATOM 1601 C C . ARG A 1 206 ? 7.225 1.617 -6.483 1.00 79.19 206 ARG A C 1
ATOM 1603 O O . ARG A 1 206 ? 7.227 2.837 -6.350 1.00 79.19 206 ARG A O 1
ATOM 1610 N N . SER A 1 207 ? 6.127 0.928 -6.801 1.00 77.69 207 SER A N 1
ATOM 1611 C CA . SER A 1 207 ? 4.808 1.560 -6.917 1.00 77.69 207 SER A CA 1
ATOM 1612 C C . SER A 1 207 ? 4.250 2.016 -5.559 1.00 77.69 207 SER A C 1
ATOM 1614 O O . SER A 1 207 ? 3.325 2.830 -5.517 1.00 77.69 207 SER A O 1
ATOM 1616 N N . GLN A 1 208 ? 4.854 1.576 -4.447 1.00 86.00 208 GLN A N 1
ATOM 1617 C CA . GLN A 1 208 ? 4.562 2.066 -3.099 1.00 86.00 208 GLN A CA 1
ATOM 1618 C C . GLN A 1 208 ? 5.411 3.277 -2.692 1.00 86.00 208 GLN A C 1
ATOM 1620 O O . GLN A 1 208 ? 5.089 3.915 -1.691 1.00 86.00 208 GLN A O 1
ATOM 1625 N N . LEU A 1 209 ? 6.468 3.631 -3.434 1.00 89.12 209 LEU A N 1
ATOM 1626 C CA . LEU A 1 209 ? 7.335 4.766 -3.095 1.00 89.12 209 LEU A CA 1
ATOM 1627 C C . LEU A 1 209 ? 6.620 6.102 -3.319 1.00 89.12 209 LEU A C 1
ATOM 1629 O O . LEU A 1 209 ? 6.208 6.416 -4.437 1.00 89.12 209 LEU A O 1
ATOM 1633 N N . ALA A 1 210 ? 6.588 6.943 -2.286 1.00 92.19 210 ALA A N 1
ATOM 1634 C CA . ALA A 1 210 ? 5.996 8.279 -2.340 1.00 92.19 210 ALA A CA 1
ATOM 1635 C C . ALA A 1 210 ? 6.629 9.154 -3.432 1.00 92.19 210 ALA A C 1
ATOM 1637 O O . ALA A 1 210 ? 5.939 9.888 -4.134 1.00 92.19 210 ALA A O 1
ATOM 1638 N N . SER A 1 211 ? 7.945 9.027 -3.629 1.00 86.75 211 SER A N 1
ATOM 1639 C CA . SER A 1 211 ? 8.686 9.736 -4.679 1.00 86.75 211 SER A CA 1
ATOM 1640 C C . SER A 1 211 ? 8.275 9.330 -6.100 1.00 86.75 211 SER A C 1
ATOM 1642 O O . SER A 1 211 ? 8.528 10.076 -7.043 1.00 86.75 211 SER A O 1
ATOM 1644 N N . GLN A 1 212 ? 7.652 8.159 -6.268 1.00 78.44 212 GLN A N 1
ATOM 1645 C CA . GLN A 1 212 ? 7.186 7.654 -7.561 1.00 78.44 212 GLN A CA 1
ATOM 1646 C C . GLN A 1 212 ? 5.702 7.925 -7.794 1.00 78.44 212 GLN A C 1
ATOM 1648 O O . GLN A 1 212 ? 5.301 8.153 -8.933 1.00 78.44 212 GLN A O 1
ATOM 1653 N N . ASN A 1 213 ? 4.897 7.890 -6.735 1.00 77.81 213 ASN A N 1
ATOM 1654 C CA . ASN A 1 213 ? 3.440 7.936 -6.826 1.00 77.81 213 ASN A CA 1
ATOM 1655 C C . ASN A 1 213 ? 2.817 9.219 -6.242 1.00 77.81 213 ASN A C 1
ATOM 1657 O O . ASN A 1 213 ? 1.598 9.328 -6.156 1.00 77.81 213 ASN A O 1
ATOM 1661 N N . GLY A 1 214 ? 3.637 10.183 -5.812 1.00 84.50 214 GLY A N 1
ATOM 1662 C CA . GLY A 1 214 ? 3.171 11.449 -5.240 1.00 84.50 214 GLY A CA 1
ATOM 1663 C C . GLY A 1 214 ? 2.441 11.305 -3.901 1.00 84.50 214 GLY A C 1
ATOM 1664 O O . GLY A 1 214 ? 1.696 12.202 -3.526 1.00 84.50 214 GLY A O 1
ATOM 1665 N N . GLY A 1 215 ? 2.618 10.185 -3.193 1.00 86.12 215 GLY A N 1
ATOM 1666 C CA . GLY A 1 215 ? 1.850 9.852 -1.989 1.00 86.12 215 GLY A CA 1
ATOM 1667 C C . GLY A 1 215 ? 0.579 9.034 -2.260 1.00 86.12 215 GLY A C 1
ATOM 1668 O O . GLY A 1 215 ? -0.198 8.803 -1.337 1.00 86.12 215 GLY A O 1
ATOM 1669 N N . HIS A 1 216 ? 0.360 8.570 -3.495 1.00 86.38 216 HIS A N 1
ATOM 1670 C CA . HIS A 1 216 ? -0.799 7.766 -3.892 1.00 86.38 216 HIS A CA 1
ATOM 1671 C C . HIS A 1 216 ? -0.396 6.314 -4.210 1.00 86.38 216 HIS A C 1
ATOM 1673 O O . HIS A 1 216 ? -0.175 5.977 -5.373 1.00 86.38 216 HIS A O 1
ATOM 1679 N N . PRO A 1 217 ? -0.278 5.428 -3.206 1.00 86.19 217 PRO A N 1
ATOM 1680 C CA . PRO A 1 217 ? 0.164 4.050 -3.413 1.00 86.19 217 PRO A CA 1
ATOM 1681 C C . PRO A 1 217 ? -0.749 3.260 -4.349 1.00 86.19 217 PRO A C 1
ATOM 1683 O O . PRO A 1 217 ? -1.974 3.327 -4.242 1.00 86.19 217 PRO A O 1
ATOM 1686 N N . ALA A 1 218 ? -0.146 2.433 -5.208 1.00 77.81 218 ALA A N 1
ATOM 1687 C CA . ALA A 1 218 ? -0.888 1.543 -6.103 1.00 77.81 218 ALA A CA 1
ATOM 1688 C C . ALA A 1 218 ? -1.750 0.523 -5.336 1.00 77.81 218 ALA A C 1
ATOM 1690 O O . ALA A 1 218 ? -2.834 0.149 -5.785 1.00 77.81 218 ALA A O 1
ATOM 1691 N N . VAL A 1 219 ? -1.288 0.099 -4.153 1.00 80.75 219 VAL A N 1
ATOM 1692 C CA . VAL A 1 219 ? -2.018 -0.810 -3.261 1.00 80.75 219 VAL A CA 1
ATOM 1693 C C . VAL A 1 219 ? -2.091 -0.176 -1.879 1.00 80.75 219 VAL A C 1
ATOM 1695 O O . VAL A 1 219 ? -1.180 -0.299 -1.073 1.00 80.75 219 VAL A O 1
ATOM 1698 N N . ALA A 1 220 ? -3.193 0.509 -1.581 1.00 87.75 220 ALA A N 1
ATOM 1699 C CA . ALA A 1 220 ? -3.353 1.169 -0.287 1.00 87.75 220 ALA A CA 1
ATOM 1700 C C . ALA A 1 220 ? -3.745 0.198 0.848 1.00 87.75 220 ALA A C 1
ATOM 1702 O O . ALA A 1 220 ? -3.356 0.393 2.001 1.00 87.75 220 ALA A O 1
ATOM 1703 N N . ALA A 1 221 ? -4.493 -0.862 0.523 1.00 90.44 221 ALA A N 1
ATOM 1704 C CA . ALA A 1 221 ? -4.995 -1.838 1.484 1.00 90.44 221 ALA A CA 1
ATOM 1705 C C . ALA A 1 221 ? -5.261 -3.216 0.862 1.00 90.44 221 ALA A C 1
ATOM 1707 O O . ALA A 1 221 ? -5.482 -3.344 -0.343 1.00 90.44 221 ALA A O 1
ATOM 1708 N N . MET A 1 222 ? -5.270 -4.250 1.705 1.00 84.69 222 MET A N 1
ATOM 1709 C CA . MET A 1 222 ? -5.388 -5.654 1.332 1.00 84.69 222 MET A CA 1
ATOM 1710 C C . MET A 1 222 ? -6.237 -6.453 2.317 1.00 84.69 222 MET A C 1
ATOM 1712 O O . MET A 1 222 ? -6.256 -6.206 3.520 1.00 84.69 222 MET A O 1
ATOM 1716 N N . ASN A 1 223 ? -6.933 -7.468 1.809 1.00 81.56 223 ASN A N 1
ATOM 1717 C CA . ASN A 1 223 ? -7.762 -8.325 2.648 1.00 81.56 223 ASN A CA 1
ATOM 1718 C C . ASN A 1 223 ? -6.948 -9.262 3.553 1.00 81.56 223 ASN A C 1
ATOM 1720 O O . ASN A 1 223 ? -7.456 -9.659 4.582 1.00 81.56 223 ASN A O 1
ATOM 1724 N N . ARG A 1 224 ? -5.714 -9.638 3.209 1.00 81.19 224 ARG A N 1
ATOM 1725 C CA . ARG A 1 224 ? -4.843 -10.503 4.026 1.00 81.19 224 ARG A CA 1
ATOM 1726 C C . ARG A 1 224 ? -3.382 -10.300 3.645 1.00 81.19 224 ARG A C 1
ATOM 1728 O O . ARG A 1 224 ? -3.111 -9.932 2.502 1.00 81.19 224 ARG A O 1
ATOM 1735 N N . ILE A 1 225 ? -2.461 -10.576 4.568 1.00 67.62 225 ILE A N 1
ATOM 1736 C CA . ILE A 1 225 ? -1.019 -10.578 4.274 1.00 67.62 225 ILE A CA 1
ATOM 1737 C C . ILE A 1 225 ? -0.737 -11.594 3.158 1.00 67.62 225 ILE A C 1
ATOM 1739 O O . ILE A 1 225 ? -1.343 -12.669 3.146 1.00 67.62 225 ILE A O 1
ATOM 1743 N N . ASN A 1 226 ? 0.145 -11.237 2.215 1.00 57.94 226 ASN A N 1
ATOM 1744 C CA . ASN A 1 226 ? 0.430 -12.014 0.997 1.00 57.94 226 ASN A CA 1
ATOM 1745 C C . ASN A 1 226 ? -0.848 -12.318 0.193 1.00 57.94 226 ASN A C 1
ATOM 1747 O O . ASN A 1 226 ? -1.066 -13.407 -0.342 1.00 57.94 226 ASN A O 1
ATOM 1751 N N . GLY A 1 227 ? -1.784 -11.366 0.164 1.00 61.00 227 GLY A N 1
ATOM 1752 C CA . GLY A 1 227 ? -2.903 -11.422 -0.764 1.00 61.00 227 GLY A CA 1
ATOM 1753 C C . GLY A 1 227 ? -2.361 -11.568 -2.185 1.00 61.00 227 GLY A C 1
ATOM 1754 O O . GLY A 1 227 ? -1.474 -10.824 -2.586 1.00 61.00 227 GLY A O 1
ATOM 1755 N N . ARG A 1 228 ? -2.905 -12.518 -2.952 1.00 63.81 228 ARG A N 1
ATOM 1756 C CA . ARG A 1 228 ? -2.356 -12.938 -4.251 1.00 63.81 228 ARG A CA 1
ATOM 1757 C C . ARG A 1 228 ? -2.042 -11.775 -5.207 1.00 63.81 228 ARG A C 1
ATOM 1759 O O . ARG A 1 228 ? -1.051 -11.846 -5.917 1.00 63.81 228 ARG A O 1
ATOM 1766 N N . LYS A 1 229 ? -2.831 -10.697 -5.175 1.00 63.16 229 LYS A N 1
ATOM 1767 C CA . LYS A 1 229 ? -2.610 -9.471 -5.965 1.00 63.16 229 LYS A CA 1
ATOM 1768 C C . LYS A 1 229 ? -1.297 -8.752 -5.629 1.00 63.16 229 LYS A C 1
ATOM 1770 O O . LYS A 1 229 ? -0.627 -8.240 -6.510 1.00 63.16 229 LYS A O 1
ATOM 1775 N N . PHE A 1 230 ? -0.903 -8.737 -4.363 1.00 62.28 230 PHE A N 1
ATOM 1776 C CA . PHE A 1 230 ? 0.346 -8.125 -3.909 1.00 62.28 230 PHE A CA 1
ATOM 1777 C C . PHE A 1 230 ? 1.556 -9.008 -4.210 1.00 62.28 230 PHE A C 1
ATOM 1779 O O . PHE A 1 230 ? 2.587 -8.500 -4.637 1.00 62.28 230 PHE A O 1
ATOM 1786 N N . ASP A 1 231 ? 1.402 -10.333 -4.112 1.00 68.44 231 ASP A N 1
ATOM 1787 C CA . ASP A 1 231 ? 2.427 -11.267 -4.591 1.00 68.44 231 ASP A CA 1
ATOM 1788 C C . ASP A 1 231 ? 2.629 -11.126 -6.111 1.00 68.44 231 ASP A C 1
ATOM 1790 O O . ASP A 1 231 ? 3.755 -11.178 -6.602 1.00 68.44 231 ASP A O 1
ATOM 1794 N N . GLN A 1 232 ? 1.545 -10.928 -6.871 1.00 73.31 232 GLN A N 1
ATOM 1795 C CA . GLN A 1 232 ? 1.582 -10.670 -8.314 1.00 73.31 232 GLN A CA 1
ATOM 1796 C C . GLN A 1 232 ? 2.292 -9.347 -8.625 1.00 73.31 232 GLN A C 1
ATOM 1798 O O . GLN A 1 232 ? 3.266 -9.360 -9.378 1.00 73.31 232 GLN A O 1
ATOM 1803 N N . GLN A 1 233 ? 1.907 -8.249 -7.967 1.00 67.94 233 GLN A N 1
ATOM 1804 C CA . GLN A 1 233 ? 2.535 -6.939 -8.157 1.00 67.94 233 GLN A CA 1
ATOM 1805 C C . GLN A 1 233 ? 4.025 -6.952 -7.799 1.00 67.94 233 GLN A C 1
ATOM 1807 O O . GLN A 1 233 ? 4.862 -6.485 -8.570 1.00 67.94 233 GLN A O 1
ATOM 1812 N N . GLY A 1 234 ? 4.387 -7.586 -6.681 1.00 63.56 234 GLY A N 1
ATOM 1813 C CA . GLY A 1 234 ? 5.781 -7.775 -6.289 1.00 63.56 234 GLY A CA 1
ATOM 1814 C C . GLY A 1 234 ? 6.563 -8.628 -7.293 1.00 63.56 234 GLY A C 1
ATOM 1815 O O . GLY A 1 234 ? 7.731 -8.351 -7.572 1.00 63.56 234 GLY A O 1
ATOM 1816 N N . ARG A 1 235 ? 5.947 -9.654 -7.895 1.00 76.94 235 ARG A N 1
ATOM 1817 C CA . ARG A 1 235 ? 6.585 -10.472 -8.943 1.00 76.94 235 ARG A CA 1
ATOM 1818 C C . ARG A 1 235 ? 6.788 -9.701 -10.244 1.00 76.94 235 ARG A C 1
ATOM 1820 O O . ARG A 1 235 ? 7.848 -9.894 -10.849 1.00 76.94 235 ARG A O 1
ATOM 1827 N N . ILE A 1 236 ? 5.823 -8.867 -10.639 1.00 73.94 236 ILE A N 1
ATOM 1828 C CA . ILE A 1 236 ? 5.908 -7.964 -11.795 1.00 73.94 236 ILE A CA 1
ATOM 1829 C C . ILE A 1 236 ? 7.023 -6.943 -11.550 1.00 73.94 236 ILE A C 1
ATOM 1831 O O . ILE A 1 236 ? 7.979 -6.898 -12.317 1.00 73.94 236 ILE A O 1
ATOM 1835 N N . ALA A 1 237 ? 6.997 -6.225 -10.424 1.00 66.31 237 ALA A N 1
ATOM 1836 C CA . ALA A 1 237 ? 8.026 -5.251 -10.051 1.00 66.31 237 ALA A CA 1
ATOM 1837 C C . ALA A 1 237 ? 9.436 -5.866 -10.025 1.00 66.31 237 ALA A C 1
ATOM 1839 O O . ALA A 1 237 ? 10.382 -5.305 -10.584 1.00 66.31 237 ALA A O 1
ATOM 1840 N N . ASN A 1 238 ? 9.577 -7.060 -9.442 1.00 65.56 238 ASN A N 1
ATOM 1841 C CA . ASN A 1 238 ? 10.838 -7.796 -9.459 1.00 65.56 238 ASN A CA 1
ATOM 1842 C C . ASN A 1 238 ? 11.248 -8.215 -10.871 1.00 65.56 238 ASN A C 1
ATOM 1844 O O . ASN A 1 238 ? 12.424 -8.112 -11.195 1.00 65.56 238 ASN A O 1
ATOM 1848 N N . GLY A 1 239 ? 10.307 -8.673 -11.704 1.00 72.38 239 GLY A N 1
ATOM 1849 C CA . GLY A 1 239 ? 10.572 -9.036 -13.096 1.00 72.38 239 GLY A CA 1
ATOM 1850 C C . GLY A 1 239 ? 11.032 -7.843 -13.933 1.00 72.38 239 GLY A C 1
ATOM 1851 O O . GLY A 1 239 ? 11.944 -7.979 -14.743 1.00 72.38 239 GLY A O 1
ATOM 1852 N N . ILE A 1 240 ? 10.481 -6.655 -13.682 1.00 72.25 240 ILE A N 1
ATOM 1853 C CA . ILE A 1 240 ? 10.974 -5.409 -14.267 1.00 72.25 240 ILE A CA 1
ATOM 1854 C C . ILE A 1 240 ? 12.401 -5.173 -13.776 1.00 72.25 240 ILE A C 1
ATOM 1856 O O . ILE A 1 240 ? 13.321 -5.192 -14.584 1.00 72.25 240 ILE A O 1
ATOM 1860 N N . ARG A 1 241 ? 12.625 -5.052 -12.460 1.00 64.06 241 ARG A N 1
ATOM 1861 C CA . ARG A 1 241 ? 13.939 -4.711 -11.881 1.00 64.06 241 ARG A CA 1
ATOM 1862 C C . ARG A 1 241 ? 15.059 -5.671 -12.290 1.00 64.06 241 ARG A C 1
ATOM 1864 O 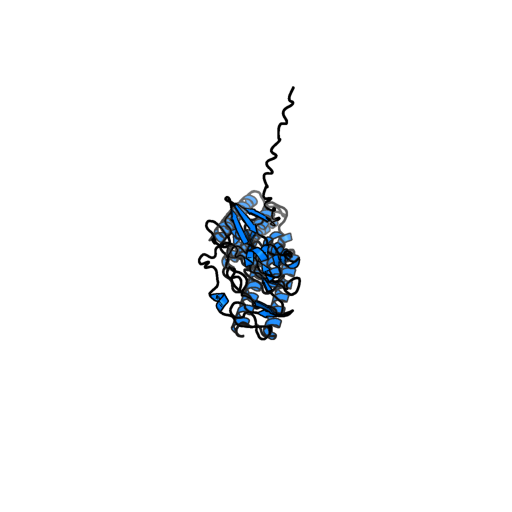O . ARG A 1 241 ? 16.170 -5.219 -12.553 1.00 64.06 241 ARG A O 1
ATOM 1871 N N . SER A 1 242 ? 14.783 -6.973 -12.324 1.00 69.44 242 SER A N 1
ATOM 1872 C CA . SER A 1 242 ? 15.749 -8.004 -12.720 1.00 69.44 242 SER A CA 1
ATOM 1873 C C . SER A 1 242 ? 15.986 -8.058 -14.229 1.00 69.44 242 SER A C 1
ATOM 1875 O O . SER A 1 242 ? 16.861 -8.792 -14.682 1.00 69.44 242 SER A O 1
ATOM 1877 N N . GLY A 1 243 ? 15.218 -7.301 -15.017 1.00 72.38 243 GLY A N 1
ATOM 1878 C CA . GLY A 1 243 ? 15.286 -7.348 -16.467 1.00 72.38 243 GLY A CA 1
ATOM 1879 C C . GLY A 1 243 ? 14.667 -8.602 -17.066 1.00 72.38 243 GLY A C 1
ATOM 1880 O O . GLY A 1 243 ? 15.012 -8.938 -18.186 1.00 72.38 243 GLY A O 1
ATOM 1881 N N . GLN A 1 244 ? 13.793 -9.299 -16.344 1.00 80.88 244 GLN A N 1
ATOM 1882 C CA . GLN A 1 244 ? 13.070 -10.478 -16.828 1.00 80.88 244 GLN A CA 1
ATOM 1883 C C . GLN A 1 244 ? 11.805 -10.119 -17.617 1.00 80.88 244 GLN A C 1
ATOM 1885 O O . GLN A 1 244 ? 11.372 -10.930 -18.421 1.00 80.88 244 GLN A O 1
ATOM 1890 N N . LEU A 1 245 ? 11.234 -8.927 -17.409 1.00 80.50 245 LEU A N 1
ATOM 1891 C CA . LEU A 1 245 ? 10.046 -8.442 -18.117 1.00 80.50 245 LEU A CA 1
ATOM 1892 C C . LEU A 1 245 ? 10.377 -7.252 -19.024 1.00 80.50 245 LEU A C 1
ATOM 1894 O O . LEU A 1 245 ? 11.083 -6.318 -18.630 1.00 80.50 245 LEU A O 1
ATOM 1898 N N . THR A 1 246 ? 9.824 -7.270 -20.235 1.00 86.50 246 THR A N 1
ATOM 1899 C CA . THR A 1 246 ? 9.800 -6.135 -21.169 1.00 86.50 246 THR A CA 1
ATOM 1900 C C . THR A 1 246 ? 8.700 -5.136 -20.801 1.00 86.50 246 THR A C 1
ATOM 1902 O O . THR A 1 246 ? 7.818 -5.415 -19.984 1.00 86.50 246 THR A O 1
ATOM 1905 N N . ALA A 1 247 ? 8.712 -3.957 -21.429 1.00 84.50 247 ALA A N 1
ATOM 1906 C CA . ALA A 1 247 ? 7.642 -2.980 -21.247 1.00 84.50 247 ALA A CA 1
ATOM 1907 C C . ALA A 1 247 ? 6.278 -3.499 -21.734 1.00 84.50 247 ALA A C 1
ATOM 1909 O O . ALA A 1 247 ? 5.266 -3.252 -21.080 1.00 84.50 247 ALA A O 1
ATOM 1910 N N . GLY A 1 248 ? 6.256 -4.243 -22.840 1.00 85.56 248 GLY A N 1
ATOM 1911 C CA . GLY A 1 248 ? 5.030 -4.765 -23.438 1.00 85.56 248 GLY A CA 1
ATOM 1912 C C . GLY A 1 248 ? 4.394 -5.872 -22.603 1.00 85.56 248 GLY A C 1
ATOM 1913 O O . GLY A 1 248 ? 3.191 -5.839 -22.361 1.00 85.56 248 GLY A O 1
ATOM 1914 N N . GLU A 1 249 ? 5.205 -6.802 -22.095 1.00 89.06 249 GLU A N 1
ATOM 1915 C CA . GLU A 1 249 ? 4.759 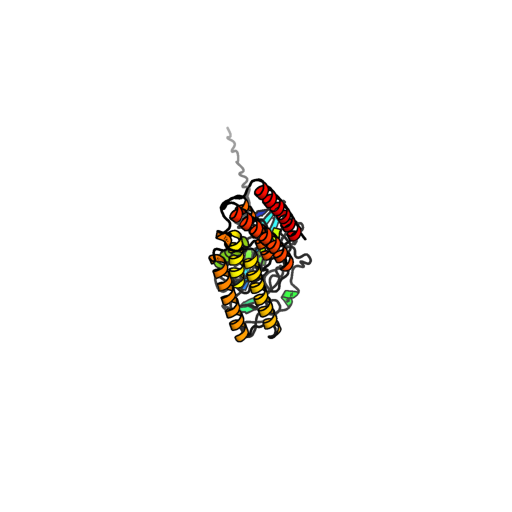-7.828 -21.138 1.00 89.06 249 GLU A CA 1
ATOM 1916 C C . GLU A 1 249 ? 4.248 -7.169 -19.857 1.00 89.06 249 GLU A C 1
ATOM 1918 O O . GLU A 1 249 ? 3.117 -7.409 -19.451 1.00 89.06 249 GLU A O 1
ATOM 1923 N N . THR A 1 250 ? 5.013 -6.226 -19.293 1.00 82.75 250 THR A N 1
ATOM 1924 C CA . THR A 1 250 ? 4.583 -5.447 -18.119 1.00 82.75 250 THR A CA 1
ATOM 1925 C C . THR A 1 250 ? 3.217 -4.797 -18.347 1.00 82.75 250 THR A C 1
ATOM 1927 O O . THR A 1 250 ? 2.329 -4.915 -17.512 1.00 82.75 250 THR A O 1
ATOM 1930 N N . LYS A 1 251 ? 3.005 -4.154 -19.500 1.00 86.44 251 LYS A N 1
ATOM 1931 C CA . LYS A 1 251 ? 1.712 -3.560 -19.859 1.00 86.44 251 LYS A CA 1
ATOM 1932 C C . LYS A 1 251 ? 0.582 -4.587 -19.877 1.00 86.44 251 LYS A C 1
ATOM 1934 O O . LYS A 1 251 ? -0.521 -4.265 -19.443 1.00 86.44 251 LYS A O 1
ATOM 1939 N N . ASN A 1 252 ? 0.818 -5.776 -20.420 1.00 90.00 252 ASN A N 1
ATOM 1940 C CA . ASN A 1 252 ? -0.208 -6.810 -20.506 1.00 90.00 252 ASN A CA 1
ATOM 1941 C C . ASN A 1 252 ? -0.580 -7.339 -19.116 1.00 90.00 252 ASN A C 1
ATOM 1943 O O . ASN A 1 252 ? -1.768 -7.387 -18.806 1.00 90.00 252 ASN A O 1
ATOM 1947 N N . LEU A 1 253 ? 0.418 -7.618 -18.275 1.00 86.06 253 LEU A N 1
ATOM 1948 C CA . LEU A 1 253 ? 0.231 -8.078 -16.895 1.00 86.06 253 LEU A CA 1
ATOM 1949 C C . LEU A 1 253 ? -0.497 -7.024 -16.039 1.00 86.06 253 LEU A C 1
ATOM 1951 O O . LEU A 1 253 ? -1.474 -7.320 -15.360 1.00 86.06 253 LEU A O 1
ATOM 1955 N N . GLU A 1 254 ? -0.118 -5.747 -16.147 1.00 80.38 254 GLU A N 1
ATOM 1956 C CA . GLU A 1 254 ? -0.815 -4.653 -15.448 1.00 80.38 254 GLU A CA 1
ATOM 1957 C C . GLU A 1 254 ? -2.274 -4.492 -15.912 1.00 80.38 254 GLU A C 1
ATOM 1959 O O . GLU A 1 254 ? -3.175 -4.225 -15.110 1.00 80.38 254 GLU A O 1
ATOM 1964 N N . ASN A 1 255 ? -2.551 -4.691 -17.206 1.00 85.00 255 ASN A N 1
ATOM 1965 C CA . ASN A 1 255 ? -3.924 -4.681 -17.718 1.00 85.00 255 ASN A CA 1
ATOM 1966 C C . ASN A 1 255 ? -4.734 -5.882 -17.210 1.00 85.00 255 ASN A C 1
ATOM 1968 O O . ASN A 1 255 ? -5.901 -5.700 -16.857 1.00 85.00 255 ASN A O 1
ATOM 1972 N N . GLY A 1 256 ? -4.134 -7.073 -17.142 1.00 86.62 256 GLY A N 1
ATOM 1973 C CA . GLY A 1 256 ? -4.752 -8.266 -16.561 1.00 86.62 256 GLY A CA 1
ATOM 1974 C C . GLY A 1 256 ? -5.086 -8.060 -15.084 1.00 86.62 256 GLY A C 1
ATOM 1975 O O . GLY A 1 256 ? -6.242 -8.199 -14.670 1.00 86.62 256 GLY A O 1
ATOM 1976 N N . GLN A 1 257 ? -4.125 -7.551 -14.309 1.00 80.56 257 GLN A N 1
ATOM 1977 C CA . GLN A 1 257 ? -4.318 -7.203 -12.903 1.00 80.56 257 GLN A CA 1
ATOM 1978 C C . GLN A 1 257 ? -5.430 -6.162 -12.703 1.00 80.56 257 GLN A C 1
ATOM 1980 O O . GLN A 1 257 ? -6.254 -6.293 -11.787 1.00 80.56 257 GLN A O 1
ATOM 1985 N N . LYS A 1 258 ? -5.494 -5.146 -13.573 1.00 77.94 258 LYS A N 1
ATOM 1986 C CA . LYS A 1 258 ? -6.564 -4.143 -13.579 1.00 77.94 258 LYS A CA 1
ATOM 1987 C C . LYS A 1 258 ? -7.924 -4.754 -13.916 1.00 77.94 258 LYS A C 1
ATOM 1989 O O . LYS A 1 258 ? -8.898 -4.406 -13.250 1.00 77.94 258 LYS A O 1
ATOM 1994 N N . GLY A 1 259 ? -7.992 -5.667 -14.883 1.00 83.62 259 GLY A N 1
ATOM 1995 C CA . GLY A 1 259 ? -9.209 -6.405 -15.227 1.00 83.62 259 GLY A CA 1
ATOM 1996 C C . GLY A 1 259 ? -9.744 -7.200 -14.036 1.00 83.62 259 GLY A C 1
ATOM 1997 O O . GLY A 1 259 ? -10.897 -7.031 -13.651 1.00 83.62 259 GLY A O 1
ATOM 1998 N N . ILE A 1 260 ? -8.876 -7.948 -13.350 1.00 80.25 260 ILE A N 1
ATOM 1999 C CA . ILE A 1 260 ? -9.226 -8.695 -12.128 1.00 80.25 260 ILE A CA 1
ATOM 2000 C C . ILE A 1 260 ? -9.706 -7.753 -11.010 1.00 80.25 260 ILE A C 1
ATOM 2002 O O . ILE A 1 260 ? -10.604 -8.088 -10.236 1.00 80.25 260 ILE A O 1
ATOM 2006 N N . ASN A 1 261 ? -9.108 -6.564 -10.885 1.00 75.38 261 ASN A N 1
ATOM 2007 C CA . ASN A 1 261 ? -9.539 -5.554 -9.912 1.00 75.38 261 ASN A CA 1
ATOM 2008 C C . ASN A 1 261 ? -10.919 -4.972 -10.245 1.00 75.38 261 ASN A C 1
ATOM 2010 O O . ASN A 1 261 ? -11.714 -4.736 -9.335 1.00 75.38 261 ASN A O 1
ATOM 2014 N N . GLN A 1 262 ? -11.195 -4.731 -11.526 1.00 76.56 262 GLN A N 1
ATOM 2015 C CA . GLN A 1 262 ? -12.489 -4.245 -11.999 1.00 76.56 262 GLN A CA 1
ATOM 2016 C C . GLN A 1 262 ? -13.576 -5.303 -11.817 1.00 76.56 262 GLN A C 1
ATOM 2018 O O . GLN A 1 262 ? -14.635 -4.961 -11.299 1.00 76.56 262 GLN A O 1
ATOM 2023 N N . GLN A 1 263 ? -13.281 -6.564 -12.147 1.00 84.25 263 GLN A N 1
ATOM 2024 C CA . GLN A 1 263 ? -14.182 -7.695 -11.937 1.00 84.25 263 GLN A CA 1
ATOM 2025 C C . GLN A 1 263 ? -14.546 -7.834 -10.458 1.00 84.25 263 GLN A C 1
ATOM 2027 O O . GLN A 1 263 ? -15.716 -7.760 -10.113 1.00 84.25 263 GLN A O 1
ATOM 2032 N N . GLU A 1 264 ? -13.552 -7.889 -9.560 1.00 76.62 264 GLU A N 1
ATOM 2033 C CA . GLU A 1 264 ? -13.826 -7.987 -8.120 1.00 76.62 264 GLU A CA 1
ATOM 2034 C C . GLU A 1 264 ? -14.695 -6.824 -7.617 1.00 76.62 264 GLU A C 1
ATOM 2036 O O . GLU A 1 264 ? -15.556 -7.018 -6.761 1.00 76.62 264 GLU A O 1
ATOM 2041 N N . ARG A 1 265 ? -14.469 -5.602 -8.117 1.00 72.56 265 ARG A N 1
ATOM 2042 C CA . ARG A 1 265 ? -15.285 -4.441 -7.741 1.00 72.56 265 ARG A CA 1
ATOM 2043 C C . ARG A 1 265 ? -16.717 -4.568 -8.263 1.00 72.56 265 ARG A C 1
ATOM 2045 O O . ARG A 1 265 ? -17.633 -4.204 -7.533 1.00 72.56 265 ARG A O 1
ATOM 2052 N N . ALA A 1 266 ? -16.892 -5.030 -9.498 1.00 77.88 266 ALA A N 1
ATOM 2053 C CA . ALA A 1 266 ? -18.199 -5.213 -10.117 1.00 77.88 266 ALA A CA 1
ATOM 2054 C C . ALA A 1 266 ? -19.005 -6.307 -9.404 1.00 77.88 266 ALA A C 1
ATOM 2056 O O . ALA A 1 266 ? -20.137 -6.040 -9.016 1.00 77.88 266 ALA A O 1
ATOM 2057 N N . ASP A 1 267 ? -18.392 -7.461 -9.136 1.00 78.88 267 ASP A N 1
ATOM 2058 C CA . ASP A 1 267 ? -19.014 -8.575 -8.406 1.00 78.88 267 ASP A CA 1
ATOM 2059 C C . ASP A 1 267 ? -19.444 -8.123 -7.009 1.00 78.88 267 ASP A C 1
ATOM 2061 O O . ASP A 1 267 ? -20.598 -8.256 -6.612 1.00 78.88 267 ASP A O 1
ATOM 2065 N N . ARG A 1 268 ? -18.546 -7.435 -6.291 1.00 73.81 268 ARG A N 1
ATOM 2066 C CA . ARG A 1 268 ? -18.894 -6.838 -4.997 1.00 73.81 268 ARG A CA 1
ATOM 2067 C C . ARG A 1 268 ? -20.043 -5.848 -5.103 1.00 73.81 268 ARG A C 1
ATOM 2069 O O . ARG A 1 268 ? -20.875 -5.818 -4.211 1.00 73.81 268 ARG A O 1
ATOM 2076 N N . ALA A 1 269 ? -20.089 -5.010 -6.132 1.00 78.31 269 ALA A N 1
ATOM 2077 C CA . ALA A 1 269 ? -21.181 -4.055 -6.292 1.00 78.31 269 ALA A CA 1
ATOM 2078 C C . ALA A 1 269 ? -22.519 -4.749 -6.597 1.00 78.31 269 ALA A C 1
ATOM 2080 O O . ALA A 1 269 ? -23.554 -4.273 -6.135 1.00 78.31 269 ALA A O 1
ATOM 2081 N N . ALA A 1 270 ? -22.495 -5.864 -7.333 1.00 84.75 270 ALA A N 1
ATOM 2082 C CA . ALA A 1 270 ? -23.677 -6.661 -7.640 1.00 84.75 270 ALA A CA 1
ATOM 2083 C C . ALA A 1 270 ? -24.249 -7.353 -6.391 1.00 84.75 270 ALA A C 1
ATOM 2085 O O . ALA A 1 270 ? -25.465 -7.382 -6.212 1.00 84.75 270 ALA A O 1
ATOM 2086 N N . ASP A 1 271 ? -23.383 -7.820 -5.489 1.00 80.25 271 ASP A N 1
ATOM 2087 C CA . ASP A 1 271 ? -23.770 -8.604 -4.312 1.00 80.25 271 ASP A CA 1
ATOM 2088 C C . ASP A 1 271 ? -23.639 -7.826 -2.990 1.00 80.25 271 ASP A C 1
ATOM 2090 O O . ASP A 1 271 ? -23.148 -8.341 -1.982 1.00 80.25 271 ASP A O 1
ATOM 2094 N N . ASN A 1 272 ? -24.079 -6.561 -2.971 1.00 78.25 272 ASN A N 1
ATOM 2095 C CA . ASN A 1 272 ? -24.138 -5.708 -1.767 1.00 78.25 272 ASN A CA 1
ATOM 2096 C C . ASN A 1 272 ? -22.814 -5.631 -0.971 1.00 78.25 272 ASN A C 1
ATOM 2098 O O . ASN A 1 272 ? -22.788 -5.593 0.258 1.00 78.25 272 ASN A O 1
ATOM 2102 N N . GLY A 1 273 ? -21.687 -5.609 -1.676 1.00 55.62 273 GLY A N 1
ATOM 2103 C CA . GLY A 1 273 ? -20.326 -5.559 -1.135 1.00 55.62 273 GLY A CA 1
ATOM 2104 C C . GLY A 1 273 ? -19.679 -6.931 -0.912 1.00 55.62 273 GLY A C 1
ATOM 2105 O O . GLY A 1 273 ? -18.503 -7.014 -0.524 1.00 55.62 273 GLY A O 1
ATOM 2106 N N . HIS A 1 274 ? -20.408 -8.018 -1.152 1.00 60.62 274 HIS A N 1
ATOM 2107 C CA . HIS A 1 274 ? -19.951 -9.384 -0.934 1.00 60.62 274 HIS A CA 1
ATOM 2108 C C . HIS A 1 274 ? -19.525 -10.060 -2.236 1.00 60.62 274 HIS A C 1
ATOM 2110 O O . HIS A 1 274 ? -19.802 -9.586 -3.317 1.00 60.62 274 HIS A O 1
ATOM 2116 N N . LEU A 1 275 ? -18.766 -11.146 -2.121 1.00 66.50 275 LEU A N 1
ATOM 2117 C CA . LEU A 1 275 ? -18.486 -12.027 -3.254 1.00 66.50 275 LEU A CA 1
ATOM 2118 C C . LEU A 1 275 ? -19.250 -13.320 -3.004 1.00 66.50 275 LEU A C 1
ATOM 2120 O O . LEU A 1 275 ? -19.178 -13.862 -1.890 1.00 66.50 275 LEU A O 1
ATOM 2124 N N . THR A 1 276 ? -19.939 -13.836 -4.009 1.00 83.69 276 THR A N 1
ATOM 2125 C CA . THR A 1 276 ? -20.563 -15.157 -3.960 1.00 83.69 276 THR A CA 1
ATOM 2126 C C . THR A 1 276 ? -19.502 -16.260 -4.009 1.00 83.69 276 THR A C 1
ATOM 2128 O O . THR A 1 276 ? -18.293 -16.029 -4.138 1.00 83.69 276 THR A O 1
ATOM 2131 N N . GLN A 1 277 ? -19.930 -17.516 -3.854 1.00 77.88 277 GLN A N 1
ATOM 2132 C CA . GLN A 1 277 ? -19.028 -18.650 -4.059 1.00 77.88 277 GLN A CA 1
ATOM 2133 C C . GLN A 1 277 ? -18.548 -18.731 -5.515 1.00 77.88 277 GLN A C 1
ATOM 2135 O O . GLN A 1 277 ? -17.391 -19.089 -5.738 1.00 77.88 277 GLN A O 1
ATOM 2140 N N . GLN A 1 278 ? -19.406 -18.365 -6.469 1.00 85.75 278 GLN A N 1
ATOM 2141 C CA . GLN A 1 278 ? -19.084 -18.355 -7.889 1.00 85.75 278 GLN A CA 1
ATOM 2142 C C . GLN A 1 278 ? -18.052 -17.267 -8.209 1.00 85.75 278 GLN A C 1
ATOM 2144 O O . GLN A 1 278 ? -17.015 -17.593 -8.784 1.00 85.75 278 GLN A O 1
ATOM 2149 N N . ASP A 1 279 ? -18.231 -16.037 -7.719 1.00 81.88 279 ASP A N 1
ATOM 2150 C CA . ASP A 1 279 ? -17.271 -14.941 -7.956 1.00 81.88 279 ASP A CA 1
ATOM 2151 C C . ASP A 1 279 ? -15.908 -15.262 -7.352 1.00 81.88 279 ASP A C 1
ATOM 2153 O O . ASP A 1 279 ? -14.861 -15.045 -7.957 1.00 81.88 279 ASP A O 1
ATOM 2157 N N . ARG A 1 280 ? -15.894 -15.871 -6.158 1.00 81.00 280 ARG A N 1
ATOM 2158 C CA . ARG A 1 280 ? -14.648 -16.346 -5.541 1.00 81.00 280 ARG A CA 1
ATOM 2159 C C . ARG A 1 280 ? -13.947 -17.399 -6.397 1.00 81.00 280 ARG A C 1
ATOM 2161 O O . ARG A 1 280 ? -12.716 -17.403 -6.446 1.00 81.00 280 ARG A O 1
ATOM 2168 N N . GLN A 1 281 ? -14.692 -18.310 -7.024 1.00 84.06 281 GLN A N 1
ATOM 2169 C CA . GLN A 1 281 ? -14.113 -19.308 -7.922 1.00 84.06 281 GLN A CA 1
ATOM 2170 C C . GLN A 1 281 ? -13.581 -18.661 -9.201 1.00 84.06 281 GLN A C 1
ATOM 2172 O O . GLN A 1 281 ? -12.448 -18.967 -9.576 1.00 84.06 281 GLN A O 1
ATOM 2177 N N . GLN A 1 282 ? -14.333 -17.737 -9.802 1.00 88.19 282 GLN A N 1
ATOM 2178 C CA . GLN A 1 282 ? -13.918 -17.002 -10.996 1.00 88.19 282 GLN A CA 1
ATOM 2179 C C . GLN A 1 282 ? -12.657 -16.176 -10.723 1.00 88.19 282 GLN A C 1
ATOM 2181 O O . GLN A 1 282 ? -11.619 -16.422 -11.329 1.00 88.19 282 GLN A O 1
ATOM 2186 N N . LEU A 1 283 ? -12.667 -15.323 -9.695 1.00 81.75 283 LEU A N 1
ATOM 2187 C CA . LEU A 1 283 ? -11.497 -14.535 -9.290 1.00 81.75 283 LEU A CA 1
ATOM 2188 C C . LEU A 1 283 ? -10.288 -15.417 -8.959 1.00 81.75 283 LEU A C 1
ATOM 2190 O O . LEU A 1 283 ? -9.142 -15.043 -9.217 1.00 81.75 283 LEU A O 1
ATOM 2194 N N . LYS A 1 284 ? -10.507 -16.610 -8.390 1.00 82.75 284 LYS A N 1
ATOM 2195 C CA . LYS A 1 284 ? -9.426 -17.574 -8.148 1.00 82.75 284 LYS A CA 1
ATOM 2196 C C . LYS A 1 284 ? -8.845 -18.112 -9.455 1.00 82.75 284 LYS A C 1
ATOM 2198 O O . LYS A 1 284 ? -7.627 -18.307 -9.496 1.00 82.75 284 LYS A O 1
ATOM 2203 N N . GLN A 1 285 ? -9.671 -18.381 -10.466 1.00 88.75 285 GLN A N 1
ATOM 2204 C CA . GLN A 1 285 ? -9.232 -18.810 -11.795 1.00 88.75 285 GLN A CA 1
ATOM 2205 C C . GLN A 1 285 ? -8.481 -17.687 -12.510 1.00 88.75 285 GLN A C 1
ATOM 2207 O O . GLN A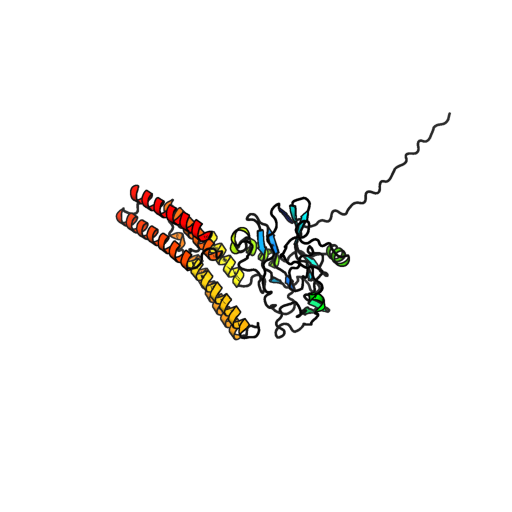 1 285 ? -7.349 -17.920 -12.929 1.00 88.75 285 GLN A O 1
ATOM 2212 N N . ASP A 1 286 ? -9.028 -16.474 -12.529 1.00 88.31 286 ASP A N 1
ATOM 2213 C CA . ASP A 1 286 ? -8.406 -15.324 -13.191 1.00 88.31 286 ASP A CA 1
ATOM 2214 C C . ASP A 1 286 ? -7.051 -15.002 -12.561 1.00 88.31 286 ASP A C 1
ATOM 2216 O O . ASP A 1 286 ? -6.039 -14.897 -13.246 1.00 88.31 286 ASP A O 1
ATOM 2220 N N . GLN A 1 287 ? -6.976 -14.972 -11.227 1.00 84.50 287 GLN A N 1
ATOM 2221 C CA . GLN A 1 287 ? -5.694 -14.776 -10.556 1.00 84.50 287 GLN A CA 1
ATOM 2222 C C . GLN A 1 287 ? -4.725 -15.956 -10.753 1.00 84.50 287 GLN A C 1
ATOM 2224 O O . GLN A 1 287 ? -3.511 -15.768 -10.695 1.00 84.50 287 GLN A O 1
ATOM 2229 N N . ASN A 1 288 ? -5.210 -17.188 -10.945 1.00 86.38 288 ASN A N 1
ATOM 2230 C CA . ASN A 1 288 ? -4.328 -18.307 -11.290 1.00 86.38 288 ASN A CA 1
ATOM 2231 C C . ASN A 1 288 ? -3.772 -18.147 -12.708 1.00 86.38 288 ASN A C 1
ATOM 2233 O O . ASN A 1 288 ? -2.604 -18.467 -12.919 1.00 86.38 288 ASN A O 1
ATOM 2237 N N . GLN A 1 289 ? -4.594 -17.680 -13.648 1.00 91.75 289 GLN A N 1
ATOM 2238 C CA . GLN A 1 289 ? -4.182 -17.411 -15.019 1.00 91.75 289 GLN A CA 1
ATOM 2239 C C . GLN A 1 289 ? -3.141 -16.291 -15.049 1.00 91.75 289 GLN A C 1
ATOM 2241 O O . GLN A 1 289 ? -2.023 -16.536 -15.484 1.00 91.75 289 GLN A O 1
ATOM 2246 N N . GLU A 1 290 ? -3.424 -15.158 -14.404 1.00 88.69 290 GLU A N 1
ATOM 2247 C CA . GLU A 1 290 ? -2.477 -14.047 -14.253 1.00 88.69 290 GLU A CA 1
ATOM 2248 C C . GLU A 1 290 ? -1.155 -14.508 -13.623 1.00 88.69 290 GLU A C 1
ATOM 2250 O O . GLU A 1 290 ? -0.063 -14.176 -14.068 1.00 88.69 290 GLU A O 1
ATOM 2255 N N . SER A 1 291 ? -1.221 -15.361 -12.595 1.00 87.38 291 SER A N 1
ATOM 2256 C CA . SER A 1 291 ? -0.011 -15.910 -11.978 1.00 87.38 291 SER A CA 1
ATOM 2257 C C . SER A 1 291 ? 0.847 -16.726 -12.956 1.00 87.38 291 SER A C 1
ATOM 2259 O O . SER A 1 291 ? 2.082 -16.671 -12.857 1.00 87.38 291 SER A O 1
ATOM 2261 N N . LYS A 1 292 ? 0.214 -17.484 -13.864 1.00 90.94 292 LYS A N 1
ATOM 2262 C CA . LYS A 1 292 ? 0.896 -18.232 -14.929 1.00 90.94 292 LYS A CA 1
ATOM 2263 C C . LYS A 1 292 ? 1.468 -17.284 -15.970 1.00 90.94 292 LYS A C 1
ATOM 2265 O O . LYS A 1 292 ? 2.613 -17.479 -16.352 1.00 90.94 292 LYS A O 1
ATOM 2270 N N . ASP A 1 293 ? 0.731 -16.252 -16.357 1.00 93.44 293 ASP A N 1
ATOM 2271 C CA . ASP A 1 293 ? 1.185 -15.267 -17.339 1.00 93.44 293 ASP A CA 1
ATOM 2272 C C . ASP A 1 293 ? 2.429 -14.529 -16.819 1.00 93.44 293 ASP A C 1
ATOM 2274 O O . ASP A 1 293 ? 3.467 -14.542 -17.476 1.00 93.44 293 ASP A O 1
ATOM 2278 N N . ILE A 1 294 ? 2.418 -14.076 -15.556 1.00 84.56 294 ILE A N 1
ATOM 2279 C CA . ILE A 1 294 ? 3.608 -13.508 -14.891 1.00 84.56 294 ILE A CA 1
ATOM 2280 C C . ILE A 1 294 ? 4.775 -14.507 -14.874 1.00 84.56 294 ILE A C 1
ATOM 2282 O O . ILE A 1 294 ? 5.939 -14.118 -14.969 1.00 84.56 294 ILE A O 1
ATOM 2286 N N . TYR A 1 295 ? 4.511 -15.803 -14.676 1.00 88.75 295 TYR A N 1
ATOM 2287 C CA . TYR A 1 295 ? 5.576 -16.808 -14.687 1.00 88.75 295 TYR A CA 1
ATOM 2288 C C . TYR A 1 295 ? 6.158 -16.981 -16.092 1.00 88.75 295 TYR A C 1
ATOM 2290 O O . TYR A 1 295 ? 7.378 -16.934 -16.238 1.00 88.75 295 TYR A O 1
ATOM 2298 N N . ASN A 1 296 ? 5.298 -17.151 -17.093 1.00 90.81 296 ASN A N 1
ATOM 2299 C CA . ASN A 1 296 ? 5.679 -17.365 -18.482 1.00 90.81 296 ASN A CA 1
ATOM 2300 C C . ASN A 1 296 ? 6.482 -16.175 -19.009 1.00 90.81 296 ASN A C 1
ATOM 2302 O O . ASN A 1 296 ? 7.580 -16.374 -19.524 1.00 90.81 296 ASN A O 1
ATOM 2306 N N . ASP A 1 297 ? 6.004 -14.951 -18.782 1.00 91.25 297 ASP A N 1
ATOM 2307 C CA . ASP A 1 297 ? 6.674 -13.742 -19.258 1.00 91.25 297 ASP A CA 1
ATOM 2308 C C . ASP A 1 297 ? 8.040 -13.540 -18.594 1.00 91.25 297 ASP A C 1
ATOM 2310 O O . ASP A 1 297 ? 9.001 -13.152 -19.245 1.00 91.25 297 ASP A O 1
ATOM 2314 N N . LYS A 1 298 ? 8.195 -13.900 -17.313 1.00 81.75 298 LYS A N 1
ATOM 2315 C CA . LYS A 1 298 ? 9.506 -13.832 -16.642 1.00 81.75 298 LYS A CA 1
ATOM 2316 C C . LYS A 1 298 ? 10.523 -14.865 -17.142 1.00 81.75 298 LYS A C 1
ATOM 2318 O O . LYS A 1 298 ? 11.718 -14.683 -16.904 1.00 81.75 298 LYS A O 1
ATOM 2323 N N . HIS A 1 299 ? 10.071 -15.959 -17.756 1.00 85.69 299 HIS A N 1
ATOM 2324 C CA . HIS A 1 299 ? 10.919 -17.092 -18.155 1.00 85.69 299 HIS A CA 1
ATOM 2325 C C . HIS A 1 299 ? 11.013 -17.288 -19.673 1.00 85.69 299 HIS A C 1
ATOM 2327 O O . HIS A 1 299 ? 11.707 -18.194 -20.126 1.00 85.69 299 HIS A O 1
ATOM 2333 N N . ASN A 1 300 ? 10.377 -16.435 -20.474 1.00 80.81 300 ASN A N 1
ATOM 2334 C CA . ASN A 1 300 ? 10.383 -16.538 -21.936 1.00 80.81 300 ASN A CA 1
ATOM 2335 C C . ASN A 1 300 ? 11.681 -16.030 -22.600 1.00 80.81 300 ASN A C 1
ATOM 2337 O O . ASN A 1 300 ? 11.810 -16.070 -23.822 1.00 80.81 300 ASN A O 1
ATOM 2341 N N . ALA A 1 301 ? 12.641 -15.551 -21.802 1.00 74.25 301 ALA A N 1
ATOM 2342 C CA . ALA A 1 301 ? 13.920 -15.004 -22.248 1.00 74.25 301 ALA A CA 1
ATOM 2343 C C . ALA A 1 301 ? 13.812 -13.805 -23.218 1.00 74.25 301 ALA A C 1
ATOM 2345 O O . ALA A 1 301 ? 14.796 -13.470 -23.884 1.00 74.25 301 ALA A O 1
ATOM 2346 N N . SER A 1 302 ? 12.677 -13.093 -23.263 1.00 69.62 302 SER A N 1
ATOM 2347 C CA . SER A 1 302 ? 12.467 -11.924 -24.133 1.00 69.62 302 SER A CA 1
ATOM 2348 C C . SER A 1 302 ? 13.582 -10.877 -24.002 1.00 69.62 302 SER A C 1
ATOM 2350 O O . SER A 1 302 ? 14.044 -10.307 -24.996 1.00 69.62 302 SER A O 1
ATOM 2352 N N . MET A 1 303 ? 14.085 -10.675 -22.782 1.00 63.97 303 MET A N 1
ATOM 2353 C CA . MET A 1 303 ? 15.139 -9.706 -22.465 1.00 63.97 303 MET A CA 1
ATOM 2354 C C . MET A 1 303 ? 16.573 -10.234 -22.650 1.00 63.97 303 MET A C 1
ATOM 2356 O O . MET A 1 303 ? 17.509 -9.438 -22.717 1.00 63.97 303 MET A O 1
ATOM 2360 N N . ALA A 1 304 ? 16.773 -11.545 -22.832 1.00 59.88 304 ALA A N 1
ATOM 2361 C CA . ALA A 1 304 ? 18.095 -12.130 -23.095 1.00 59.88 304 ALA A CA 1
ATOM 2362 C C . ALA A 1 304 ? 18.655 -11.741 -24.482 1.00 59.88 304 ALA A C 1
ATOM 2364 O O . ALA A 1 304 ? 19.855 -11.832 -24.730 1.00 59.88 304 ALA A O 1
ATOM 2365 N N . ASN A 1 305 ? 17.799 -11.246 -25.382 1.00 58.81 305 ASN A N 1
ATOM 2366 C CA . ASN A 1 305 ? 18.153 -10.857 -26.752 1.00 58.81 305 ASN A CA 1
ATOM 2367 C C . ASN A 1 305 ? 18.771 -9.447 -26.879 1.00 58.81 305 ASN A C 1
ATOM 2369 O O . ASN A 1 305 ? 19.069 -8.979 -27.985 1.00 58.81 305 ASN A O 1
ATOM 2373 N N . TYR A 1 306 ? 18.966 -8.734 -25.768 1.00 63.38 306 TYR A N 1
ATOM 2374 C CA . TYR A 1 306 ? 19.542 -7.389 -25.740 1.00 63.38 306 TYR A CA 1
ATOM 2375 C C . TYR A 1 306 ? 21.065 -7.524 -25.635 1.00 63.38 306 TYR A C 1
ATOM 2377 O O . TYR A 1 306 ? 21.629 -7.430 -24.556 1.00 63.38 306 TYR A O 1
ATOM 2385 N N . GLY A 1 307 ? 21.724 -7.832 -26.759 1.00 61.16 307 GLY A N 1
ATOM 2386 C CA . GLY A 1 307 ? 23.145 -8.214 -26.777 1.00 61.16 307 GLY A CA 1
ATOM 2387 C C . GLY A 1 307 ? 24.092 -7.268 -26.016 1.00 61.16 307 GLY A C 1
ATOM 2388 O O . GLY A 1 307 ? 23.846 -6.067 -25.941 1.00 61.16 307 GLY A O 1
ATOM 2389 N N . ASN A 1 308 ? 25.211 -7.815 -25.524 1.00 66.00 308 ASN A N 1
ATOM 2390 C CA . ASN A 1 308 ? 26.180 -7.179 -24.610 1.00 66.00 308 ASN A CA 1
ATOM 2391 C C . ASN A 1 308 ? 27.037 -6.056 -25.245 1.00 66.00 308 ASN A C 1
ATOM 2393 O O . ASN A 1 308 ? 28.263 -6.093 -25.209 1.00 66.00 308 ASN A O 1
ATOM 2397 N N . ASN A 1 309 ? 26.411 -5.060 -25.868 1.00 72.12 309 ASN A N 1
ATOM 2398 C CA . ASN A 1 309 ? 27.063 -3.859 -26.396 1.00 72.12 309 ASN A CA 1
ATOM 2399 C C . ASN A 1 309 ? 26.303 -2.592 -25.982 1.00 72.12 309 ASN A C 1
ATOM 2401 O O . ASN A 1 309 ? 25.155 -2.664 -25.552 1.00 72.12 309 ASN A O 1
ATOM 2405 N N . GLU A 1 310 ? 26.925 -1.421 -26.144 1.00 72.81 310 GLU A N 1
ATOM 2406 C CA . GLU A 1 310 ? 26.364 -0.125 -25.717 1.00 72.81 310 GLU A CA 1
ATOM 2407 C C . GLU A 1 310 ? 24.936 0.130 -26.236 1.00 72.81 310 GLU A C 1
ATOM 2409 O O . GLU A 1 310 ? 24.082 0.636 -25.505 1.00 72.81 310 GLU A O 1
ATOM 2414 N N . VAL A 1 311 ? 24.647 -0.267 -27.479 1.00 71.88 311 VAL A N 1
ATOM 2415 C CA . VAL A 1 311 ? 23.318 -0.114 -28.098 1.00 71.88 311 VAL A CA 1
ATOM 2416 C C . VAL A 1 311 ? 22.292 -1.048 -27.451 1.00 71.88 311 VAL A C 1
ATOM 2418 O O . VAL A 1 311 ? 21.160 -0.627 -27.201 1.00 71.88 311 VAL A O 1
ATOM 2421 N N . GLY A 1 312 ? 22.682 -2.290 -27.146 1.00 74.38 312 GLY A N 1
ATOM 2422 C CA . GLY A 1 312 ? 21.856 -3.249 -26.409 1.00 74.38 312 GLY A CA 1
ATOM 2423 C C . GLY A 1 312 ? 21.586 -2.805 -24.971 1.00 74.38 312 GLY A C 1
ATOM 2424 O O . GLY A 1 312 ? 20.431 -2.807 -24.546 1.00 74.38 312 GLY A O 1
ATOM 2425 N N . GLN A 1 313 ? 22.606 -2.302 -24.269 1.00 76.44 313 GLN A N 1
ATOM 2426 C CA . GLN A 1 313 ? 22.465 -1.770 -22.911 1.00 76.44 313 GLN A CA 1
ATOM 2427 C C . GLN A 1 313 ? 21.533 -0.550 -22.867 1.00 76.44 313 GLN A C 1
ATOM 2429 O O . GLN A 1 313 ? 20.691 -0.431 -21.977 1.00 76.44 313 GLN A O 1
ATOM 2434 N N . ARG A 1 314 ? 21.629 0.357 -23.848 1.00 78.44 314 ARG A N 1
ATOM 2435 C CA . ARG A 1 314 ? 20.705 1.500 -23.962 1.00 78.44 314 ARG A CA 1
ATOM 2436 C C . ARG A 1 314 ? 19.265 1.054 -24.171 1.00 78.44 314 ARG A C 1
ATOM 2438 O O . ARG A 1 314 ? 18.375 1.555 -23.486 1.00 78.44 314 ARG A O 1
ATOM 2445 N N . ARG A 1 315 ? 19.058 0.091 -25.069 1.00 78.62 315 ARG A N 1
ATOM 2446 C CA . ARG A 1 315 ? 17.744 -0.492 -25.350 1.00 78.62 315 ARG A CA 1
ATOM 2447 C C . ARG A 1 315 ? 17.151 -1.142 -24.092 1.00 78.62 315 ARG A C 1
ATOM 2449 O O . ARG A 1 315 ? 15.977 -0.939 -23.793 1.00 78.62 315 ARG A O 1
ATOM 2456 N N . PHE A 1 316 ? 17.968 -1.856 -23.313 1.00 78.75 316 PHE A N 1
ATOM 2457 C CA . PHE A 1 316 ? 17.575 -2.425 -22.019 1.00 78.75 316 PHE A CA 1
ATOM 2458 C C . PHE A 1 316 ? 17.136 -1.331 -21.035 1.00 78.75 316 PHE A C 1
ATOM 2460 O O . PHE A 1 316 ? 16.034 -1.381 -20.490 1.00 78.75 316 PHE A O 1
ATOM 2467 N N . ASN A 1 317 ? 17.944 -0.281 -20.871 1.00 81.31 317 ASN A N 1
ATOM 2468 C CA . ASN A 1 317 ? 17.633 0.831 -19.970 1.00 81.31 317 ASN A CA 1
ATOM 2469 C C . ASN A 1 317 ? 16.341 1.571 -20.372 1.00 81.31 317 ASN A C 1
ATOM 2471 O O . ASN A 1 317 ? 15.583 2.022 -19.512 1.00 81.31 317 ASN A O 1
ATOM 2475 N N . GLN A 1 318 ? 16.070 1.712 -21.672 1.00 84.62 318 GLN A N 1
ATOM 2476 C CA . GLN A 1 318 ? 14.832 2.318 -22.171 1.00 84.62 318 GLN A CA 1
ATOM 2477 C C . GLN A 1 318 ? 13.614 1.449 -21.845 1.00 84.62 318 GLN A C 1
ATOM 2479 O O . GLN A 1 318 ? 12.635 1.974 -21.316 1.00 84.62 318 GLN A O 1
ATOM 2484 N N . GLN A 1 319 ? 13.699 0.134 -22.067 1.00 82.50 319 GLN A N 1
ATOM 2485 C CA . GLN A 1 319 ? 12.644 -0.815 -21.692 1.00 82.50 319 GLN A CA 1
ATOM 2486 C C . GLN A 1 319 ? 12.336 -0.758 -20.202 1.00 82.50 319 GLN A C 1
ATOM 2488 O O . GLN A 1 319 ? 11.180 -0.598 -19.826 1.00 82.50 319 GLN A O 1
ATOM 2493 N N . GLN A 1 320 ? 13.372 -0.764 -19.363 1.00 77.75 320 GLN A N 1
ATOM 2494 C CA . GLN A 1 320 ? 13.230 -0.608 -17.920 1.00 77.75 320 GLN A CA 1
ATOM 2495 C C . GLN A 1 320 ? 12.472 0.666 -17.554 1.00 77.75 320 GLN A C 1
ATOM 2497 O O . GLN A 1 320 ? 11.565 0.645 -16.728 1.00 77.75 320 GLN A O 1
ATOM 2502 N N . ARG A 1 321 ? 12.809 1.802 -18.167 1.00 79.06 321 ARG A N 1
ATOM 2503 C CA . ARG A 1 321 ? 12.148 3.076 -17.856 1.00 79.06 321 ARG A CA 1
ATOM 2504 C C . ARG A 1 321 ? 10.689 3.119 -18.293 1.00 79.06 321 ARG A C 1
ATOM 2506 O O . ARG A 1 321 ? 9.900 3.742 -17.587 1.00 79.06 321 ARG A O 1
ATOM 2513 N N . ILE A 1 322 ? 10.352 2.500 -19.425 1.00 80.12 322 ILE A N 1
ATOM 2514 C CA . ILE A 1 322 ? 8.968 2.405 -19.904 1.00 80.12 322 ILE A CA 1
ATOM 2515 C C . ILE A 1 322 ? 8.179 1.449 -18.999 1.00 80.12 322 ILE A C 1
ATOM 2517 O O . ILE A 1 322 ? 7.140 1.844 -18.486 1.00 80.12 322 ILE A O 1
ATOM 2521 N N . ALA A 1 323 ? 8.705 0.252 -18.722 1.00 76.00 323 ALA A N 1
ATOM 2522 C CA . ALA A 1 323 ? 8.090 -0.743 -17.840 1.00 76.00 323 ALA A CA 1
ATOM 2523 C C . ALA A 1 323 ? 7.827 -0.189 -16.430 1.00 76.00 323 ALA A C 1
ATOM 2525 O O . ALA A 1 323 ? 6.705 -0.255 -15.937 1.00 76.00 323 ALA A O 1
ATOM 2526 N N . ASN A 1 324 ? 8.828 0.456 -15.821 1.00 68.75 324 ASN A N 1
ATOM 2527 C CA . ASN A 1 324 ? 8.664 1.124 -14.527 1.00 68.75 324 ASN A CA 1
ATOM 2528 C C . ASN A 1 324 ? 7.614 2.244 -14.584 1.00 68.75 324 ASN A C 1
ATOM 2530 O O . ASN A 1 324 ? 6.878 2.430 -13.624 1.00 68.75 324 ASN A O 1
ATOM 2534 N N . GLY A 1 325 ? 7.534 2.993 -15.690 1.00 69.06 325 GLY A N 1
ATOM 2535 C CA . GLY A 1 325 ? 6.509 4.024 -15.861 1.00 69.06 325 GLY A CA 1
ATOM 2536 C C . GLY A 1 325 ? 5.097 3.442 -15.972 1.00 69.06 325 GLY A C 1
ATOM 2537 O O . GLY A 1 325 ? 4.168 4.017 -15.419 1.00 69.06 325 GLY A O 1
ATOM 2538 N N . ILE A 1 326 ? 4.937 2.294 -16.635 1.00 70.12 326 ILE A N 1
ATOM 2539 C CA . ILE A 1 326 ? 3.655 1.583 -16.738 1.00 70.12 326 ILE A CA 1
ATOM 2540 C C . ILE A 1 326 ? 3.219 1.062 -15.365 1.00 70.12 326 ILE A C 1
ATOM 2542 O O . ILE A 1 326 ? 2.122 1.386 -14.922 1.00 70.12 326 ILE A O 1
ATOM 2546 N N . ALA A 1 327 ? 4.090 0.318 -14.676 1.00 62.47 327 ALA A N 1
ATOM 2547 C CA . ALA A 1 327 ? 3.795 -0.253 -13.358 1.00 62.47 327 ALA A CA 1
ATOM 2548 C C . ALA A 1 327 ? 3.533 0.826 -12.290 1.00 62.47 327 ALA A C 1
ATOM 2550 O O . ALA A 1 327 ? 2.746 0.631 -11.371 1.00 62.47 327 ALA A O 1
ATOM 2551 N N . ALA A 1 328 ? 4.165 1.997 -12.422 1.00 59.31 328 ALA A N 1
ATOM 2552 C CA . ALA A 1 328 ? 3.915 3.147 -11.556 1.00 59.31 328 ALA A CA 1
ATOM 2553 C C . ALA A 1 328 ? 2.675 3.972 -11.958 1.00 59.31 328 ALA A C 1
ATOM 2555 O O . ALA A 1 328 ? 2.397 4.986 -11.324 1.00 59.31 328 ALA A O 1
ATOM 2556 N N . GLY A 1 329 ? 1.969 3.617 -13.039 1.00 64.69 329 GLY A N 1
ATOM 2557 C CA . GLY A 1 329 ? 0.845 4.397 -13.570 1.00 64.69 329 GLY A CA 1
ATOM 2558 C C . GLY A 1 329 ? 1.228 5.745 -14.204 1.00 64.69 329 GLY A C 1
ATOM 2559 O O . GLY A 1 329 ? 0.349 6.481 -14.639 1.00 64.69 329 GLY A O 1
ATOM 2560 N N . GLN A 1 330 ? 2.525 6.055 -14.303 1.00 70.88 330 GLN A N 1
ATOM 2561 C CA . GLN A 1 330 ? 3.086 7.271 -14.915 1.00 70.88 330 GLN A CA 1
ATOM 2562 C C . GLN A 1 330 ? 3.014 7.254 -16.450 1.00 70.88 330 GLN A C 1
ATOM 2564 O O . GLN A 1 330 ? 3.201 8.279 -17.097 1.00 70.88 330 GLN A O 1
ATOM 2569 N N . LEU A 1 331 ? 2.808 6.079 -17.052 1.00 73.94 331 LEU A N 1
ATOM 2570 C CA . LEU A 1 331 ? 2.603 5.914 -18.487 1.00 73.94 331 LEU A CA 1
ATOM 2571 C C . LEU A 1 331 ? 1.312 5.144 -18.728 1.00 73.94 331 LEU A C 1
ATOM 2573 O O . LEU A 1 331 ? 1.225 3.949 -18.445 1.00 73.94 331 LEU A O 1
ATOM 2577 N N . HIS A 1 332 ? 0.317 5.802 -19.319 1.00 75.75 332 HIS A N 1
ATOM 2578 C CA . HIS A 1 332 ? -0.906 5.116 -19.721 1.00 75.75 332 HIS A CA 1
ATOM 2579 C C . HIS A 1 332 ? -0.674 4.269 -20.986 1.00 75.75 332 HIS A C 1
ATOM 2581 O O . HIS A 1 332 ? 0.248 4.507 -21.771 1.00 75.75 332 HIS A O 1
ATOM 2587 N N . ALA A 1 333 ? -1.553 3.292 -21.236 1.00 72.31 333 ALA A N 1
ATOM 2588 C CA . ALA A 1 333 ? -1.383 2.278 -22.287 1.00 72.31 333 ALA A CA 1
ATOM 2589 C C . ALA A 1 333 ? -1.053 2.838 -23.690 1.00 72.31 333 ALA A C 1
ATOM 2591 O O . ALA A 1 333 ? -0.306 2.214 -24.445 1.00 72.31 333 ALA A O 1
ATOM 2592 N N . GLY A 1 334 ? -1.593 4.012 -24.034 1.00 77.81 334 GLY A N 1
ATOM 2593 C CA . GLY A 1 334 ? -1.337 4.703 -25.303 1.00 77.81 334 GLY A CA 1
ATOM 2594 C C . GLY A 1 334 ? 0.025 5.405 -25.376 1.00 77.81 334 GLY A C 1
ATOM 2595 O O . GLY A 1 334 ? 0.669 5.374 -26.422 1.00 77.81 334 GLY A O 1
ATOM 2596 N N . GLN A 1 335 ? 0.500 6.008 -24.280 1.00 84.12 335 GLN A N 1
ATOM 2597 C CA . GLN A 1 335 ? 1.865 6.548 -24.187 1.00 84.12 335 GLN A CA 1
ATOM 2598 C C . GLN A 1 335 ? 2.889 5.421 -24.295 1.00 84.12 335 GLN A C 1
ATOM 2600 O O . GLN A 1 335 ? 3.749 5.448 -25.175 1.00 84.12 335 GLN A O 1
ATOM 2605 N N . ALA A 1 336 ? 2.708 4.377 -23.482 1.00 79.38 336 ALA A N 1
ATOM 2606 C CA . ALA A 1 336 ? 3.536 3.180 -23.506 1.00 79.38 336 ALA A CA 1
ATOM 2607 C C . ALA A 1 336 ? 3.633 2.580 -24.917 1.00 79.38 336 ALA A C 1
ATOM 2609 O O . ALA A 1 336 ? 4.732 2.447 -25.447 1.00 79.38 336 ALA A O 1
ATOM 2610 N N . ALA A 1 337 ? 2.496 2.341 -25.583 1.00 81.31 337 ALA A N 1
ATOM 2611 C CA . ALA A 1 337 ? 2.474 1.774 -26.933 1.00 81.31 337 ALA A CA 1
ATOM 2612 C C . ALA A 1 337 ? 3.221 2.633 -27.970 1.00 81.31 337 ALA A C 1
ATOM 2614 O O . ALA A 1 337 ? 3.902 2.100 -28.846 1.00 81.31 337 ALA A O 1
ATOM 2615 N N . ARG A 1 338 ? 3.128 3.968 -27.883 1.00 87.88 338 ARG A N 1
ATOM 2616 C CA . ARG A 1 338 ? 3.864 4.868 -28.789 1.00 87.88 338 ARG A CA 1
ATOM 2617 C C . ARG A 1 338 ? 5.369 4.809 -28.549 1.00 87.88 338 ARG A C 1
ATOM 2619 O O . ARG A 1 338 ? 6.130 4.764 -29.516 1.00 87.88 338 ARG A O 1
ATOM 2626 N N . LEU A 1 339 ? 5.795 4.820 -27.286 1.00 88.31 339 LEU A N 1
ATOM 2627 C CA . LEU A 1 339 ? 7.207 4.713 -26.913 1.00 88.31 339 LEU A CA 1
ATOM 2628 C C . LEU A 1 339 ? 7.783 3.358 -27.348 1.00 88.31 339 LEU A C 1
ATOM 2630 O O . LEU A 1 339 ? 8.852 3.316 -27.954 1.00 88.31 339 LEU A O 1
ATOM 2634 N N . GLU A 1 340 ? 7.034 2.273 -27.149 1.00 84.69 340 GLU A N 1
ATOM 2635 C CA . GLU A 1 340 ? 7.400 0.939 -27.628 1.00 84.69 340 GLU A CA 1
ATOM 2636 C C . GLU A 1 340 ? 7.492 0.864 -29.153 1.00 84.69 340 GLU A C 1
ATOM 2638 O O . GLU A 1 340 ? 8.469 0.337 -29.678 1.00 84.69 340 GLU A O 1
ATOM 2643 N N . GLY A 1 341 ? 6.532 1.438 -29.884 1.00 85.44 341 GLY A N 1
ATOM 2644 C CA . GLY A 1 341 ? 6.571 1.468 -31.348 1.00 85.44 341 GLY A CA 1
ATOM 2645 C C . GLY A 1 341 ? 7.799 2.209 -31.889 1.00 85.44 341 GLY A C 1
ATOM 2646 O O . GLY A 1 341 ? 8.432 1.763 -32.850 1.00 85.44 341 GLY A O 1
ATOM 2647 N N . ARG A 1 342 ? 8.197 3.315 -31.243 1.00 88.69 342 ARG A N 1
ATOM 2648 C CA . ARG A 1 342 ? 9.433 4.042 -31.583 1.00 88.69 342 ARG A CA 1
ATOM 2649 C C . ARG A 1 342 ? 10.677 3.195 -31.323 1.00 88.69 342 ARG A C 1
ATOM 2651 O O . ARG A 1 342 ? 11.543 3.120 -32.194 1.00 88.69 342 ARG A O 1
ATOM 2658 N N . GLU A 1 343 ? 10.740 2.523 -30.178 1.00 85.00 343 GLU A N 1
ATOM 2659 C CA . GLU A 1 343 ? 11.830 1.601 -29.850 1.00 85.00 343 GLU A CA 1
ATOM 2660 C C . GLU A 1 343 ? 11.908 0.440 -30.850 1.00 85.00 343 GLU A C 1
ATOM 2662 O O . GLU A 1 343 ? 12.975 0.153 -31.391 1.00 85.00 343 GLU A O 1
ATOM 2667 N N . GLN A 1 344 ? 10.783 -0.193 -31.185 1.00 83.06 344 GLN A N 1
ATOM 2668 C CA . GLN A 1 344 ? 10.726 -1.269 -32.176 1.00 83.06 344 GLN A CA 1
ATOM 2669 C C . GLN A 1 344 ? 11.198 -0.814 -33.561 1.00 83.06 344 GLN A C 1
ATOM 2671 O O . GLN A 1 344 ? 11.911 -1.557 -34.231 1.00 83.06 344 GLN A O 1
ATOM 2676 N N . ASN A 1 345 ? 10.872 0.410 -33.984 1.00 87.38 345 ASN A N 1
ATOM 2677 C CA . ASN A 1 345 ? 11.384 0.970 -35.238 1.00 87.38 345 ASN A CA 1
ATOM 2678 C C . ASN A 1 345 ? 12.911 1.109 -35.229 1.00 87.38 345 ASN A C 1
ATOM 2680 O O . ASN A 1 345 ? 13.564 0.739 -36.205 1.00 87.38 345 ASN A O 1
ATOM 2684 N N . ILE A 1 346 ? 13.489 1.590 -34.124 1.00 85.56 346 ILE A N 1
ATOM 2685 C CA . ILE A 1 346 ? 14.948 1.671 -33.962 1.00 85.56 346 ILE A CA 1
ATOM 2686 C C . ILE A 1 346 ? 15.563 0.266 -33.993 1.00 85.56 346 ILE A C 1
ATOM 2688 O O . ILE A 1 346 ? 16.560 0.046 -34.676 1.00 85.56 346 ILE A O 1
ATOM 2692 N N . ASN A 1 347 ? 14.939 -0.703 -33.324 1.00 82.00 347 ASN A N 1
ATOM 2693 C CA . ASN A 1 347 ? 15.423 -2.083 -33.272 1.00 82.00 347 ASN A CA 1
ATOM 2694 C C . ASN A 1 347 ? 15.369 -2.780 -34.636 1.00 82.00 347 ASN A C 1
ATOM 2696 O O . ASN A 1 347 ? 16.322 -3.467 -35.001 1.00 82.00 347 ASN A O 1
ATOM 2700 N N . ARG A 1 348 ? 14.303 -2.557 -35.416 1.00 85.12 348 ARG A N 1
ATOM 2701 C CA . ARG A 1 348 ? 14.195 -3.043 -36.800 1.00 85.12 348 ARG A CA 1
ATOM 2702 C C . ARG A 1 348 ? 15.293 -2.460 -37.684 1.00 85.12 348 ARG A C 1
ATOM 2704 O O . ARG A 1 348 ? 15.919 -3.209 -38.427 1.00 85.12 348 ARG A O 1
ATOM 2711 N N . GLN A 1 349 ? 15.578 -1.162 -37.550 1.00 86.56 349 GLN A N 1
ATOM 2712 C CA . GLN A 1 349 ? 16.683 -0.528 -38.271 1.00 86.56 349 GLN A CA 1
ATOM 2713 C C . GLN A 1 349 ? 18.034 -1.154 -37.898 1.00 86.56 349 GLN A C 1
ATOM 2715 O O . GLN A 1 349 ? 18.792 -1.528 -38.784 1.00 86.56 349 GLN A O 1
ATOM 2720 N N . ILE A 1 350 ? 18.317 -1.325 -36.600 1.00 83.75 350 ILE A N 1
ATOM 2721 C CA . ILE A 1 350 ? 19.566 -1.946 -36.128 1.00 83.75 350 ILE A CA 1
ATOM 2722 C C . ILE A 1 350 ? 19.723 -3.364 -36.692 1.00 83.75 350 ILE A C 1
ATOM 2724 O O . ILE A 1 350 ? 20.822 -3.740 -37.100 1.00 83.75 350 ILE A O 1
ATOM 2728 N N . ALA A 1 351 ? 18.648 -4.157 -36.697 1.00 83.62 351 ALA A N 1
ATOM 2729 C CA . ALA A 1 351 ? 18.671 -5.516 -37.227 1.00 83.62 351 ALA A CA 1
ATOM 2730 C C . ALA A 1 351 ? 18.973 -5.529 -38.733 1.00 83.62 351 ALA A C 1
ATOM 2732 O O . ALA A 1 351 ? 19.874 -6.252 -39.159 1.00 83.62 351 ALA A O 1
ATOM 2733 N N . ALA A 1 352 ? 18.291 -4.683 -39.512 1.00 86.19 352 ALA A N 1
ATOM 2734 C CA . ALA A 1 352 ? 18.522 -4.544 -40.948 1.00 86.19 352 ALA A CA 1
ATOM 2735 C C . ALA A 1 352 ? 19.956 -4.079 -41.262 1.00 86.19 352 ALA A C 1
ATOM 2737 O O . ALA A 1 352 ? 20.634 -4.680 -42.094 1.00 86.19 352 ALA A O 1
ATOM 2738 N N . ASP A 1 353 ? 20.456 -3.070 -40.541 1.00 85.94 353 ASP A N 1
ATOM 2739 C CA . ASP A 1 353 ? 21.816 -2.548 -40.710 1.00 85.94 353 ASP A CA 1
ATOM 2740 C C . ASP A 1 353 ? 22.874 -3.611 -40.400 1.00 85.94 353 ASP A C 1
ATOM 2742 O O . ASP A 1 353 ? 23.849 -3.756 -41.136 1.00 85.94 353 ASP A O 1
ATOM 2746 N N . ARG A 1 354 ? 22.684 -4.392 -39.328 1.00 84.62 354 ARG A N 1
ATOM 2747 C CA . ARG A 1 354 ? 23.581 -5.506 -38.994 1.00 84.62 354 ARG A CA 1
ATOM 2748 C C . ARG A 1 354 ? 23.520 -6.607 -40.044 1.00 84.62 354 ARG A C 1
ATOM 2750 O O . ARG A 1 354 ? 24.569 -7.134 -40.402 1.00 84.62 354 ARG A O 1
ATOM 2757 N N . GLN A 1 355 ? 22.336 -6.950 -40.549 1.00 86.50 355 GLN A N 1
ATOM 2758 C CA . GLN A 1 355 ? 22.183 -7.963 -41.595 1.00 86.50 355 GLN A CA 1
ATOM 2759 C C . GLN A 1 355 ? 22.913 -7.552 -42.880 1.00 86.50 355 GLN A C 1
ATOM 2761 O O . GLN A 1 355 ? 23.639 -8.364 -43.452 1.00 86.50 355 GLN A O 1
ATOM 2766 N N . ALA A 1 356 ? 22.804 -6.281 -43.277 1.00 87.94 356 ALA A N 1
ATOM 2767 C CA . ALA A 1 356 ? 23.524 -5.731 -44.425 1.00 87.94 356 ALA A CA 1
ATOM 2768 C C . ALA A 1 356 ? 25.056 -5.764 -44.246 1.00 87.94 356 ALA A C 1
ATOM 2770 O O . ALA A 1 356 ? 25.798 -5.902 -45.216 1.00 87.94 356 ALA A O 1
ATOM 2771 N N . ASN A 1 357 ? 25.537 -5.699 -43.002 1.00 87.38 357 ASN A N 1
ATOM 2772 C CA . ASN A 1 357 ? 26.948 -5.502 -42.666 1.00 87.38 357 ASN A CA 1
ATOM 2773 C C . ASN A 1 357 ? 27.579 -6.685 -41.915 1.00 87.38 357 ASN A C 1
ATOM 2775 O O . ASN A 1 357 ? 28.427 -6.498 -41.037 1.00 87.38 357 ASN A O 1
ATOM 2779 N N . ARG A 1 358 ? 27.170 -7.919 -42.245 1.00 84.06 358 ARG A N 1
ATOM 2780 C CA . ARG A 1 358 ? 27.724 -9.168 -41.670 1.00 84.06 358 ARG A CA 1
ATOM 2781 C C . ARG A 1 358 ? 27.756 -9.164 -40.131 1.00 84.06 358 ARG A C 1
ATOM 2783 O O . ARG A 1 358 ? 28.726 -9.583 -39.505 1.00 84.06 358 ARG A O 1
ATOM 2790 N N . GLY A 1 359 ? 26.695 -8.642 -39.523 1.00 78.25 359 GLY A N 1
ATOM 2791 C CA . GLY A 1 359 ? 26.481 -8.599 -38.078 1.00 78.25 359 GLY A CA 1
ATOM 2792 C C . GLY A 1 359 ? 27.014 -7.353 -37.364 1.00 78.25 359 GLY A C 1
ATOM 2793 O O . GLY A 1 359 ? 26.822 -7.237 -36.153 1.00 78.25 359 GLY A O 1
ATOM 2794 N N . ARG A 1 360 ? 27.656 -6.406 -38.062 1.00 81.25 360 ARG A N 1
ATOM 2795 C CA . ARG A 1 360 ? 28.269 -5.211 -37.446 1.00 81.25 360 ARG A CA 1
ATOM 2796 C C . ARG A 1 360 ? 27.530 -3.929 -37.823 1.00 81.25 360 ARG A C 1
ATOM 2798 O O . ARG A 1 360 ? 26.956 -3.833 -38.892 1.00 81.25 360 ARG A O 1
ATOM 2805 N N . LEU A 1 361 ? 27.555 -2.925 -36.950 1.00 81.62 361 LEU A N 1
ATOM 2806 C CA . LEU A 1 361 ? 27.112 -1.572 -37.304 1.00 81.62 361 LEU A CA 1
ATOM 2807 C C . LEU A 1 361 ? 28.316 -0.758 -37.773 1.00 81.62 361 LEU A C 1
ATOM 2809 O O . LEU A 1 361 ? 29.359 -0.774 -37.119 1.00 81.62 361 LEU A O 1
ATOM 2813 N N . MET A 1 362 ? 28.171 -0.023 -38.875 1.00 87.56 362 MET A N 1
ATOM 2814 C CA . MET A 1 362 ? 29.183 0.941 -39.305 1.00 87.56 362 MET A CA 1
ATOM 2815 C C . MET A 1 362 ? 29.114 2.225 -38.472 1.00 87.56 362 MET A C 1
ATOM 2817 O O . MET A 1 362 ? 28.083 2.551 -37.886 1.00 87.56 362 MET A O 1
ATOM 2821 N N . VAL A 1 363 ? 30.198 3.007 -38.460 1.00 83.88 363 VAL A N 1
ATOM 2822 C CA . VAL A 1 363 ? 30.323 4.234 -37.647 1.00 83.88 363 VAL A CA 1
ATOM 2823 C C . VAL A 1 363 ? 29.179 5.227 -37.892 1.00 83.88 363 VAL A C 1
ATOM 2825 O O . VAL A 1 363 ? 28.651 5.809 -36.945 1.00 83.88 363 VAL A O 1
ATOM 2828 N N . GLN A 1 364 ? 28.762 5.419 -39.147 1.00 84.75 364 GLN A N 1
ATOM 2829 C CA . GLN A 1 364 ? 27.660 6.333 -39.474 1.00 84.75 364 GLN A CA 1
ATOM 2830 C C . GLN A 1 364 ? 26.306 5.819 -38.958 1.00 84.75 364 GLN A C 1
ATOM 2832 O O . GLN A 1 364 ? 25.565 6.577 -38.330 1.00 84.75 364 GLN A O 1
ATOM 2837 N N . GLN A 1 365 ? 26.022 4.525 -39.130 1.00 85.56 365 GLN A N 1
ATOM 2838 C CA . GLN A 1 365 ? 24.813 3.880 -38.600 1.00 85.56 365 GLN A CA 1
ATOM 2839 C C . GLN A 1 365 ? 24.789 3.933 -37.069 1.00 85.56 365 GLN A C 1
ATOM 2841 O O . GLN A 1 365 ? 23.766 4.249 -36.470 1.00 85.56 365 GLN A O 1
ATOM 2846 N N . TYR A 1 366 ? 25.941 3.722 -36.425 1.00 81.69 366 TYR A N 1
ATOM 2847 C CA . TYR A 1 366 ? 26.094 3.833 -34.977 1.00 81.69 366 TYR A CA 1
ATOM 2848 C C . TYR A 1 366 ? 25.703 5.223 -34.459 1.00 81.69 366 TYR A C 1
ATOM 2850 O O . TYR A 1 366 ? 24.913 5.351 -33.521 1.00 81.69 366 TYR A O 1
ATOM 2858 N N . ARG A 1 367 ? 26.198 6.288 -35.106 1.00 85.06 367 ARG A N 1
ATOM 2859 C CA . ARG A 1 367 ? 25.845 7.677 -34.763 1.00 85.06 367 ARG A CA 1
ATOM 2860 C C . ARG A 1 367 ? 24.351 7.947 -34.951 1.00 85.06 367 ARG A C 1
ATOM 2862 O O . ARG A 1 367 ? 23.737 8.579 -34.093 1.00 85.06 367 ARG A O 1
ATOM 2869 N N . GLN A 1 368 ? 23.762 7.447 -36.037 1.00 87.12 368 GLN A N 1
ATOM 2870 C CA . GLN A 1 368 ? 22.338 7.617 -36.323 1.00 87.12 368 GLN A CA 1
ATOM 2871 C C . GLN A 1 368 ? 21.454 6.908 -35.286 1.00 87.12 368 GLN A C 1
ATOM 2873 O O . GLN A 1 368 ? 20.502 7.502 -34.775 1.00 87.12 368 GLN A O 1
ATOM 2878 N N . VAL A 1 369 ? 21.794 5.666 -34.933 1.00 84.94 369 VAL A N 1
ATOM 2879 C CA . VAL A 1 369 ? 21.112 4.887 -33.891 1.00 84.94 369 VAL A CA 1
ATOM 2880 C C . VAL A 1 369 ? 21.199 5.601 -32.544 1.00 84.94 369 VAL A C 1
ATOM 2882 O O . VAL A 1 369 ? 20.169 5.815 -31.904 1.00 84.94 369 VAL A O 1
ATOM 2885 N N . ASN A 1 370 ? 22.388 6.064 -32.152 1.00 83.25 370 ASN A N 1
ATOM 2886 C CA . ASN A 1 370 ? 22.572 6.811 -30.907 1.00 83.25 370 ASN A CA 1
ATOM 2887 C C . ASN A 1 370 ? 21.743 8.098 -30.866 1.00 83.25 370 ASN A C 1
ATOM 2889 O O . ASN A 1 370 ? 21.131 8.410 -29.842 1.00 83.25 370 ASN A O 1
ATOM 2893 N N . HIS A 1 371 ? 21.676 8.835 -31.976 1.00 87.06 371 HIS A N 1
ATOM 2894 C CA . HIS A 1 371 ? 20.855 10.039 -32.055 1.00 87.06 371 HIS A CA 1
ATOM 2895 C C . HIS A 1 371 ? 19.366 9.728 -31.840 1.00 87.06 371 HIS A C 1
ATOM 2897 O O . HIS A 1 371 ? 18.710 10.388 -31.031 1.00 87.06 371 HIS A O 1
ATOM 2903 N N . ARG A 1 372 ? 18.840 8.688 -32.501 1.00 87.00 372 ARG A N 1
ATOM 2904 C CA . ARG A 1 372 ? 17.441 8.255 -32.346 1.00 87.00 372 ARG A CA 1
ATOM 2905 C C . ARG A 1 372 ? 17.147 7.760 -30.926 1.00 87.00 372 ARG A C 1
ATOM 2907 O O . ARG A 1 372 ? 16.147 8.168 -30.339 1.00 87.00 372 ARG A O 1
ATOM 2914 N N . GLN A 1 373 ? 18.042 6.973 -30.327 1.00 84.12 373 GLN A N 1
ATOM 2915 C CA . GLN A 1 373 ? 17.901 6.532 -28.933 1.00 84.12 373 GLN A CA 1
ATOM 2916 C C . GLN A 1 373 ? 17.891 7.714 -27.946 1.00 84.12 373 GLN A C 1
ATOM 2918 O O . GLN A 1 373 ? 17.115 7.714 -26.990 1.00 84.12 373 GLN A O 1
ATOM 2923 N N . ASN A 1 374 ? 18.681 8.767 -28.189 1.00 85.94 374 ASN A N 1
ATOM 2924 C CA . ASN A 1 374 ? 18.650 9.985 -27.368 1.00 85.94 374 ASN A CA 1
ATOM 2925 C C . ASN A 1 374 ? 17.314 10.736 -27.481 1.00 85.94 374 ASN A C 1
ATOM 2927 O O . ASN A 1 374 ? 16.812 11.263 -26.486 1.00 85.94 374 ASN A O 1
ATOM 2931 N N . GLN A 1 375 ? 16.727 10.797 -28.680 1.00 88.81 375 GLN A N 1
ATOM 2932 C CA . GLN A 1 375 ? 15.403 11.395 -28.875 1.00 88.81 375 GLN A CA 1
ATOM 2933 C C . GLN A 1 375 ? 14.333 10.635 -28.085 1.00 88.81 375 GLN A C 1
ATOM 2935 O O . GLN A 1 375 ? 13.585 11.258 -27.331 1.00 88.81 375 GLN A O 1
ATOM 2940 N N . VAL A 1 376 ? 14.311 9.302 -28.184 1.00 87.00 376 VAL A N 1
ATOM 2941 C CA . VAL A 1 376 ? 13.353 8.478 -27.435 1.00 87.00 376 VAL A CA 1
ATOM 2942 C C . VAL A 1 376 ? 13.589 8.579 -25.929 1.00 87.00 376 VAL A C 1
ATOM 2944 O O . VAL A 1 376 ? 12.637 8.723 -25.170 1.00 87.00 376 VAL A O 1
ATOM 2947 N N . SER A 1 377 ? 14.845 8.607 -25.474 1.00 85.62 377 SER A N 1
ATOM 2948 C CA . SER A 1 377 ? 15.161 8.755 -24.047 1.00 85.62 377 SER A CA 1
ATOM 2949 C C . SER A 1 377 ? 14.519 10.005 -23.428 1.00 85.62 377 SER A C 1
ATOM 2951 O O . SER A 1 377 ? 13.874 9.905 -22.376 1.00 85.62 377 SER A O 1
ATOM 2953 N N . ARG A 1 378 ? 14.632 11.148 -24.125 1.00 88.75 378 ARG A N 1
ATOM 2954 C CA . ARG A 1 378 ? 14.008 12.424 -23.740 1.00 88.75 378 ARG A CA 1
ATOM 2955 C C . ARG A 1 378 ? 12.485 12.351 -23.754 1.00 88.75 378 ARG A C 1
ATOM 2957 O O . ARG A 1 378 ? 11.848 12.851 -22.837 1.00 88.75 378 ARG A O 1
ATOM 2964 N N . GLN A 1 379 ? 11.902 11.684 -24.747 1.00 87.06 379 GLN A N 1
ATOM 2965 C CA . GLN A 1 379 ? 10.451 11.489 -24.816 1.00 87.06 379 GLN A CA 1
ATOM 2966 C C . GLN A 1 379 ? 9.929 10.639 -23.658 1.00 87.06 379 GLN A C 1
ATOM 2968 O O . GLN A 1 379 ? 8.946 11.024 -23.042 1.00 87.06 379 GLN A O 1
ATOM 2973 N N . ILE A 1 380 ? 10.610 9.544 -23.301 1.00 80.75 380 ILE A N 1
ATOM 2974 C CA . ILE A 1 380 ? 10.239 8.727 -22.133 1.00 80.75 380 ILE A CA 1
ATOM 2975 C C . ILE A 1 380 ? 10.278 9.576 -20.855 1.00 80.75 380 ILE A C 1
ATOM 2977 O O . ILE A 1 380 ? 9.433 9.411 -19.987 1.00 80.75 380 ILE A O 1
ATOM 2981 N N . GLN A 1 381 ? 11.253 10.483 -20.716 1.00 83.31 381 GLN A N 1
ATOM 2982 C CA . GLN A 1 381 ? 11.327 11.356 -19.541 1.00 83.31 381 GLN A CA 1
ATOM 2983 C C . GLN A 1 381 ? 10.154 12.335 -19.524 1.00 83.31 381 GLN A C 1
ATOM 2985 O O . GLN A 1 381 ? 9.475 12.460 -18.515 1.00 83.31 381 GLN A O 1
ATOM 2990 N N . HIS A 1 382 ? 9.885 12.975 -20.659 1.00 86.56 382 HIS A N 1
ATOM 2991 C CA . HIS A 1 382 ? 8.783 13.919 -20.799 1.00 86.56 382 HIS A CA 1
ATOM 2992 C C . HIS A 1 382 ? 7.415 13.279 -20.553 1.00 86.56 382 HIS A C 1
ATOM 2994 O O . HIS A 1 382 ? 6.593 13.848 -19.849 1.00 86.56 382 HIS A O 1
ATOM 3000 N N . GLU A 1 383 ? 7.164 12.091 -21.107 1.00 81.50 383 GLU A N 1
ATOM 3001 C CA . GLU A 1 383 ? 5.875 11.406 -20.958 1.00 81.50 383 GLU A CA 1
ATOM 3002 C C . GLU A 1 383 ? 5.646 10.869 -19.538 1.00 81.50 383 GLU A C 1
ATOM 3004 O O . GLU A 1 383 ? 4.496 10.794 -19.132 1.00 81.50 383 GLU A O 1
ATOM 3009 N N . ARG A 1 384 ? 6.705 10.564 -18.772 1.00 69.56 384 ARG A N 1
ATOM 3010 C CA . ARG A 1 384 ? 6.609 10.111 -17.368 1.00 69.56 384 ARG A CA 1
ATOM 3011 C C . ARG A 1 384 ? 6.363 11.225 -16.345 1.00 69.56 384 ARG A C 1
ATOM 3013 O O . ARG A 1 384 ? 6.068 10.917 -15.196 1.00 69.56 384 ARG A O 1
ATOM 3020 N N . HIS A 1 385 ? 6.567 12.483 -16.729 1.00 70.12 385 HIS A N 1
ATOM 3021 C CA . HIS A 1 385 ? 6.448 13.654 -15.848 1.00 70.12 385 HIS A CA 1
ATOM 3022 C C . HIS A 1 385 ? 5.332 14.617 -16.287 1.00 70.12 385 HIS A C 1
ATOM 3024 O O . HIS A 1 385 ? 5.319 15.772 -15.865 1.00 70.12 385 HIS A O 1
ATOM 3030 N N . ARG A 1 386 ? 4.433 14.159 -17.164 1.00 60.06 386 ARG A N 1
ATOM 3031 C CA . ARG A 1 386 ? 3.164 14.826 -17.476 1.00 60.06 386 ARG A CA 1
ATOM 3032 C C . ARG A 1 386 ? 2.082 14.308 -16.556 1.00 60.06 386 ARG A C 1
ATOM 3034 O O . ARG A 1 386 ? 1.225 15.139 -16.197 1.00 60.06 386 ARG A O 1
#

pLDDT: mean 82.03, std 15.62, range [27.2, 98.56]

Radius of gyration: 27.43 Å; chains: 1; bounding box: 68×40×118 Å

Sequence (386 aa):
MKTMAIAFLVMVASTKLFAQVSIGVGISVHLTPPALPVYAQPVCPGDGYIWTPGYWAYGDDGYYWVPGVWVRPPHYGLLWTPGYWGYTDGVYVFHTGYWGPHVGFYGGINYGFGYGGIGFGGGVWEGNVFRYNTAVTNVNTTVVHNTYVNNTVINNTVVNNNHVSFNGQGGVNARPTPQEQTAMNERHIDATPQQQSHMMAARQDRSQLASQNGGHPAVAAMNRINGRKFDQQGRIANGIRSGQLTAGETKNLENGQKGINQQERADRAADNGHLTQQDRQQLKQDQNQESKDIYNDKHNASMANYGNNEVGQRRFNQQQRIANGIAAGQLHAGQAARLEGREQNINRQIAADRQANRGRLMVQQYRQVNHRQNQVSRQIQHERHR